Protein AF-A0AAW8M1J7-F1 (afdb_monomer_lite)

pLDDT: mean 80.11, std 18.49, range [34.53, 98.12]

Sequence (416 aa):
MTEQAREAANIEAAFGFTIDEIVDWHRVSSAFLGSVRVRSALGVLEREAPGSSAAIYNMLTEKTLSKPPVISPAGHVSLGFFSQNHVSADMAWFAYLEQVLSAPASHRDTADWWLLFSALEAAVEFQLTQMAPPKTEPRLSGDFITELKHAGLQWAKLLAPLLKRRNASFAYHQIDLERLGGEQETGADFGLVLDFDGSTALPITEGQTARIVPLVFQAKRYIRPSADISQTHEKRGPQREKLKSNRAASAYILYENGKVKVEDPLPVLVKSVDNVGSDTVTSVFTGTVDFATFLYRASIDETFAPRAASVEEALSMIYAKADRGQLSHLLVASGRPNAKLLYQSALDHFAAQYEPDLDDADDLSDEHIEDYGDNHIEDEDMSSDHESGMQHEPSSEQPGTEGEGPKGSAPKNGKF

Structure (mmCIF, N/CA/C/O backbone):
data_AF-A0AAW8M1J7-F1
#
_entry.id   AF-A0AAW8M1J7-F1
#
loop_
_atom_site.group_PDB
_atom_site.id
_atom_site.type_symbol
_atom_site.label_atom_id
_atom_site.label_alt_id
_atom_site.label_comp_id
_atom_site.label_asym_id
_atom_site.label_entity_id
_atom_site.label_seq_id
_atom_site.pdbx_PDB_ins_code
_atom_site.Cartn_x
_atom_site.Cartn_y
_atom_site.Cartn_z
_atom_site.occupancy
_atom_site.B_iso_or_equiv
_atom_site.auth_seq_id
_atom_site.auth_comp_id
_atom_site.auth_asym_id
_atom_site.auth_atom_id
_atom_site.pdbx_PDB_model_num
ATOM 1 N N . MET A 1 1 ? 25.378 0.353 -36.051 1.00 61.12 1 MET A N 1
ATOM 2 C CA . MET A 1 1 ? 24.731 0.735 -34.777 1.00 61.12 1 MET A CA 1
ATOM 3 C C . MET A 1 1 ? 25.679 1.660 -34.041 1.00 61.12 1 MET A C 1
ATOM 5 O O . MET A 1 1 ? 26.858 1.333 -33.982 1.00 61.12 1 MET A O 1
ATOM 9 N N . THR A 1 2 ? 25.213 2.811 -33.563 1.00 89.19 2 THR A N 1
ATOM 10 C CA . THR A 1 2 ? 26.031 3.703 -32.726 1.00 89.19 2 THR A CA 1
ATOM 11 C C . THR A 1 2 ? 26.216 3.090 -31.335 1.00 89.19 2 THR A C 1
ATOM 13 O O . THR A 1 2 ? 25.417 2.249 -30.917 1.00 89.19 2 THR A O 1
ATOM 16 N N . GLU A 1 3 ? 27.266 3.487 -30.615 1.00 87.56 3 GLU A N 1
ATOM 17 C CA . GLU A 1 3 ? 27.534 3.016 -29.247 1.00 87.56 3 GLU A CA 1
ATOM 18 C C . GLU A 1 3 ? 26.354 3.295 -28.301 1.00 87.56 3 GLU A C 1
ATOM 20 O O . GLU A 1 3 ? 25.916 2.396 -27.588 1.00 87.56 3 GLU A O 1
ATOM 25 N N . GLN A 1 4 ? 25.745 4.478 -28.424 1.00 83.19 4 GLN A N 1
ATOM 26 C CA . GLN A 1 4 ? 24.539 4.876 -27.690 1.00 83.19 4 GLN A CA 1
ATOM 27 C C . GLN A 1 4 ? 23.333 3.967 -27.972 1.00 83.19 4 GLN A C 1
ATOM 29 O O . GLN A 1 4 ? 22.611 3.593 -27.054 1.00 83.19 4 GLN A O 1
ATOM 34 N N . ALA A 1 5 ? 23.122 3.554 -29.228 1.00 81.38 5 ALA A N 1
ATOM 35 C CA . ALA A 1 5 ? 22.028 2.642 -29.568 1.00 81.38 5 ALA A CA 1
ATOM 36 C C . ALA A 1 5 ? 22.238 1.244 -28.963 1.00 81.38 5 ALA A C 1
ATOM 38 O O . ALA A 1 5 ? 21.274 0.562 -28.623 1.00 81.38 5 ALA A O 1
ATOM 39 N N . ARG A 1 6 ? 23.497 0.810 -28.816 1.00 86.50 6 ARG A N 1
ATOM 40 C CA . ARG A 1 6 ? 23.832 -0.452 -28.143 1.00 86.50 6 ARG A CA 1
ATOM 41 C C . ARG A 1 6 ? 23.585 -0.364 -26.641 1.00 86.50 6 ARG A C 1
ATOM 43 O O . ARG A 1 6 ? 23.057 -1.304 -26.063 1.00 86.50 6 ARG A O 1
ATOM 50 N N . GLU A 1 7 ? 23.953 0.751 -26.023 1.00 84.00 7 GLU A N 1
ATOM 51 C CA . GLU A 1 7 ? 23.733 0.987 -24.596 1.00 84.00 7 GLU A CA 1
ATOM 52 C C . GLU A 1 7 ? 22.239 1.057 -24.250 1.00 84.00 7 GLU A C 1
ATOM 54 O O . GLU A 1 7 ? 21.796 0.370 -23.333 1.00 84.00 7 GLU A O 1
ATOM 59 N N . ALA A 1 8 ? 21.444 1.776 -25.048 1.00 81.75 8 ALA A N 1
ATOM 60 C CA . ALA A 1 8 ? 19.992 1.824 -24.891 1.00 81.75 8 ALA A CA 1
ATOM 61 C C . ALA A 1 8 ? 19.344 0.434 -25.005 1.00 81.75 8 ALA A C 1
ATOM 63 O O . ALA A 1 8 ? 18.527 0.064 -24.162 1.00 81.75 8 ALA A O 1
ATOM 64 N N . ALA A 1 9 ? 19.763 -0.370 -25.988 1.00 84.31 9 ALA A N 1
ATOM 65 C CA . ALA A 1 9 ? 19.281 -1.742 -26.142 1.00 84.31 9 ALA A CA 1
ATOM 66 C C . ALA A 1 9 ? 19.665 -2.640 -24.950 1.00 84.31 9 ALA A C 1
ATOM 68 O O . ALA A 1 9 ? 18.875 -3.484 -24.535 1.00 84.31 9 ALA A O 1
ATOM 69 N N . ASN A 1 10 ? 20.856 -2.451 -24.371 1.00 85.31 10 ASN A N 1
ATOM 70 C CA . ASN A 1 10 ? 21.286 -3.199 -23.189 1.00 85.31 10 ASN A CA 1
ATOM 71 C C . ASN A 1 10 ? 20.456 -2.840 -21.944 1.00 85.31 10 ASN A C 1
ATOM 73 O O . ASN A 1 10 ? 20.113 -3.733 -21.171 1.00 85.31 10 ASN A O 1
ATOM 77 N N . ILE A 1 11 ? 20.120 -1.558 -21.753 1.00 83.00 11 ILE A N 1
ATOM 78 C CA . ILE A 1 11 ? 19.260 -1.099 -20.649 1.00 83.00 11 ILE A CA 1
ATOM 79 C C . ILE A 1 11 ? 17.860 -1.704 -20.783 1.00 83.00 11 ILE A C 1
ATOM 81 O O . ILE A 1 11 ? 17.344 -2.274 -19.820 1.00 83.00 11 ILE A O 1
ATOM 85 N N . GLU A 1 12 ? 17.275 -1.650 -21.979 1.00 85.81 12 GLU A N 1
ATOM 86 C CA . GLU A 1 12 ? 15.956 -2.233 -22.232 1.00 85.81 12 GLU A CA 1
ATOM 87 C C . GLU A 1 12 ? 15.952 -3.750 -22.033 1.00 85.81 12 GLU A C 1
ATOM 89 O O . GLU A 1 12 ? 15.032 -4.286 -21.419 1.00 85.81 12 GLU A O 1
ATOM 94 N N . ALA A 1 13 ? 17.008 -4.446 -22.458 1.00 83.94 13 ALA A N 1
ATOM 95 C CA . ALA A 1 13 ? 17.143 -5.879 -22.221 1.00 83.94 13 ALA A CA 1
ATOM 96 C C . ALA A 1 13 ? 17.255 -6.226 -20.724 1.00 83.94 13 ALA A C 1
ATOM 98 O O . ALA A 1 13 ? 16.663 -7.208 -20.279 1.00 83.94 13 ALA A O 1
ATOM 99 N N . ALA A 1 14 ? 17.989 -5.429 -19.941 1.00 81.81 14 ALA A N 1
ATOM 100 C CA . ALA A 1 14 ? 18.209 -5.686 -18.518 1.00 81.81 14 ALA A CA 1
ATOM 101 C C . ALA A 1 14 ? 16.980 -5.358 -17.654 1.00 81.81 14 ALA A C 1
ATOM 103 O O . ALA A 1 14 ? 16.600 -6.137 -16.779 1.00 81.81 14 ALA A O 1
ATOM 104 N N . PHE A 1 15 ? 16.348 -4.209 -17.895 1.00 82.44 15 PHE A N 1
ATOM 105 C CA . PHE A 1 15 ? 15.287 -3.685 -17.032 1.00 82.44 15 PHE A CA 1
ATOM 106 C C . PHE A 1 15 ? 13.890 -3.802 -17.645 1.00 82.44 15 PHE A C 1
ATOM 108 O O . PHE A 1 15 ? 12.896 -3.714 -16.935 1.00 82.44 15 PHE A O 1
ATOM 115 N N . GLY A 1 16 ? 13.776 -4.050 -18.951 1.00 86.31 16 GLY A N 1
ATOM 116 C CA . GLY A 1 16 ? 12.488 -4.073 -19.647 1.00 86.31 16 GLY A CA 1
ATOM 117 C C . GLY A 1 16 ? 11.898 -2.686 -19.922 1.00 86.31 16 GLY A C 1
ATOM 118 O O . GLY A 1 16 ? 10.724 -2.597 -20.303 1.00 86.31 16 GLY A O 1
ATOM 119 N N . PHE A 1 17 ? 12.693 -1.633 -19.717 1.00 89.19 17 PHE A N 1
ATOM 120 C CA . PHE A 1 17 ? 12.303 -0.229 -19.831 1.00 89.19 17 PHE A CA 1
ATOM 121 C C . PHE A 1 17 ? 13.148 0.490 -20.872 1.00 89.19 17 PHE A C 1
ATOM 123 O O . PHE A 1 17 ? 14.346 0.232 -20.990 1.00 89.19 17 PHE A O 1
ATOM 130 N N . THR A 1 18 ? 12.555 1.449 -21.567 1.00 90.25 18 THR A N 1
ATOM 131 C CA . THR A 1 18 ? 13.333 2.392 -22.369 1.00 90.25 18 THR A CA 1
ATOM 132 C C . THR A 1 18 ? 13.995 3.438 -21.464 1.00 90.25 18 THR A C 1
ATOM 134 O O . THR A 1 18 ? 13.576 3.662 -20.326 1.00 90.25 18 THR A O 1
ATOM 137 N N . ILE A 1 19 ? 15.040 4.107 -21.961 1.00 87.50 19 ILE A N 1
ATOM 138 C CA . ILE A 1 19 ? 15.677 5.214 -21.225 1.00 87.50 19 ILE A CA 1
ATOM 139 C C . ILE A 1 19 ? 14.662 6.334 -20.961 1.00 87.50 19 ILE A C 1
ATOM 141 O O . ILE A 1 19 ? 14.597 6.840 -19.843 1.00 87.50 19 ILE A O 1
ATOM 145 N N . ASP A 1 20 ? 13.847 6.678 -21.962 1.00 89.69 20 ASP A N 1
ATOM 146 C CA . ASP A 1 20 ? 12.831 7.729 -21.845 1.00 89.69 20 ASP A CA 1
ATOM 147 C C . ASP A 1 20 ? 11.818 7.409 -20.739 1.00 89.69 20 ASP A C 1
ATOM 149 O O . ASP A 1 20 ? 11.497 8.279 -19.935 1.00 89.69 20 ASP A O 1
ATOM 153 N N . GLU A 1 21 ? 11.382 6.148 -20.633 1.00 91.25 21 GLU A N 1
ATOM 154 C CA . GLU A 1 21 ? 10.503 5.691 -19.552 1.00 91.25 21 GLU A CA 1
ATOM 155 C C . GLU A 1 21 ? 11.144 5.881 -18.174 1.00 91.25 21 GLU A C 1
ATOM 157 O O . GLU A 1 21 ? 10.527 6.458 -17.281 1.00 91.25 21 GLU A O 1
ATOM 162 N N . ILE A 1 22 ? 12.398 5.450 -18.001 1.00 88.62 22 ILE A N 1
ATOM 163 C CA . ILE A 1 22 ? 13.123 5.599 -16.731 1.00 88.62 22 ILE A CA 1
ATOM 164 C C . ILE A 1 22 ? 13.234 7.080 -16.345 1.00 88.62 22 ILE A C 1
ATOM 166 O O . ILE A 1 22 ? 12.977 7.440 -15.193 1.00 88.62 22 ILE A O 1
ATOM 170 N N . VAL A 1 23 ? 13.601 7.936 -17.303 1.00 88.81 23 VAL A N 1
ATOM 171 C CA . VAL A 1 23 ? 13.748 9.381 -17.092 1.00 88.81 23 VAL A CA 1
ATOM 172 C C . VAL A 1 23 ? 12.409 10.018 -16.729 1.00 88.81 23 VAL A C 1
ATOM 174 O O . VAL A 1 23 ? 12.343 10.789 -15.769 1.00 88.81 23 VAL A O 1
ATOM 177 N N . ASP A 1 24 ? 11.335 9.690 -17.447 1.00 90.94 24 ASP A N 1
ATOM 178 C CA . ASP A 1 24 ? 10.010 10.245 -17.182 1.00 90.94 24 ASP A CA 1
ATOM 179 C C . ASP A 1 24 ? 9.465 9.812 -15.823 1.00 90.94 24 ASP A C 1
ATOM 181 O O . ASP A 1 24 ? 8.977 10.654 -15.066 1.00 90.94 24 ASP A O 1
ATOM 185 N N . TRP A 1 25 ? 9.587 8.533 -15.464 1.00 91.50 25 TRP A N 1
ATOM 186 C CA . TRP A 1 25 ? 9.115 8.045 -14.169 1.00 91.50 25 TRP A CA 1
ATOM 187 C C . TRP A 1 25 ? 9.895 8.655 -13.014 1.00 91.50 25 TRP A C 1
ATOM 189 O O . TRP A 1 25 ? 9.280 9.102 -12.050 1.00 91.50 25 TRP A O 1
ATOM 199 N N . HIS A 1 26 ? 11.223 8.745 -13.132 1.00 89.31 26 HIS A N 1
ATOM 200 C CA . HIS A 1 26 ? 12.050 9.404 -12.125 1.00 89.31 26 HIS A CA 1
ATOM 201 C C . HIS A 1 26 ? 11.705 10.892 -11.990 1.00 89.31 26 HIS A C 1
ATOM 203 O O . HIS A 1 26 ? 11.619 11.409 -10.878 1.00 89.31 26 HIS A O 1
ATOM 209 N N . ARG A 1 27 ? 11.451 11.587 -13.105 1.00 92.12 27 ARG A N 1
ATOM 210 C CA . ARG A 1 27 ? 11.031 12.993 -13.093 1.00 92.12 27 ARG A CA 1
ATOM 211 C C . ARG A 1 27 ? 9.685 13.168 -12.393 1.00 92.12 27 ARG A C 1
ATOM 213 O O . ARG A 1 27 ? 9.547 14.084 -11.587 1.00 92.12 27 ARG A O 1
ATOM 220 N N . VAL A 1 28 ? 8.701 12.319 -12.692 1.00 94.44 28 VAL A N 1
ATOM 221 C CA . VAL A 1 28 ? 7.357 12.414 -12.101 1.00 94.44 28 VAL A CA 1
ATOM 222 C C . VAL A 1 28 ? 7.373 12.034 -10.620 1.00 94.44 28 VAL A C 1
ATOM 224 O O . VAL A 1 28 ? 6.826 12.783 -9.812 1.00 94.44 28 VAL A O 1
ATOM 227 N N . SER A 1 29 ? 8.045 10.943 -10.238 1.00 94.19 29 SER A N 1
ATOM 228 C CA . SER A 1 29 ? 8.174 10.542 -8.830 1.00 94.19 29 SER A CA 1
ATOM 229 C C . SER A 1 29 ? 8.920 11.588 -8.007 1.00 94.19 29 SER A C 1
ATOM 231 O O . SER A 1 29 ? 8.457 11.968 -6.932 1.00 94.19 29 SER A O 1
ATOM 233 N N . SER A 1 30 ? 10.013 12.137 -8.541 1.00 91.94 30 SER A N 1
ATOM 234 C CA . SER A 1 30 ? 10.770 13.198 -7.874 1.00 91.94 30 SER A CA 1
ATOM 235 C C . SER A 1 30 ? 9.979 14.500 -7.785 1.00 91.94 30 SER A C 1
ATOM 237 O O . SER A 1 30 ? 10.059 15.187 -6.775 1.00 91.94 30 SER A O 1
ATOM 239 N N . ALA A 1 31 ? 9.176 14.849 -8.796 1.00 94.44 31 ALA A N 1
ATOM 240 C CA . ALA A 1 31 ? 8.298 16.016 -8.724 1.00 94.44 31 ALA A CA 1
ATOM 241 C C . ALA A 1 31 ? 7.188 15.835 -7.675 1.00 94.44 31 ALA A C 1
ATOM 243 O O . ALA A 1 31 ? 6.891 16.772 -6.931 1.00 94.44 31 ALA A O 1
ATOM 244 N N . PHE A 1 32 ? 6.606 14.635 -7.585 1.00 95.75 32 PHE A N 1
ATOM 245 C CA . PHE A 1 32 ? 5.627 14.287 -6.557 1.00 95.75 32 PHE A CA 1
ATOM 246 C C . PHE A 1 32 ? 6.237 14.405 -5.153 1.00 95.75 32 PHE A C 1
ATOM 248 O O . PHE A 1 32 ? 5.752 15.191 -4.342 1.00 95.75 32 PHE A O 1
ATOM 255 N N . LEU A 1 33 ? 7.349 13.714 -4.885 1.00 93.38 33 LEU A N 1
ATOM 256 C CA . LEU A 1 33 ? 8.030 13.760 -3.584 1.00 93.38 33 LEU A CA 1
ATOM 257 C C . LEU A 1 33 ? 8.614 15.148 -3.281 1.00 93.38 33 LEU A C 1
ATOM 259 O O . LEU A 1 33 ? 8.610 15.599 -2.140 1.00 9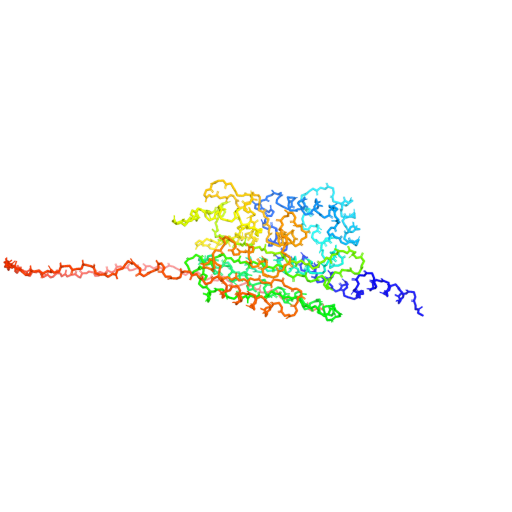3.38 33 LEU A O 1
ATOM 263 N N . GLY A 1 34 ? 9.082 15.868 -4.297 1.00 90.94 34 GLY A N 1
ATOM 264 C CA . GLY A 1 34 ? 9.616 17.225 -4.190 1.00 90.94 34 GLY A CA 1
ATOM 265 C C . GLY A 1 34 ? 8.563 18.294 -3.886 1.00 90.94 34 GLY A C 1
ATOM 266 O O . GLY A 1 34 ? 8.914 19.407 -3.491 1.00 90.94 34 GLY A O 1
ATOM 267 N N . SER A 1 35 ? 7.276 17.978 -4.048 1.00 94.12 35 SER A N 1
ATOM 268 C CA . SER A 1 35 ? 6.182 18.911 -3.796 1.00 94.12 35 SER A CA 1
ATOM 269 C C . SER A 1 35 ? 6.132 19.328 -2.327 1.00 94.12 35 SER A C 1
ATOM 271 O O . SER A 1 35 ? 6.032 18.489 -1.431 1.00 94.12 35 SER A O 1
ATOM 273 N N . VAL A 1 36 ? 6.106 20.642 -2.071 1.00 93.62 36 VAL A N 1
ATOM 274 C CA . VAL A 1 36 ? 5.955 21.210 -0.715 1.00 93.62 36 VAL A CA 1
ATOM 275 C C . VAL A 1 36 ? 4.726 20.637 -0.013 1.00 93.62 36 VAL A C 1
ATOM 277 O O . VAL A 1 36 ? 4.783 20.318 1.171 1.00 93.62 36 VAL A O 1
ATOM 280 N N . ARG A 1 37 ? 3.630 20.448 -0.757 1.00 93.44 37 ARG A N 1
ATOM 281 C CA . ARG A 1 37 ? 2.379 19.891 -0.238 1.00 93.44 37 ARG A CA 1
ATOM 282 C C . ARG A 1 37 ? 2.572 18.457 0.267 1.00 93.44 37 ARG A C 1
ATOM 284 O O . ARG A 1 37 ? 2.159 18.146 1.377 1.00 93.44 37 ARG A O 1
ATOM 291 N N . VAL A 1 38 ? 3.232 17.612 -0.528 1.00 91.62 38 VAL A N 1
ATOM 292 C CA . VAL A 1 38 ? 3.506 16.203 -0.191 1.00 91.62 38 VAL A CA 1
ATOM 293 C C . VAL A 1 38 ? 4.479 16.113 0.981 1.00 91.62 38 VAL A C 1
ATOM 295 O O . VAL A 1 38 ? 4.205 15.414 1.951 1.00 91.62 38 VAL A O 1
ATOM 298 N N . ARG A 1 39 ? 5.573 16.883 0.946 1.00 90.88 39 ARG A N 1
ATOM 299 C CA . ARG A 1 39 ? 6.553 16.938 2.043 1.00 90.88 39 ARG A CA 1
ATOM 300 C C . ARG A 1 39 ? 5.920 17.382 3.355 1.00 90.88 39 ARG A C 1
ATOM 302 O O . ARG A 1 39 ? 6.201 16.793 4.391 1.00 90.88 39 ARG A O 1
ATOM 309 N N . SER A 1 40 ? 5.048 18.389 3.309 1.00 90.31 40 SER A N 1
ATOM 310 C CA . SER A 1 40 ? 4.324 18.863 4.488 1.00 90.31 40 SER A CA 1
ATOM 311 C C . SER A 1 40 ? 3.398 17.784 5.048 1.00 90.31 40 SER A C 1
ATOM 313 O O . SER A 1 40 ? 3.414 17.553 6.252 1.00 90.31 40 SER A O 1
ATOM 315 N N . ALA A 1 41 ? 2.626 17.114 4.187 1.00 90.56 41 ALA A N 1
ATOM 316 C CA . ALA A 1 41 ? 1.685 16.066 4.577 1.00 90.56 41 ALA A CA 1
ATOM 317 C C . ALA A 1 41 ? 2.395 14.862 5.225 1.00 90.56 41 ALA A C 1
ATOM 319 O O . ALA A 1 41 ? 2.054 14.464 6.340 1.00 90.56 41 ALA A O 1
ATOM 320 N N . LEU A 1 42 ? 3.447 14.348 4.577 1.00 87.62 42 LEU A N 1
ATOM 321 C CA . LEU A 1 42 ? 4.257 13.245 5.104 1.00 87.62 42 LEU A CA 1
ATOM 322 C C . LEU A 1 42 ? 5.038 13.650 6.365 1.00 87.62 42 LEU A C 1
ATOM 324 O O . LEU A 1 42 ? 5.214 12.842 7.275 1.00 87.62 42 LEU A O 1
ATOM 328 N N . GLY A 1 43 ? 5.466 14.913 6.448 1.00 89.56 43 GLY A N 1
ATOM 329 C CA . GLY A 1 43 ? 6.195 15.460 7.590 1.00 89.56 43 GLY A CA 1
ATOM 330 C C . GLY A 1 43 ? 5.365 15.594 8.870 1.00 89.56 43 GLY A C 1
ATOM 331 O O . GLY A 1 43 ? 5.951 15.719 9.945 1.00 89.56 43 GLY A O 1
ATOM 332 N N . VAL A 1 44 ? 4.026 15.536 8.794 1.00 91.44 44 VAL A N 1
ATOM 333 C CA . VAL A 1 44 ? 3.173 15.546 9.995 1.00 91.44 44 VAL A CA 1
ATOM 334 C C . VAL A 1 44 ? 3.495 14.352 10.892 1.00 91.44 44 VAL A C 1
ATOM 336 O O . VAL A 1 44 ? 3.634 14.526 12.097 1.00 91.44 44 VAL A O 1
ATOM 339 N N . LEU A 1 45 ? 3.687 13.156 10.326 1.00 90.06 45 LEU A N 1
ATOM 340 C CA . LEU A 1 45 ? 3.967 11.959 11.123 1.00 90.06 45 LEU A CA 1
ATOM 341 C C . LEU A 1 45 ? 5.267 12.096 11.933 1.00 90.06 45 LEU A C 1
ATOM 343 O O . LEU A 1 45 ? 5.264 11.824 13.129 1.00 90.06 45 LEU A O 1
ATOM 347 N N . GLU A 1 46 ? 6.345 12.583 11.316 1.00 89.31 46 GLU A N 1
ATOM 348 C CA . GLU A 1 46 ? 7.621 12.785 12.015 1.00 89.31 46 GLU A CA 1
ATOM 349 C C . GLU A 1 46 ? 7.529 13.876 13.086 1.00 89.31 46 GLU A C 1
ATOM 351 O O . GLU A 1 46 ? 8.089 13.738 14.169 1.00 89.31 46 GLU A O 1
ATOM 356 N N . ARG A 1 47 ? 6.791 14.957 12.811 1.00 91.31 47 ARG A N 1
ATOM 357 C CA . ARG A 1 47 ? 6.610 16.050 13.771 1.00 91.31 47 ARG A CA 1
ATOM 358 C C . ARG A 1 47 ? 5.831 15.606 15.010 1.00 91.31 47 ARG A C 1
ATOM 360 O O . ARG A 1 47 ? 6.182 15.993 16.120 1.00 91.31 47 ARG A O 1
ATOM 367 N N . GLU A 1 48 ? 4.771 14.828 14.814 1.00 91.25 48 GLU A N 1
ATOM 368 C CA . GLU A 1 48 ? 3.873 14.392 15.889 1.00 91.25 48 GLU A CA 1
ATOM 369 C C . GLU A 1 48 ? 4.373 13.130 16.609 1.00 91.25 48 GLU A C 1
ATOM 371 O O . GLU A 1 48 ? 4.038 12.905 17.771 1.00 91.25 48 GLU A O 1
ATOM 376 N N . ALA A 1 49 ? 5.199 12.323 15.940 1.00 88.94 49 ALA A N 1
ATOM 377 C CA . ALA A 1 49 ? 5.869 11.158 16.503 1.00 88.94 49 ALA A CA 1
ATOM 378 C C . ALA A 1 49 ? 7.335 11.092 16.041 1.00 88.94 49 ALA A C 1
ATOM 380 O O . ALA A 1 49 ? 7.659 10.325 15.123 1.00 88.94 49 ALA A O 1
ATOM 381 N N . PRO A 1 50 ? 8.230 11.861 16.690 1.00 88.38 50 PRO A N 1
ATOM 382 C CA . PRO A 1 50 ? 9.653 11.856 16.370 1.00 88.38 50 PRO A CA 1
ATOM 383 C C . PRO A 1 50 ? 10.248 10.445 16.409 1.00 88.38 50 PRO A C 1
ATOM 385 O O . PRO A 1 50 ? 10.008 9.681 17.348 1.00 88.38 50 PRO A O 1
ATOM 388 N N . GLY A 1 51 ? 11.024 10.096 15.385 1.00 85.69 51 GLY A N 1
ATOM 389 C CA . GLY A 1 51 ? 11.625 8.771 15.218 1.00 85.69 51 GLY A CA 1
ATOM 390 C C . GLY A 1 51 ? 10.746 7.751 14.486 1.00 85.69 51 GLY A C 1
ATOM 391 O O . GLY A 1 51 ? 11.220 6.650 14.193 1.00 85.69 51 GLY A O 1
ATOM 392 N N . SER A 1 52 ? 9.505 8.095 14.129 1.00 86.69 52 SER A N 1
ATOM 393 C CA . SER A 1 52 ? 8.652 7.248 13.280 1.00 86.69 52 SER A CA 1
ATOM 394 C C . SER A 1 52 ? 9.281 7.004 11.905 1.00 86.69 52 SER A C 1
ATOM 396 O O . SER A 1 52 ? 9.295 5.866 11.434 1.00 86.69 52 SER A O 1
ATOM 398 N N . SER A 1 53 ? 9.917 8.018 11.308 1.00 85.06 53 SER A N 1
ATOM 399 C CA . SER A 1 53 ? 10.672 7.875 10.057 1.00 85.06 53 SER A CA 1
ATOM 400 C C . SER A 1 53 ? 11.841 6.904 10.200 1.00 85.06 53 SER A C 1
ATOM 402 O O . SER A 1 53 ? 12.063 6.061 9.333 1.00 85.06 53 SER A O 1
ATOM 404 N N . ALA A 1 54 ? 12.586 6.978 11.306 1.00 85.50 54 ALA A N 1
ATOM 405 C CA . ALA A 1 54 ? 13.688 6.056 11.563 1.00 85.50 54 ALA A CA 1
ATOM 406 C C . ALA A 1 54 ? 13.182 4.615 11.749 1.00 85.50 54 ALA A C 1
ATOM 408 O O . ALA A 1 54 ? 13.776 3.678 11.216 1.00 85.50 54 ALA A O 1
ATOM 409 N N . ALA A 1 55 ? 12.059 4.429 12.449 1.00 86.38 55 ALA A N 1
ATOM 410 C CA . ALA A 1 55 ? 11.429 3.122 12.617 1.00 86.38 55 ALA A CA 1
ATOM 411 C C . ALA A 1 55 ? 10.965 2.528 11.275 1.00 86.38 55 ALA A C 1
ATOM 413 O O . ALA A 1 55 ? 11.248 1.360 10.998 1.00 86.38 55 ALA A O 1
ATOM 414 N N . ILE A 1 56 ? 10.320 3.335 10.421 1.00 88.75 56 ILE A N 1
ATOM 415 C CA . ILE A 1 56 ? 9.903 2.931 9.070 1.00 88.75 56 ILE A CA 1
ATOM 416 C C . ILE A 1 56 ? 11.114 2.536 8.223 1.00 88.75 56 ILE A C 1
ATOM 418 O O . ILE A 1 56 ? 11.141 1.446 7.647 1.00 88.75 56 ILE A O 1
ATOM 422 N N . TYR A 1 57 ? 12.140 3.386 8.193 1.00 87.69 57 TYR A N 1
ATOM 423 C CA . TYR A 1 57 ? 13.370 3.125 7.454 1.00 87.69 57 TYR A CA 1
ATOM 424 C C . TYR A 1 57 ? 14.047 1.825 7.900 1.00 87.69 57 TYR A C 1
ATOM 426 O O . TYR A 1 57 ? 14.368 0.985 7.059 1.00 87.69 57 TYR A O 1
ATOM 434 N N . ASN A 1 58 ? 14.237 1.630 9.207 1.00 85.94 58 ASN A N 1
ATOM 435 C CA . ASN A 1 58 ? 14.902 0.442 9.743 1.00 85.94 58 ASN A CA 1
ATOM 436 C C . ASN A 1 58 ? 14.133 -0.834 9.386 1.00 85.94 58 ASN A C 1
ATOM 438 O O . ASN A 1 58 ? 14.727 -1.793 8.894 1.00 85.94 58 ASN A O 1
ATOM 442 N N . MET A 1 59 ? 12.808 -0.811 9.553 1.00 85.75 59 MET A N 1
ATOM 443 C CA . MET A 1 59 ? 11.927 -1.926 9.205 1.00 85.75 59 MET A CA 1
ATOM 444 C C . MET A 1 59 ? 12.032 -2.306 7.722 1.00 85.75 59 MET A C 1
ATOM 446 O O . MET A 1 59 ? 12.114 -3.490 7.394 1.00 85.75 59 MET A O 1
ATOM 450 N N . LEU A 1 60 ? 12.023 -1.326 6.813 1.00 85.31 60 LEU A N 1
ATOM 451 C CA . LEU A 1 60 ? 12.106 -1.604 5.378 1.00 85.31 60 LEU A CA 1
ATOM 452 C C . LEU A 1 60 ? 13.517 -2.013 4.949 1.00 85.31 60 LEU A C 1
ATOM 454 O O . LEU A 1 60 ? 13.668 -2.897 4.105 1.00 85.31 60 LEU A O 1
ATOM 458 N N . THR A 1 61 ? 14.554 -1.418 5.536 1.00 82.69 61 THR A N 1
ATOM 459 C CA . THR A 1 61 ? 15.952 -1.688 5.169 1.00 82.69 61 THR A CA 1
ATOM 460 C C . THR A 1 61 ? 16.387 -3.088 5.589 1.00 82.69 61 THR A C 1
ATOM 462 O O . THR A 1 61 ? 17.023 -3.787 4.800 1.00 82.69 61 THR A O 1
ATOM 465 N N . GLU A 1 62 ? 15.991 -3.541 6.784 1.00 79.75 62 GLU A N 1
ATOM 466 C CA . GLU A 1 62 ? 16.253 -4.908 7.255 1.00 79.75 62 GLU A CA 1
ATOM 467 C C . GLU A 1 62 ? 15.743 -5.951 6.249 1.00 79.75 62 GLU A C 1
ATOM 469 O O . GLU A 1 62 ? 16.442 -6.907 5.908 1.00 79.75 62 GLU A O 1
ATOM 474 N N . LYS A 1 63 ? 14.543 -5.730 5.703 1.00 75.31 63 LYS A N 1
ATOM 475 C CA . LYS A 1 63 ? 13.918 -6.635 4.731 1.00 75.31 63 LYS A CA 1
ATOM 476 C C . LYS A 1 63 ? 14.481 -6.484 3.329 1.00 75.31 63 LYS A C 1
ATOM 478 O O . LYS A 1 63 ? 14.702 -7.476 2.640 1.00 75.31 63 LYS A O 1
ATOM 483 N N . THR A 1 64 ? 14.805 -5.264 2.938 1.00 71.31 64 THR A N 1
ATOM 484 C CA . THR A 1 64 ? 15.445 -4.954 1.660 1.00 71.31 64 THR A CA 1
ATOM 485 C C . THR A 1 64 ? 16.797 -5.659 1.495 1.00 71.31 64 THR A C 1
ATOM 487 O O . THR A 1 64 ? 17.136 -6.098 0.396 1.00 71.31 64 THR A O 1
ATOM 490 N N . LEU A 1 65 ? 17.548 -5.811 2.590 1.00 71.50 65 LEU A N 1
ATOM 491 C CA . LEU A 1 65 ? 18.844 -6.496 2.629 1.00 71.50 65 LEU A CA 1
ATOM 492 C C . LEU A 1 65 ? 18.745 -8.004 2.917 1.00 71.50 65 LEU A C 1
ATOM 494 O O . LEU A 1 65 ? 19.772 -8.690 2.943 1.00 71.50 65 LEU A O 1
ATOM 498 N N . SER A 1 66 ? 17.537 -8.528 3.142 1.00 73.06 66 SER A N 1
ATOM 499 C CA . SER A 1 66 ? 17.326 -9.951 3.412 1.00 73.06 66 SER A CA 1
ATOM 500 C C . SER A 1 66 ? 17.610 -10.820 2.177 1.00 73.06 66 SER A C 1
ATOM 502 O O . SER A 1 66 ? 17.787 -10.323 1.064 1.00 73.06 66 SER A O 1
ATOM 504 N N . LYS A 1 67 ? 17.729 -12.140 2.371 1.00 69.94 67 LYS A N 1
ATOM 505 C CA . LYS A 1 67 ? 17.952 -13.104 1.283 1.00 69.94 67 LYS A CA 1
ATOM 506 C C . LYS A 1 67 ? 16.689 -13.955 1.075 1.00 69.94 67 LYS A C 1
ATOM 508 O O . LYS A 1 67 ? 16.288 -14.608 2.037 1.00 69.94 67 LYS A O 1
ATOM 513 N N . PRO A 1 68 ? 16.133 -14.033 -0.151 1.00 72.00 68 PRO A N 1
ATOM 514 C CA . PRO A 1 68 ? 16.539 -13.297 -1.354 1.00 72.00 68 PRO A CA 1
ATOM 515 C C . PRO A 1 68 ? 16.218 -11.792 -1.248 1.00 72.00 68 PRO A C 1
ATOM 517 O O . PRO A 1 68 ? 15.257 -11.430 -0.574 1.00 72.00 68 PRO A O 1
ATOM 520 N N . PRO A 1 69 ? 16.991 -10.914 -1.915 1.00 71.75 69 PRO A N 1
ATOM 521 C CA . PRO A 1 69 ? 16.751 -9.479 -1.844 1.00 71.75 69 PRO A CA 1
ATOM 522 C C . PRO A 1 69 ? 15.423 -9.102 -2.485 1.00 71.75 69 PRO A C 1
ATOM 524 O O . PRO A 1 69 ? 15.035 -9.666 -3.512 1.00 71.75 69 PRO A O 1
ATOM 527 N N . VAL A 1 70 ? 14.758 -8.120 -1.884 1.00 77.88 70 VAL A N 1
ATOM 528 C CA . VAL A 1 70 ? 13.470 -7.587 -2.345 1.00 77.88 70 VAL A CA 1
ATOM 529 C C . VAL A 1 70 ? 13.636 -6.517 -3.426 1.00 77.88 70 VAL A C 1
ATOM 531 O O . VAL A 1 70 ? 12.791 -6.391 -4.309 1.00 77.88 70 VAL A O 1
ATOM 534 N N . ILE A 1 71 ? 14.721 -5.746 -3.367 1.00 86.75 71 ILE A N 1
ATOM 535 C CA . ILE A 1 71 ? 15.024 -4.696 -4.342 1.00 86.75 71 ILE A CA 1
ATOM 536 C C . ILE A 1 71 ? 15.852 -5.245 -5.501 1.00 86.75 71 ILE A C 1
ATOM 538 O O . ILE A 1 71 ? 16.482 -6.301 -5.413 1.00 86.75 71 ILE A O 1
ATOM 542 N N . SER A 1 72 ? 15.815 -4.545 -6.628 1.00 88.38 72 SER A N 1
ATOM 543 C CA . SER A 1 72 ? 16.578 -4.928 -7.812 1.00 88.38 72 SER A CA 1
ATOM 544 C C . SER A 1 72 ? 18.080 -4.659 -7.620 1.00 88.38 72 SER A C 1
ATOM 546 O O . SER A 1 72 ? 18.476 -3.936 -6.698 1.00 88.38 72 SER A O 1
ATOM 548 N N . PRO A 1 73 ? 18.944 -5.139 -8.534 1.00 88.06 73 PRO A N 1
ATOM 549 C CA . PRO A 1 73 ? 20.345 -4.724 -8.566 1.00 88.06 73 PRO A CA 1
ATOM 550 C C . PRO A 1 73 ? 20.534 -3.199 -8.617 1.00 88.06 73 PRO A C 1
ATOM 552 O O . PRO A 1 73 ? 21.414 -2.675 -7.938 1.00 88.06 73 PRO A O 1
ATOM 555 N N . ALA A 1 74 ? 19.694 -2.471 -9.362 1.00 88.31 74 ALA A N 1
ATOM 556 C CA . ALA A 1 74 ? 19.761 -1.009 -9.407 1.00 88.31 74 ALA A CA 1
ATOM 557 C C . ALA A 1 74 ? 19.372 -0.389 -8.059 1.00 88.31 74 ALA A C 1
ATOM 559 O O . ALA A 1 74 ? 20.051 0.516 -7.582 1.00 88.31 74 ALA A O 1
ATOM 560 N N . GLY A 1 75 ? 18.344 -0.932 -7.399 1.00 89.44 75 GLY A N 1
ATOM 561 C CA . GLY A 1 75 ? 17.982 -0.522 -6.046 1.00 89.44 75 GLY A CA 1
ATOM 562 C C . GLY A 1 75 ? 19.123 -0.750 -5.058 1.00 89.44 75 GLY A C 1
ATOM 563 O O . GLY A 1 75 ? 19.382 0.109 -4.220 1.00 89.44 75 GLY A O 1
ATOM 564 N N . HIS A 1 76 ? 19.833 -1.880 -5.155 1.00 87.94 76 HIS A N 1
ATOM 565 C CA . HIS A 1 76 ? 20.968 -2.178 -4.277 1.00 87.94 76 HIS A CA 1
ATOM 566 C C . HIS A 1 76 ? 22.100 -1.172 -4.439 1.00 87.94 76 HIS A C 1
ATOM 568 O O . HIS A 1 76 ? 22.695 -0.752 -3.447 1.00 87.94 76 HIS A O 1
ATOM 574 N N . VAL A 1 77 ? 22.385 -0.774 -5.680 1.00 88.62 77 VAL A N 1
ATOM 575 C CA . VAL A 1 77 ? 23.370 0.269 -5.969 1.00 88.62 77 VAL A CA 1
ATOM 576 C C . VAL A 1 77 ? 22.927 1.597 -5.350 1.00 88.62 77 VAL A C 1
ATOM 578 O O . VAL A 1 77 ? 23.712 2.209 -4.624 1.00 88.62 77 VAL A O 1
ATOM 581 N N . SER A 1 78 ? 21.669 2.006 -5.551 1.00 89.06 78 SER A N 1
ATOM 582 C CA . SER A 1 78 ? 21.122 3.228 -4.945 1.00 89.06 78 SER A CA 1
ATOM 583 C C . SER A 1 78 ? 21.177 3.197 -3.418 1.00 89.06 78 SER A C 1
ATOM 585 O O . SER A 1 78 ? 21.597 4.175 -2.806 1.00 89.06 78 SER A O 1
ATOM 587 N N . LEU A 1 79 ? 20.829 2.068 -2.792 1.00 87.44 79 LEU A N 1
ATOM 588 C CA . LEU A 1 79 ? 20.931 1.887 -1.344 1.00 87.44 79 LEU A CA 1
ATOM 589 C C . LEU A 1 79 ? 22.387 1.979 -0.864 1.00 87.44 79 LEU A C 1
ATOM 591 O O . LEU A 1 79 ? 22.652 2.635 0.137 1.00 87.44 79 LEU A O 1
ATOM 595 N N . GLY A 1 80 ? 23.341 1.389 -1.588 1.00 85.75 80 GLY A N 1
ATOM 596 C CA . GLY A 1 80 ? 24.765 1.487 -1.261 1.00 85.75 80 GLY A CA 1
ATOM 597 C C . GLY A 1 80 ? 25.270 2.933 -1.246 1.00 85.75 80 GLY A C 1
ATOM 598 O O . GLY A 1 80 ? 25.925 3.344 -0.287 1.00 85.75 80 GLY A O 1
ATOM 599 N N . PHE A 1 81 ? 24.918 3.725 -2.264 1.00 85.69 81 PHE A N 1
ATOM 600 C CA . PHE A 1 81 ? 25.234 5.158 -2.296 1.00 85.69 81 PHE A CA 1
ATOM 601 C C . PHE A 1 81 ? 24.504 5.938 -1.200 1.00 85.69 81 PHE A C 1
ATOM 603 O O . PHE A 1 81 ? 25.100 6.797 -0.551 1.00 85.69 81 PHE A O 1
ATOM 610 N N . PHE A 1 82 ? 23.230 5.627 -0.961 1.00 85.94 82 PHE A N 1
ATOM 611 C CA . PHE A 1 82 ? 22.443 6.249 0.096 1.00 85.94 82 PHE A CA 1
ATOM 612 C C . PHE A 1 82 ? 23.097 6.047 1.471 1.00 85.94 82 PHE A C 1
ATOM 614 O O . PHE A 1 82 ? 23.361 7.028 2.167 1.00 85.94 82 PHE A O 1
ATOM 621 N N . SER A 1 83 ? 23.447 4.804 1.821 1.00 82.75 83 SER A N 1
ATOM 622 C CA . SER A 1 83 ? 24.077 4.451 3.099 1.00 82.75 83 SER A CA 1
ATOM 623 C C . SER A 1 83 ? 25.466 5.069 3.289 1.00 82.75 83 SER A C 1
ATOM 625 O O . SER A 1 83 ? 25.836 5.378 4.417 1.00 82.75 83 SER A O 1
ATOM 627 N N . GLN A 1 84 ? 26.233 5.282 2.214 1.00 81.69 84 GLN A N 1
ATOM 628 C CA . GLN A 1 84 ? 27.517 5.997 2.291 1.00 81.69 84 GLN A CA 1
ATOM 629 C C . GLN A 1 84 ? 27.339 7.482 2.635 1.00 81.69 84 GLN A C 1
ATOM 631 O O . GLN A 1 84 ? 28.178 8.057 3.324 1.00 81.69 84 GLN A O 1
ATOM 636 N N . ASN A 1 85 ? 26.248 8.091 2.167 1.00 77.19 85 ASN A N 1
ATOM 637 C CA . ASN A 1 85 ? 26.000 9.525 2.298 1.00 77.19 85 ASN A CA 1
ATOM 638 C C . ASN A 1 85 ? 25.155 9.898 3.532 1.00 77.19 85 ASN A C 1
ATOM 640 O O . ASN A 1 85 ? 25.176 11.054 3.946 1.00 77.19 85 ASN A O 1
ATOM 644 N N . HIS A 1 86 ? 24.424 8.948 4.129 1.00 69.88 86 HIS A N 1
ATOM 645 C CA . HIS A 1 86 ? 23.449 9.206 5.199 1.00 69.88 86 HIS A CA 1
ATOM 646 C C . HIS A 1 86 ? 23.714 8.325 6.428 1.00 69.88 86 HIS A C 1
ATOM 648 O O . HIS A 1 86 ? 22.995 7.371 6.709 1.00 69.88 86 HIS A O 1
ATOM 654 N N . VAL A 1 87 ? 24.762 8.668 7.183 1.00 58.75 87 VAL A N 1
ATOM 655 C CA . VAL A 1 87 ? 25.165 7.947 8.408 1.00 58.75 87 VAL A CA 1
ATOM 656 C C . VAL A 1 87 ? 24.250 8.273 9.611 1.00 58.75 87 VAL A C 1
ATOM 658 O O . VAL A 1 87 ? 24.262 7.552 10.605 1.00 58.75 87 VAL A O 1
ATOM 661 N N . SER A 1 88 ? 23.431 9.332 9.538 1.00 56.69 88 SER A N 1
ATOM 662 C CA . SER A 1 88 ? 22.543 9.788 10.624 1.00 56.69 88 SER A CA 1
ATOM 663 C C . SER A 1 88 ? 21.062 9.455 10.379 1.00 56.69 88 SER A C 1
ATOM 665 O O . SER A 1 88 ? 20.549 9.681 9.285 1.00 56.69 88 SER A O 1
ATOM 667 N N . ALA A 1 89 ? 20.366 8.982 11.418 1.00 55.72 89 ALA A N 1
ATOM 668 C CA . ALA A 1 89 ? 19.006 8.430 11.357 1.00 55.72 89 ALA A CA 1
ATOM 669 C C . ALA A 1 89 ? 17.865 9.456 11.157 1.00 55.72 89 ALA A C 1
ATOM 671 O O . ALA A 1 89 ? 16.772 9.070 10.742 1.00 55.72 89 ALA A O 1
ATOM 672 N N . ASP A 1 90 ? 18.105 10.746 11.406 1.00 52.97 90 ASP A N 1
ATOM 673 C CA . ASP A 1 90 ? 17.033 11.723 11.681 1.00 52.97 90 ASP A CA 1
ATOM 674 C C . ASP A 1 90 ? 16.205 12.185 10.460 1.00 52.97 90 ASP A C 1
ATOM 676 O O . ASP A 1 90 ? 15.253 12.939 10.615 1.00 52.97 90 ASP A O 1
ATOM 680 N N . MET A 1 91 ? 16.506 11.723 9.242 1.00 58.84 91 MET A N 1
ATOM 681 C CA . MET A 1 91 ? 15.735 12.026 8.015 1.00 58.84 91 MET A CA 1
ATOM 682 C C . MET A 1 91 ? 15.611 10.808 7.082 1.00 58.84 91 MET A C 1
ATOM 684 O O . MET A 1 91 ? 15.361 10.941 5.880 1.00 58.84 91 MET A O 1
ATOM 688 N N . ALA A 1 92 ? 15.830 9.604 7.616 1.00 73.50 92 ALA A N 1
ATOM 689 C CA . ALA A 1 92 ? 16.143 8.445 6.790 1.00 73.50 92 ALA A CA 1
ATOM 690 C C . ALA A 1 92 ? 14.986 8.005 5.880 1.00 73.50 92 ALA A C 1
ATOM 692 O O . ALA A 1 92 ? 15.249 7.674 4.731 1.00 73.50 92 ALA A O 1
ATOM 693 N N . TRP A 1 93 ? 13.720 8.045 6.325 1.00 84.50 93 TRP A N 1
ATOM 694 C CA . TRP A 1 93 ? 12.602 7.537 5.512 1.00 84.50 93 TRP A CA 1
ATOM 695 C C . TRP A 1 93 ? 12.357 8.348 4.240 1.00 84.50 93 TRP A C 1
ATOM 697 O O . TRP A 1 93 ? 12.394 7.790 3.148 1.00 84.50 93 TRP A O 1
ATOM 707 N N . PHE A 1 94 ? 12.137 9.660 4.357 1.00 83.75 94 PHE A N 1
ATOM 708 C CA . PHE A 1 94 ? 11.837 10.490 3.189 1.00 83.75 94 PHE A CA 1
ATOM 709 C C . PHE A 1 94 ? 13.006 10.503 2.194 1.00 83.75 94 PHE A C 1
ATOM 711 O O . PHE A 1 94 ? 12.807 10.355 0.989 1.00 83.75 94 PHE A O 1
ATOM 718 N N . ALA A 1 95 ? 14.238 10.602 2.700 1.00 85.69 95 ALA A N 1
ATOM 719 C CA . ALA A 1 95 ? 15.428 10.552 1.862 1.00 85.69 95 ALA A CA 1
ATOM 720 C C . ALA A 1 95 ? 15.604 9.173 1.196 1.00 85.69 95 ALA A C 1
ATOM 722 O O . ALA A 1 95 ? 15.975 9.101 0.027 1.00 85.69 95 ALA A O 1
ATOM 723 N N . TYR A 1 96 ? 15.287 8.082 1.899 1.00 87.81 96 TYR A N 1
ATOM 724 C CA . TYR A 1 96 ? 15.297 6.725 1.348 1.00 87.81 96 TYR A CA 1
ATOM 725 C C . TYR A 1 96 ? 14.233 6.539 0.258 1.00 87.81 96 TYR A C 1
ATOM 727 O O . TYR A 1 96 ? 14.522 5.990 -0.807 1.00 87.81 96 TYR A O 1
ATOM 735 N N . LEU A 1 97 ? 13.026 7.062 0.476 1.00 89.69 97 LEU A N 1
ATOM 736 C CA . LEU A 1 97 ? 11.953 7.072 -0.512 1.00 89.69 97 LEU A CA 1
ATOM 737 C C . LEU A 1 97 ? 12.370 7.831 -1.784 1.00 89.69 97 LEU A C 1
ATOM 739 O O . LEU A 1 97 ? 12.203 7.318 -2.888 1.00 89.69 97 LEU A O 1
ATOM 743 N N . GLU A 1 98 ? 12.965 9.018 -1.639 1.00 89.25 98 GLU A N 1
ATOM 744 C CA . GLU A 1 98 ? 13.392 9.873 -2.755 1.00 89.25 98 GLU A CA 1
ATOM 745 C C . GLU A 1 98 ? 14.614 9.322 -3.508 1.00 89.25 98 GLU A C 1
ATOM 747 O O . GLU A 1 98 ? 14.656 9.366 -4.738 1.00 89.25 98 GLU A O 1
ATOM 752 N N . GLN A 1 99 ? 15.605 8.774 -2.802 1.00 88.56 99 GLN A N 1
ATOM 753 C CA . GLN A 1 99 ? 16.893 8.394 -3.400 1.00 88.56 99 GLN A CA 1
ATOM 754 C C . GLN A 1 99 ? 16.988 6.911 -3.773 1.00 88.56 99 GLN A C 1
ATOM 756 O O . GLN A 1 99 ? 17.777 6.554 -4.649 1.00 88.56 99 GLN A O 1
ATOM 761 N N . VAL A 1 100 ? 16.203 6.038 -3.132 1.00 89.00 100 VAL A N 1
ATOM 762 C CA . VAL A 1 100 ? 16.260 4.587 -3.368 1.00 89.00 100 VAL A CA 1
ATOM 763 C C . VAL A 1 100 ? 14.971 4.067 -3.987 1.00 89.00 100 VAL A C 1
ATOM 765 O O . VAL A 1 100 ? 15.022 3.384 -5.009 1.00 89.00 100 VAL A O 1
ATOM 768 N N . LEU A 1 101 ? 13.811 4.388 -3.414 1.00 90.88 101 LEU A N 1
ATOM 769 C CA . LEU A 1 101 ? 12.535 3.811 -3.857 1.00 90.88 101 LEU A CA 1
ATOM 770 C C . LEU A 1 101 ? 11.833 4.627 -4.958 1.00 90.88 101 LEU A C 1
ATOM 772 O O . LEU A 1 101 ? 10.801 4.207 -5.469 1.00 90.88 101 LEU A O 1
ATOM 776 N N . SER A 1 102 ? 12.376 5.767 -5.384 1.00 91.31 102 SER A N 1
ATOM 777 C CA . SER A 1 102 ? 11.675 6.660 -6.318 1.00 91.31 102 SER A CA 1
ATOM 778 C C . SER A 1 102 ? 11.580 6.148 -7.754 1.00 91.31 102 SER A C 1
ATOM 780 O O . SER A 1 102 ? 10.716 6.599 -8.508 1.00 91.31 102 SER A O 1
ATOM 782 N N . ALA A 1 103 ? 12.425 5.197 -8.148 1.00 89.88 103 ALA A N 1
ATOM 783 C CA . ALA A 1 103 ? 12.448 4.651 -9.500 1.00 89.88 103 ALA A CA 1
ATOM 784 C C . ALA A 1 103 ? 11.797 3.256 -9.571 1.00 89.88 103 ALA A C 1
ATOM 786 O O . ALA A 1 103 ? 12.135 2.388 -8.767 1.00 89.88 103 ALA A O 1
ATOM 787 N N . PRO A 1 104 ? 10.973 2.959 -10.594 1.00 89.69 104 PRO A N 1
ATOM 788 C CA . PRO A 1 104 ? 10.476 1.600 -10.832 1.00 89.69 104 PRO A CA 1
ATOM 789 C C . PRO A 1 104 ? 11.597 0.562 -10.911 1.00 89.69 104 PRO A C 1
ATOM 791 O O . PRO A 1 104 ? 11.499 -0.523 -10.348 1.00 89.69 104 PRO A O 1
ATOM 794 N N . ALA A 1 105 ? 12.714 0.935 -11.542 1.00 89.44 105 ALA A N 1
ATOM 795 C CA . ALA A 1 105 ? 13.870 0.068 -11.704 1.00 89.44 105 ALA A CA 1
ATOM 796 C C . ALA A 1 105 ? 14.560 -0.314 -10.393 1.00 89.44 105 ALA A C 1
ATOM 798 O O . ALA A 1 105 ? 15.339 -1.257 -10.427 1.00 89.44 105 ALA A O 1
ATOM 799 N N . SER A 1 106 ? 14.309 0.356 -9.260 1.00 90.56 106 SER A N 1
ATOM 800 C CA . SER A 1 106 ? 14.857 -0.069 -7.963 1.00 90.56 106 SER A CA 1
ATOM 801 C C . SER A 1 106 ? 14.103 -1.247 -7.343 1.00 90.56 106 SER A C 1
ATOM 803 O O . SER A 1 106 ? 14.616 -1.897 -6.433 1.00 90.56 106 SER A O 1
ATOM 805 N N . HIS A 1 107 ? 12.933 -1.580 -7.880 1.00 91.12 107 HIS A N 1
ATOM 806 C CA . HIS A 1 107 ? 12.083 -2.669 -7.425 1.00 91.12 107 HIS A CA 1
ATOM 807 C C . HIS A 1 107 ? 12.271 -3.890 -8.313 1.00 91.12 107 HIS A C 1
ATOM 809 O O . HIS A 1 107 ? 12.541 -3.761 -9.504 1.00 91.12 107 HIS A O 1
ATOM 815 N N . ARG A 1 108 ? 12.137 -5.096 -7.756 1.00 90.38 108 ARG A N 1
ATOM 816 C CA . ARG A 1 108 ? 12.224 -6.315 -8.572 1.00 90.38 108 ARG A CA 1
ATOM 817 C C . ARG A 1 108 ? 10.995 -6.539 -9.449 1.00 90.38 108 ARG A C 1
ATOM 819 O O . ARG A 1 108 ? 11.129 -7.180 -10.491 1.00 90.38 108 ARG A O 1
ATOM 826 N N . ASP A 1 109 ? 9.857 -5.981 -9.050 1.00 92.50 109 ASP A N 1
ATOM 827 C CA . ASP A 1 109 ? 8.615 -5.953 -9.806 1.00 92.50 109 ASP A CA 1
ATOM 828 C C . ASP A 1 109 ? 8.044 -4.537 -9.775 1.00 92.50 109 ASP A C 1
ATOM 830 O O . ASP A 1 109 ? 7.909 -3.912 -8.721 1.00 92.50 109 ASP A O 1
ATOM 834 N N . THR A 1 110 ? 7.694 -4.035 -10.957 1.00 93.62 110 THR A N 1
ATOM 835 C CA . THR A 1 110 ? 7.120 -2.694 -11.120 1.00 93.62 110 THR A CA 1
ATOM 836 C C . THR A 1 110 ? 5.796 -2.544 -10.362 1.00 93.62 110 THR A C 1
ATOM 838 O O . THR A 1 110 ? 5.422 -1.433 -9.988 1.00 93.62 110 THR A O 1
ATOM 841 N N . ALA A 1 111 ? 5.101 -3.652 -10.091 1.00 95.12 111 ALA A N 1
ATOM 842 C CA . ALA A 1 111 ? 3.897 -3.670 -9.271 1.00 95.12 111 ALA A CA 1
ATOM 843 C C . ALA A 1 111 ? 4.134 -3.155 -7.843 1.00 95.12 111 ALA A C 1
ATOM 845 O O . ALA A 1 111 ? 3.277 -2.452 -7.313 1.00 95.12 111 ALA A O 1
ATOM 846 N N . ASP A 1 112 ? 5.290 -3.450 -7.237 1.00 94.50 112 ASP A N 1
ATOM 847 C CA . ASP A 1 112 ? 5.600 -3.005 -5.872 1.00 94.50 112 ASP A CA 1
ATOM 848 C C . ASP A 1 112 ? 5.812 -1.483 -5.826 1.00 94.50 112 ASP A C 1
ATOM 850 O O . ASP A 1 112 ? 5.311 -0.807 -4.927 1.00 94.50 112 ASP A O 1
ATOM 854 N N . TRP A 1 113 ? 6.471 -0.928 -6.850 1.00 95.06 113 TRP A N 1
ATOM 855 C CA . TRP A 1 113 ? 6.612 0.521 -7.018 1.00 95.06 113 TRP A CA 1
ATOM 856 C C . TRP A 1 113 ? 5.255 1.199 -7.240 1.00 95.06 113 TRP A C 1
ATOM 858 O O . TRP A 1 113 ? 4.941 2.194 -6.587 1.00 95.06 113 TRP A O 1
ATOM 868 N N . TRP A 1 114 ? 4.427 0.647 -8.136 1.00 97.00 114 TRP A N 1
ATOM 869 C CA . TRP A 1 114 ? 3.086 1.170 -8.400 1.00 97.00 114 TRP A CA 1
ATOM 870 C C . TRP A 1 114 ? 2.225 1.162 -7.133 1.00 97.00 114 TRP A C 1
ATOM 872 O O . TRP A 1 114 ? 1.562 2.159 -6.844 1.00 97.00 114 TRP A O 1
ATOM 882 N N . LEU A 1 115 ? 2.264 0.070 -6.365 1.00 97.38 115 LEU A N 1
ATOM 883 C CA . LEU A 1 115 ? 1.540 -0.076 -5.105 1.00 97.38 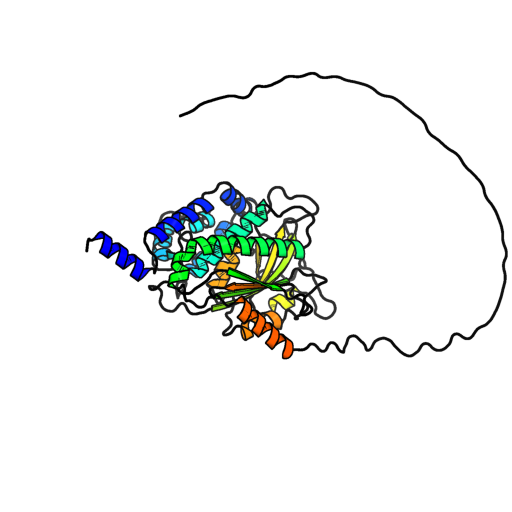115 LEU A CA 1
ATOM 884 C C . LEU A 1 115 ? 1.960 1.004 -4.102 1.00 97.38 115 LEU A C 1
ATOM 886 O O . LEU A 1 115 ? 1.098 1.709 -3.577 1.00 97.38 115 LEU A O 1
ATOM 890 N N . LEU A 1 116 ? 3.271 1.169 -3.890 1.00 96.19 116 LEU A N 1
ATOM 891 C CA . LEU A 1 116 ? 3.836 2.157 -2.971 1.00 96.19 116 LEU A CA 1
ATOM 892 C C . LEU A 1 116 ? 3.407 3.584 -3.339 1.00 96.19 116 LEU A C 1
ATOM 894 O O . LEU A 1 116 ? 2.855 4.295 -2.502 1.00 96.19 116 LEU A O 1
ATOM 898 N N . PHE A 1 117 ? 3.620 4.003 -4.588 1.00 97.12 117 PHE A N 1
ATOM 899 C CA . PHE A 1 117 ? 3.333 5.379 -5.009 1.00 97.12 117 PHE A CA 1
ATOM 900 C C . PHE A 1 117 ? 1.838 5.688 -5.071 1.00 97.12 117 PHE A C 1
ATOM 902 O O . PHE A 1 117 ? 1.419 6.766 -4.650 1.00 97.12 117 PHE A O 1
ATOM 909 N N . SER A 1 118 ? 1.020 4.726 -5.500 1.00 98.12 118 SER A N 1
ATOM 910 C CA . SER A 1 118 ? -0.436 4.889 -5.488 1.00 98.12 118 SER A CA 1
ATOM 911 C C . SER A 1 118 ? -0.975 5.027 -4.066 1.00 98.12 118 SER A C 1
ATOM 913 O O . SER A 1 118 ? -1.846 5.856 -3.817 1.00 98.12 118 SER A O 1
ATOM 915 N N . ALA A 1 119 ? -0.452 4.239 -3.123 1.00 98.06 119 ALA A N 1
ATOM 916 C CA . ALA A 1 119 ? -0.851 4.310 -1.724 1.00 98.06 119 ALA A CA 1
ATOM 917 C C . ALA A 1 119 ? -0.367 5.601 -1.043 1.00 98.06 119 ALA A C 1
ATOM 919 O O . ALA A 1 119 ? -1.121 6.193 -0.271 1.00 98.06 119 ALA A O 1
ATOM 920 N N . LEU A 1 120 ? 0.850 6.067 -1.353 1.00 96.75 120 LEU A N 1
ATOM 921 C CA . LEU A 1 120 ? 1.381 7.341 -0.856 1.00 96.75 120 LEU A CA 1
ATOM 922 C C . LEU A 1 120 ? 0.536 8.522 -1.330 1.00 96.75 120 LEU A C 1
ATOM 924 O O . LEU A 1 120 ? 0.133 9.351 -0.518 1.00 96.75 120 LEU A O 1
ATOM 928 N N . GLU A 1 121 ? 0.256 8.603 -2.631 1.00 97.31 121 GLU A N 1
ATOM 929 C CA . GLU A 1 121 ? -0.557 9.688 -3.176 1.00 97.31 121 GLU A CA 1
ATOM 930 C C . GLU A 1 121 ? -1.982 9.650 -2.626 1.00 97.31 121 GLU A C 1
ATOM 932 O O . GLU A 1 121 ? -2.478 10.682 -2.182 1.00 97.31 121 GLU A O 1
ATOM 937 N N . ALA A 1 122 ? -2.605 8.471 -2.544 1.00 97.38 122 ALA A N 1
ATOM 938 C CA . ALA A 1 122 ? -3.930 8.335 -1.949 1.00 97.38 122 ALA A CA 1
ATOM 939 C C . ALA A 1 122 ? -3.967 8.773 -0.479 1.00 97.38 122 ALA A C 1
ATOM 941 O O . ALA A 1 122 ? -4.895 9.467 -0.071 1.00 97.38 122 ALA A O 1
ATOM 942 N N . ALA A 1 123 ? -2.960 8.404 0.322 1.00 95.88 123 ALA A N 1
ATOM 943 C CA . ALA A 1 123 ? -2.873 8.815 1.722 1.00 95.88 123 ALA A CA 1
ATOM 944 C C . ALA A 1 123 ? -2.716 10.335 1.857 1.00 95.88 123 ALA A C 1
ATOM 946 O O . ALA A 1 123 ? -3.387 10.942 2.691 1.00 95.88 123 ALA A O 1
ATOM 947 N N . VAL A 1 124 ? -1.884 10.950 1.011 1.00 95.44 124 VAL A N 1
ATOM 948 C CA . VAL A 1 124 ? -1.684 12.404 0.986 1.00 95.44 124 VAL A CA 1
ATOM 949 C C . VAL A 1 124 ? -2.954 13.130 0.545 1.00 95.44 124 VAL A C 1
ATOM 951 O O . VAL A 1 124 ? -3.378 14.070 1.213 1.00 95.44 124 VAL A O 1
ATOM 954 N N . GLU A 1 125 ? -3.595 12.712 -0.546 1.00 95.69 125 GLU A N 1
ATOM 955 C CA . GLU A 1 125 ? -4.826 13.360 -1.013 1.00 95.69 125 GLU A CA 1
ATOM 956 C C . GLU A 1 125 ? -5.958 13.200 0.000 1.00 95.69 125 GLU A C 1
ATOM 958 O O . GLU A 1 125 ? -6.638 14.178 0.317 1.00 95.69 125 GLU A O 1
ATOM 963 N N . PHE A 1 126 ? -6.110 12.018 0.599 1.00 95.06 126 PHE A N 1
ATOM 964 C CA . PHE A 1 126 ? -7.096 11.787 1.650 1.00 95.06 126 PHE A CA 1
ATOM 965 C C . PHE A 1 126 ? -6.864 12.693 2.868 1.00 95.06 126 PHE A C 1
ATOM 967 O O . PHE A 1 126 ? -7.797 13.356 3.331 1.00 95.06 126 PHE A O 1
ATOM 974 N N . GLN A 1 127 ? -5.617 12.777 3.345 1.00 93.69 127 GLN A N 1
ATOM 975 C CA . GLN A 1 127 ? -5.206 13.639 4.457 1.00 93.69 127 GLN A CA 1
ATOM 976 C C . GLN A 1 127 ? -5.534 15.114 4.183 1.00 93.69 127 GLN A C 1
ATOM 978 O O . GLN A 1 127 ? -6.012 15.825 5.066 1.00 93.69 127 GLN A O 1
ATOM 983 N N . LEU A 1 128 ? -5.305 15.580 2.953 1.00 90.62 128 LEU A N 1
ATOM 984 C CA . LEU A 1 128 ? -5.448 16.989 2.588 1.00 90.62 128 LEU A CA 1
ATOM 985 C C . LEU A 1 128 ? -6.878 17.394 2.224 1.00 90.62 128 LEU A C 1
ATOM 987 O O . LEU A 1 128 ? -7.246 18.555 2.410 1.00 90.62 128 LEU A O 1
ATOM 991 N N . THR A 1 129 ? -7.679 16.475 1.683 1.00 86.38 129 THR A N 1
ATOM 992 C CA . THR A 1 129 ? -8.971 16.815 1.066 1.00 86.38 129 THR A CA 1
ATOM 993 C C . THR A 1 129 ? -10.182 16.225 1.790 1.00 86.38 129 THR A C 1
ATOM 995 O O . THR A 1 129 ? -11.237 16.860 1.804 1.00 86.38 129 THR A O 1
ATOM 998 N N . GLN A 1 130 ? -10.063 15.064 2.447 1.00 69.44 130 GLN A N 1
ATOM 999 C CA . GLN A 1 130 ? -11.226 14.276 2.887 1.00 69.44 130 GLN A CA 1
ATOM 1000 C C . GLN A 1 130 ? -11.548 14.333 4.390 1.00 69.44 130 GLN A C 1
ATOM 1002 O O . GLN A 1 130 ? -12.319 13.514 4.893 1.00 69.44 130 GLN A O 1
ATOM 1007 N N . MET A 1 131 ? -11.087 15.348 5.120 1.00 67.25 131 MET A N 1
ATOM 1008 C CA . MET A 1 131 ? -11.221 15.409 6.585 1.00 67.25 131 MET A CA 1
ATOM 1009 C C . MET A 1 131 ? -12.290 16.371 7.143 1.00 67.25 131 MET A C 1
ATOM 1011 O O . MET A 1 131 ? -12.102 16.987 8.193 1.00 67.25 131 MET A O 1
ATOM 1015 N N . ALA A 1 132 ? -13.439 16.523 6.481 1.00 72.88 132 ALA A N 1
ATOM 1016 C CA . ALA A 1 132 ? -14.579 17.199 7.111 1.00 72.88 132 ALA A CA 1
ATOM 1017 C C . ALA A 1 132 ? -15.160 16.307 8.234 1.00 72.88 132 ALA A C 1
ATOM 1019 O O . ALA A 1 132 ? -15.503 15.162 7.944 1.00 72.88 132 ALA A O 1
ATOM 1020 N N . PRO A 1 133 ? -15.271 16.766 9.493 1.00 79.81 133 PRO A N 1
ATOM 1021 C CA . PRO A 1 133 ? -15.861 15.987 10.581 1.00 79.81 133 PRO A CA 1
ATOM 1022 C C . PRO A 1 133 ? -17.337 16.326 10.847 1.00 79.81 133 PRO A C 1
ATOM 1024 O O . PRO A 1 133 ? -17.798 17.400 10.459 1.00 79.81 133 PRO A O 1
ATOM 1027 N N . PRO A 1 134 ? -18.050 15.466 11.599 1.00 84.81 134 PRO A N 1
ATOM 1028 C CA . PRO A 1 134 ? -17.667 14.097 11.948 1.00 84.81 134 PRO A CA 1
ATOM 1029 C C . PRO A 1 134 ? -18.014 13.128 10.807 1.00 84.81 134 PRO A C 1
ATOM 1031 O O . PRO A 1 134 ? -19.145 13.111 10.326 1.00 84.81 134 PRO A O 1
ATOM 1034 N N . LYS A 1 135 ? -17.067 12.274 10.406 1.00 87.56 135 LYS A N 1
ATOM 1035 C CA . LYS A 1 135 ? -17.332 11.139 9.506 1.00 87.56 135 LYS A CA 1
ATOM 1036 C C . LYS A 1 135 ? -17.313 9.832 10.291 1.00 87.56 135 LYS A C 1
ATOM 1038 O O . LYS A 1 135 ? -16.592 9.697 11.280 1.00 87.56 135 LYS A O 1
ATOM 1043 N N . THR A 1 136 ? -18.134 8.881 9.866 1.00 87.56 136 THR A N 1
ATOM 1044 C CA . THR A 1 136 ? -18.136 7.509 10.387 1.00 87.56 136 THR A CA 1
ATOM 1045 C C . THR A 1 136 ? -17.019 6.691 9.734 1.00 87.56 136 THR A C 1
ATOM 1047 O O . THR A 1 136 ? -16.524 7.044 8.662 1.00 87.56 136 THR A O 1
ATOM 1050 N N . GLU A 1 137 ? -16.609 5.597 10.374 1.00 87.88 137 GLU A N 1
ATOM 1051 C CA . GLU A 1 137 ? -15.536 4.714 9.887 1.00 87.88 137 GLU A CA 1
ATOM 1052 C C . GLU A 1 137 ? -15.827 4.110 8.492 1.00 87.88 137 GLU A C 1
ATOM 1054 O O . GLU A 1 137 ? -14.917 4.127 7.655 1.00 87.88 137 GLU A O 1
ATOM 1059 N N . PRO A 1 138 ? -17.072 3.693 8.162 1.00 86.12 138 PRO A N 1
ATOM 1060 C CA . PRO A 1 138 ? -17.414 3.260 6.804 1.00 86.12 138 PRO A CA 1
ATOM 1061 C C . PRO A 1 138 ? -17.238 4.379 5.770 1.00 86.12 138 PRO A C 1
ATOM 1063 O O . PRO A 1 138 ? -16.660 4.169 4.705 1.00 86.12 138 PRO A O 1
ATOM 1066 N N . ARG A 1 139 ? -17.667 5.610 6.097 1.00 87.56 139 ARG A N 1
ATOM 1067 C CA . ARG A 1 139 ? -17.539 6.762 5.192 1.00 87.56 139 ARG A CA 1
ATOM 1068 C C . ARG A 1 139 ? -16.075 7.112 4.929 1.00 87.56 139 ARG A C 1
ATOM 1070 O O . ARG A 1 139 ? -15.720 7.372 3.783 1.00 87.56 139 ARG A O 1
ATOM 1077 N N . LEU A 1 140 ? -15.243 7.105 5.973 1.00 90.94 140 LEU A N 1
ATOM 1078 C CA . LEU A 1 140 ? -13.800 7.351 5.868 1.00 90.94 140 LEU A CA 1
ATOM 1079 C C . LEU A 1 140 ? -13.123 6.296 4.988 1.00 90.94 140 LEU A C 1
ATOM 1081 O O . LEU A 1 140 ? -12.362 6.655 4.094 1.00 90.94 140 LEU A O 1
ATOM 1085 N N . SER A 1 141 ? -13.462 5.020 5.180 1.00 90.88 141 SER A N 1
ATOM 1086 C CA . SER A 1 141 ? -12.914 3.924 4.375 1.00 90.88 141 SER A CA 1
ATOM 1087 C C . SER A 1 141 ? -13.341 4.010 2.911 1.00 90.88 141 SER A C 1
ATOM 1089 O O . SER A 1 141 ? -12.499 3.886 2.025 1.00 90.88 141 SER A O 1
ATOM 1091 N N . GLY A 1 142 ? -14.615 4.299 2.630 1.00 89.75 142 GLY A N 1
ATOM 1092 C CA . GLY A 1 142 ? -15.101 4.482 1.259 1.00 89.75 142 GLY A CA 1
ATOM 1093 C C . GLY A 1 142 ? -14.439 5.662 0.533 1.00 89.75 142 GLY A C 1
ATOM 1094 O O . GLY A 1 142 ? -14.059 5.542 -0.636 1.00 89.75 142 GLY A O 1
ATOM 1095 N N . ASP A 1 143 ? -14.249 6.787 1.230 1.00 91.81 143 ASP A N 1
ATOM 1096 C CA . ASP A 1 143 ? -13.528 7.944 0.689 1.00 91.81 143 ASP A CA 1
ATOM 1097 C C . ASP A 1 143 ? -12.052 7.593 0.427 1.00 91.81 143 ASP A C 1
ATOM 1099 O O . ASP A 1 143 ? -11.544 7.857 -0.661 1.00 91.81 143 ASP A O 1
ATOM 1103 N N . PHE A 1 144 ? -11.377 6.907 1.355 1.00 94.38 144 PHE A N 1
ATOM 1104 C CA . PHE A 1 144 ? -9.980 6.499 1.175 1.00 94.38 144 PHE A CA 1
ATOM 1105 C C . PHE A 1 144 ? -9.787 5.495 0.025 1.00 94.38 144 PHE A C 1
ATOM 1107 O O . PHE A 1 144 ? -8.879 5.646 -0.792 1.00 94.38 144 PHE A O 1
ATOM 1114 N N . ILE A 1 145 ? -10.678 4.506 -0.108 1.00 94.06 145 ILE A N 1
ATOM 1115 C CA . ILE A 1 145 ? -10.681 3.555 -1.233 1.00 94.06 145 ILE A CA 1
ATOM 1116 C C . ILE A 1 145 ? -10.872 4.285 -2.571 1.00 94.06 145 ILE A C 1
ATOM 1118 O O . ILE A 1 145 ? -10.296 3.891 -3.590 1.00 94.06 145 ILE A O 1
ATOM 1122 N N . THR A 1 146 ? -11.664 5.359 -2.586 1.00 94.19 146 THR A N 1
ATOM 1123 C CA . THR A 1 146 ? -11.845 6.190 -3.782 1.00 94.19 146 THR A CA 1
ATOM 1124 C C . THR A 1 146 ? -10.540 6.878 -4.179 1.00 94.19 146 THR A C 1
ATOM 1126 O O . THR A 1 146 ? -10.162 6.801 -5.352 1.00 94.19 146 THR A O 1
ATOM 1129 N N . GLU A 1 147 ? -9.815 7.456 -3.217 1.00 96.44 147 GLU A N 1
ATOM 1130 C CA . GLU A 1 147 ? -8.492 8.046 -3.464 1.00 96.44 147 GLU A CA 1
ATOM 1131 C C . GLU A 1 147 ? -7.481 6.991 -3.944 1.00 96.44 147 GLU A C 1
ATOM 1133 O O . GLU A 1 147 ? -6.773 7.222 -4.925 1.00 96.44 147 GLU A O 1
ATOM 1138 N N . LEU A 1 148 ? -7.479 5.784 -3.358 1.00 96.81 148 LEU A N 1
ATOM 1139 C CA . LEU A 1 148 ? -6.632 4.668 -3.810 1.00 96.81 148 LEU A CA 1
ATOM 1140 C C . LEU A 1 148 ? -6.882 4.300 -5.273 1.00 96.81 148 LEU A C 1
ATOM 1142 O O . LEU A 1 148 ? -5.940 4.151 -6.053 1.00 96.81 148 LEU A O 1
ATOM 1146 N N . LYS A 1 149 ? -8.149 4.189 -5.679 1.00 96.94 149 LYS A N 1
ATOM 1147 C CA . LYS A 1 149 ? -8.515 3.902 -7.075 1.00 96.94 149 LYS A CA 1
ATOM 1148 C C . LYS A 1 149 ? -8.066 5.018 -8.012 1.00 96.94 149 LYS A C 1
ATOM 1150 O O . LYS A 1 149 ? -7.589 4.727 -9.112 1.00 96.94 149 LYS A O 1
ATOM 1155 N N . HIS A 1 150 ? -8.221 6.273 -7.594 1.00 97.31 150 HIS A N 1
ATOM 1156 C CA . HIS A 1 150 ? -7.821 7.426 -8.390 1.00 97.31 150 HIS A CA 1
ATOM 1157 C C . HIS A 1 150 ? -6.304 7.475 -8.589 1.00 97.31 150 HIS A C 1
ATOM 1159 O O . HIS A 1 150 ? -5.847 7.453 -9.735 1.00 97.31 150 HIS A O 1
ATOM 1165 N N . ALA A 1 151 ? -5.537 7.454 -7.497 1.00 97.56 151 ALA A N 1
ATOM 1166 C CA . ALA A 1 151 ? -4.077 7.438 -7.520 1.00 97.56 151 ALA A CA 1
ATOM 1167 C C . ALA A 1 151 ? -3.550 6.221 -8.296 1.00 97.56 151 ALA A C 1
ATOM 1169 O O . ALA A 1 151 ? -2.731 6.360 -9.204 1.00 97.56 151 ALA A O 1
ATOM 1170 N N . GLY A 1 152 ? -4.111 5.033 -8.047 1.00 97.75 152 GLY A N 1
ATOM 1171 C CA . GLY A 1 152 ? -3.771 3.812 -8.778 1.00 97.75 152 GLY A CA 1
ATOM 1172 C C . GLY A 1 152 ? -3.896 3.957 -10.290 1.00 97.75 152 GLY A C 1
ATOM 1173 O O . GLY A 1 152 ? -2.983 3.578 -11.027 1.00 97.75 152 GLY A O 1
ATOM 1174 N N . LEU A 1 153 ? -4.992 4.554 -10.765 1.00 97.38 153 LEU A N 1
ATOM 1175 C CA . LEU A 1 153 ? -5.194 4.822 -12.187 1.00 97.38 153 LEU A CA 1
ATOM 1176 C C . LEU A 1 153 ? -4.204 5.865 -12.729 1.00 97.38 153 LEU A C 1
ATOM 1178 O O . LEU A 1 153 ? -3.763 5.744 -13.873 1.00 97.38 153 LEU A O 1
ATOM 1182 N N . GLN A 1 154 ? -3.872 6.896 -11.950 1.00 96.88 154 GLN A N 1
ATOM 1183 C CA . GLN A 1 154 ? -2.904 7.915 -12.357 1.00 96.88 154 GLN A CA 1
ATOM 1184 C C . GLN A 1 154 ? -1.505 7.318 -12.554 1.00 96.88 154 GLN A C 1
ATOM 1186 O O . GLN A 1 154 ? -0.932 7.468 -13.635 1.00 96.88 154 GLN A O 1
ATOM 1191 N N . TRP A 1 155 ? -0.995 6.557 -11.582 1.00 97.06 155 TRP A N 1
ATOM 1192 C CA . TRP A 1 155 ? 0.311 5.900 -11.702 1.00 97.06 155 TRP A CA 1
ATOM 1193 C C . TRP A 1 155 ? 0.322 4.807 -12.773 1.00 97.06 155 TRP A C 1
ATOM 1195 O O . TRP A 1 155 ? 1.293 4.680 -13.518 1.00 97.06 155 TRP A O 1
ATOM 1205 N N . ALA A 1 156 ? -0.777 4.065 -12.942 1.00 96.31 156 ALA A N 1
ATOM 1206 C CA . ALA A 1 156 ? -0.892 3.078 -14.015 1.00 96.31 156 ALA A CA 1
ATOM 1207 C C . ALA A 1 156 ? -0.809 3.717 -15.414 1.00 96.31 156 ALA A C 1
ATOM 1209 O O . ALA A 1 156 ? -0.221 3.129 -16.322 1.00 96.31 156 ALA A O 1
ATOM 1210 N N . LYS A 1 157 ? -1.342 4.935 -15.604 1.00 95.81 157 LYS A N 1
ATOM 1211 C CA . LYS A 1 157 ? -1.222 5.672 -16.877 1.00 95.81 157 LYS A CA 1
ATOM 1212 C C . LYS A 1 157 ? 0.227 6.013 -17.215 1.00 95.81 157 LYS A C 1
ATOM 1214 O O . LYS A 1 157 ? 0.595 5.931 -18.384 1.00 95.81 157 LYS A O 1
ATOM 1219 N N . LEU A 1 158 ? 1.047 6.350 -16.219 1.00 93.38 158 LEU A N 1
ATOM 1220 C CA . LEU A 1 158 ? 2.480 6.606 -16.417 1.00 93.38 158 LEU A CA 1
ATOM 1221 C C . LEU A 1 158 ? 3.218 5.345 -16.882 1.00 93.38 158 LEU A C 1
ATOM 1223 O O . LEU A 1 158 ? 4.142 5.423 -17.688 1.00 93.38 158 LEU A O 1
ATOM 1227 N N . LEU A 1 159 ? 2.773 4.180 -16.413 1.00 94.12 159 LEU A N 1
ATOM 1228 C CA . LEU A 1 159 ? 3.317 2.873 -16.776 1.00 94.12 159 LEU A CA 1
ATOM 1229 C C . LEU A 1 159 ? 2.664 2.269 -18.031 1.00 94.12 159 LEU A C 1
ATOM 1231 O O . LEU A 1 159 ? 3.036 1.171 -18.443 1.00 94.12 159 LEU A O 1
ATOM 1235 N N . ALA A 1 160 ? 1.701 2.949 -18.662 1.00 93.94 160 ALA A N 1
ATOM 1236 C CA . ALA A 1 160 ? 0.898 2.377 -19.743 1.00 93.94 160 ALA A CA 1
ATOM 1237 C C . ALA A 1 160 ? 1.720 1.790 -20.911 1.00 93.94 160 ALA A C 1
ATOM 1239 O O . ALA A 1 160 ? 1.356 0.707 -21.384 1.00 93.94 160 ALA A O 1
ATOM 1240 N N . PRO A 1 161 ? 2.821 2.418 -21.379 1.00 92.19 161 PRO A N 1
ATOM 1241 C CA . PRO A 1 161 ? 3.639 1.834 -22.442 1.00 92.19 161 PRO A CA 1
ATOM 1242 C C . PRO A 1 161 ? 4.259 0.486 -22.043 1.00 92.19 161 PRO A C 1
ATOM 1244 O O . PRO A 1 161 ? 4.165 -0.478 -22.806 1.00 92.19 161 PRO A O 1
ATOM 1247 N N . LEU A 1 162 ? 4.815 0.391 -20.831 1.00 92.31 162 LEU A N 1
ATOM 1248 C CA . LEU A 1 162 ? 5.346 -0.847 -20.258 1.00 92.31 162 LEU A CA 1
ATOM 1249 C C . LEU A 1 162 ? 4.253 -1.909 -20.106 1.00 92.31 162 LEU A C 1
ATOM 1251 O O . LEU A 1 162 ? 4.415 -3.035 -20.578 1.00 92.31 162 LEU A O 1
ATOM 1255 N N . LEU A 1 163 ? 3.136 -1.549 -19.470 1.00 93.69 163 LEU A N 1
ATOM 1256 C CA . LEU A 1 163 ? 2.024 -2.462 -19.201 1.00 93.69 163 LEU A CA 1
ATOM 1257 C C . LEU A 1 163 ? 1.482 -3.074 -20.494 1.00 93.69 163 LEU A C 1
ATOM 1259 O O . LEU A 1 163 ? 1.281 -4.284 -20.577 1.00 93.69 163 LEU A O 1
ATOM 1263 N N . LYS A 1 164 ? 1.365 -2.261 -21.550 1.00 93.56 164 LYS A N 1
ATOM 1264 C CA . LYS A 1 164 ? 0.974 -2.730 -22.880 1.00 93.56 164 LYS A CA 1
ATOM 1265 C C . LYS A 1 164 ? 1.961 -3.751 -23.454 1.00 93.56 164 LYS A C 1
ATOM 1267 O O . LYS A 1 164 ? 1.516 -4.753 -24.006 1.00 93.56 164 LYS A O 1
ATOM 1272 N N . ARG A 1 165 ? 3.279 -3.533 -23.327 1.00 91.81 165 ARG A N 1
ATOM 1273 C CA . ARG A 1 165 ? 4.299 -4.501 -23.795 1.00 91.81 165 ARG A CA 1
ATOM 1274 C C . ARG A 1 165 ? 4.243 -5.823 -23.030 1.00 91.81 165 ARG A C 1
ATOM 1276 O O . ARG A 1 165 ? 4.559 -6.862 -23.599 1.00 91.81 165 ARG A O 1
ATOM 1283 N N . ARG A 1 166 ? 3.848 -5.782 -21.757 1.00 90.75 166 ARG A N 1
ATOM 1284 C CA . ARG A 1 166 ? 3.778 -6.948 -20.863 1.00 90.75 166 ARG A CA 1
ATOM 1285 C C . ARG A 1 166 ? 2.409 -7.627 -20.829 1.00 90.75 166 ARG A C 1
ATOM 1287 O O . ARG A 1 166 ? 2.270 -8.633 -20.148 1.00 90.75 166 ARG A O 1
ATOM 1294 N N . ASN A 1 167 ? 1.420 -7.107 -21.564 1.00 91.94 167 ASN A N 1
ATOM 1295 C CA . ASN A 1 167 ? 0.021 -7.538 -21.474 1.00 91.94 167 ASN A CA 1
ATOM 1296 C C . ASN A 1 167 ? -0.512 -7.525 -20.023 1.00 91.94 167 ASN A C 1
ATOM 1298 O O . ASN A 1 167 ? -1.280 -8.393 -19.615 1.00 91.94 167 ASN A O 1
ATOM 1302 N N . ALA A 1 168 ? -0.075 -6.531 -19.254 1.00 93.62 168 ALA A N 1
ATOM 1303 C CA . ALA A 1 168 ? -0.429 -6.330 -17.857 1.00 93.62 168 ALA A CA 1
ATOM 1304 C C . ALA A 1 168 ? -1.359 -5.119 -17.710 1.00 93.62 168 ALA A C 1
ATOM 1306 O O . ALA A 1 168 ? -1.483 -4.284 -18.611 1.00 93.62 168 ALA A O 1
ATOM 1307 N N . SER A 1 169 ? -1.994 -4.987 -16.550 1.00 94.62 169 SER A N 1
ATOM 1308 C CA . SER A 1 169 ? -2.746 -3.788 -16.185 1.00 94.62 169 SER A CA 1
ATOM 1309 C C . SER A 1 169 ? -2.687 -3.561 -14.689 1.00 94.62 169 SER A C 1
ATOM 1311 O O . SER A 1 169 ? -2.979 -4.483 -13.940 1.00 94.62 169 SER A O 1
ATOM 1313 N N . PHE A 1 170 ? -2.422 -2.335 -14.255 1.00 96.81 170 PHE A N 1
ATOM 1314 C CA . PHE A 1 170 ? -2.535 -1.991 -12.846 1.00 96.81 170 PHE A CA 1
ATOM 1315 C C . PHE A 1 170 ? -3.828 -1.250 -12.553 1.00 96.81 170 PHE A C 1
ATOM 1317 O O . PHE A 1 170 ? -4.132 -0.234 -13.181 1.00 96.81 170 PHE A O 1
ATOM 1324 N N . ALA A 1 171 ? -4.590 -1.769 -11.597 1.00 96.56 171 ALA A N 1
ATOM 1325 C CA . ALA A 1 171 ? -5.802 -1.135 -11.114 1.00 96.56 171 ALA A CA 1
ATOM 1326 C C . ALA A 1 171 ? -6.176 -1.636 -9.717 1.00 96.56 171 ALA A C 1
ATOM 1328 O O . ALA A 1 171 ? -5.834 -2.748 -9.312 1.00 96.56 171 ALA A O 1
ATOM 1329 N N . TYR A 1 172 ? -6.945 -0.807 -9.014 1.00 96.25 172 TYR A N 1
ATOM 1330 C CA . TYR A 1 172 ? -7.712 -1.221 -7.848 1.00 96.25 172 TYR A CA 1
ATOM 1331 C C . TYR A 1 172 ? -9.144 -1.540 -8.281 1.00 96.25 172 TYR A C 1
ATOM 1333 O O . TYR A 1 172 ? -9.876 -0.670 -8.766 1.00 96.25 172 TYR A O 1
ATOM 1341 N N . HIS A 1 173 ? -9.558 -2.787 -8.097 1.00 94.19 173 HIS A N 1
ATOM 1342 C CA . HIS A 1 173 ? -10.912 -3.246 -8.364 1.00 94.19 173 HIS A CA 1
ATOM 1343 C C . HIS A 1 173 ? -11.668 -3.372 -7.051 1.00 94.19 173 HIS A C 1
ATOM 1345 O O . HIS A 1 173 ? -11.310 -4.174 -6.199 1.00 94.19 173 HIS A O 1
ATOM 1351 N N . GLN A 1 174 ? -12.720 -2.581 -6.894 1.00 91.50 174 GLN A N 1
ATOM 1352 C CA . GLN A 1 174 ? -13.622 -2.700 -5.758 1.00 91.50 174 GLN A CA 1
ATOM 1353 C C . GLN A 1 174 ? -14.760 -3.650 -6.125 1.00 91.50 17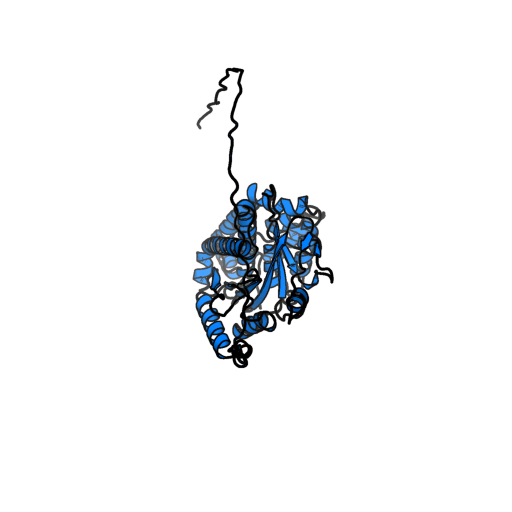4 GLN A C 1
ATOM 1355 O O . GLN A 1 174 ? -15.419 -3.463 -7.156 1.00 91.50 174 GLN A O 1
ATOM 1360 N N . ILE A 1 175 ? -14.967 -4.649 -5.279 1.00 86.56 175 ILE A N 1
ATOM 1361 C CA . ILE A 1 175 ? -16.108 -5.552 -5.299 1.00 86.56 175 ILE A CA 1
ATOM 1362 C C . ILE A 1 175 ? -16.927 -5.251 -4.048 1.00 86.56 175 ILE A C 1
ATOM 1364 O O . ILE A 1 175 ? -16.406 -5.228 -2.932 1.00 86.56 175 ILE A O 1
ATOM 1368 N N . ASP A 1 176 ? -18.195 -4.943 -4.275 1.00 76.38 176 ASP A N 1
ATOM 1369 C CA . ASP A 1 176 ? -19.154 -4.630 -3.228 1.00 76.38 176 ASP A CA 1
ATOM 1370 C C . ASP A 1 176 ? -19.673 -5.932 -2.609 1.00 76.38 176 ASP A C 1
ATOM 1372 O O . ASP A 1 176 ? -20.179 -6.800 -3.327 1.00 76.38 176 ASP A O 1
ATOM 1376 N N . LEU A 1 177 ? -19.495 -6.076 -1.296 1.00 72.38 177 LEU A N 1
ATOM 1377 C CA . LEU A 1 177 ? -19.864 -7.272 -0.547 1.00 72.38 177 LEU A CA 1
ATOM 1378 C C . LEU A 1 177 ? -21.170 -7.100 0.236 1.00 72.38 177 LEU A C 1
ATOM 1380 O O . LEU A 1 177 ? -21.640 -8.069 0.830 1.00 72.38 177 LEU A O 1
ATOM 1384 N N . GLU A 1 178 ? -21.804 -5.922 0.203 1.00 65.00 178 GLU A N 1
ATOM 1385 C CA . GLU A 1 178 ? -23.068 -5.670 0.911 1.00 65.00 178 GLU A CA 1
ATOM 1386 C C . GLU A 1 178 ? -24.164 -6.662 0.484 1.00 65.00 178 GLU A C 1
ATOM 1388 O O . GLU A 1 178 ? -24.956 -7.133 1.297 1.00 65.00 178 GLU A O 1
ATOM 1393 N N . ARG A 1 179 ? -24.149 -7.087 -0.787 1.00 55.31 179 ARG A N 1
ATOM 1394 C CA . ARG A 1 179 ? -25.080 -8.090 -1.339 1.00 55.31 179 ARG A CA 1
ATOM 1395 C C . ARG A 1 179 ? -24.915 -9.499 -0.763 1.00 55.31 179 ARG A C 1
ATOM 1397 O O . ARG A 1 179 ? -25.800 -10.322 -0.959 1.00 55.31 179 ARG A O 1
ATOM 1404 N N . LEU A 1 180 ? -23.798 -9.782 -0.093 1.00 51.50 180 LEU A N 1
ATOM 1405 C CA . LEU A 1 180 ? -23.510 -11.066 0.555 1.00 51.50 180 LEU A CA 1
ATOM 1406 C C . LEU A 1 180 ? -23.749 -11.014 2.074 1.00 51.50 180 LEU A C 1
ATOM 1408 O O . LEU A 1 180 ? -23.266 -11.880 2.801 1.00 51.50 180 LEU A O 1
ATOM 1412 N N . GLY A 1 181 ? -24.474 -9.996 2.549 1.00 49.34 181 GLY A N 1
ATOM 1413 C CA . GLY A 1 181 ? -24.830 -9.823 3.956 1.00 49.34 181 GLY A CA 1
ATOM 1414 C C . GLY A 1 181 ? -23.794 -9.076 4.798 1.00 49.34 181 GLY A C 1
ATOM 1415 O O . GLY A 1 181 ? -23.966 -9.045 6.012 1.00 49.34 181 GLY A O 1
ATOM 1416 N N . GLY A 1 182 ? -22.735 -8.507 4.189 1.00 52.75 182 GLY A N 1
ATOM 1417 C CA . GLY A 1 182 ? -21.622 -7.779 4.840 1.00 52.75 182 GLY A CA 1
ATOM 1418 C C . GLY A 1 182 ? -22.049 -6.767 5.917 1.00 52.75 182 GLY A C 1
ATOM 1419 O O . GLY A 1 182 ? -23.137 -6.207 5.803 1.00 52.75 182 GLY A O 1
ATOM 1420 N N . GLU A 1 183 ? -21.204 -6.510 6.935 1.00 51.50 183 GLU A N 1
ATOM 1421 C CA . GLU A 1 183 ? -21.608 -5.816 8.181 1.00 51.50 183 GLU A CA 1
ATOM 1422 C C . GLU A 1 183 ? -22.225 -4.459 7.866 1.00 51.50 183 GLU A C 1
ATOM 1424 O O . GLU A 1 183 ? -21.519 -3.510 7.539 1.00 51.50 183 GLU A O 1
ATOM 1429 N N . GLN A 1 184 ? -23.544 -4.352 7.991 1.00 43.50 184 GLN A N 1
ATOM 1430 C CA . GLN A 1 184 ? -24.245 -3.082 7.805 1.00 43.50 184 GLN A CA 1
ATOM 1431 C C . GLN A 1 184 ? -24.169 -2.214 9.070 1.00 43.50 184 GLN A C 1
ATOM 1433 O O . GLN A 1 184 ? -24.250 -0.991 8.986 1.00 43.50 184 GLN A O 1
ATOM 1438 N N . GLU A 1 185 ? -23.981 -2.831 10.244 1.00 42.38 185 GLU A N 1
ATOM 1439 C CA . GLU A 1 185 ? -23.997 -2.123 11.530 1.00 42.38 185 GLU A CA 1
ATOM 1440 C C . GLU A 1 185 ? -22.657 -1.472 11.897 1.00 42.38 185 GLU A C 1
ATOM 1442 O O . GLU A 1 185 ? -22.665 -0.378 12.463 1.00 42.38 185 GLU A O 1
ATOM 1447 N N . THR A 1 186 ? -21.506 -2.081 11.560 1.00 47.50 186 THR A N 1
ATOM 1448 C CA . THR A 1 186 ? -20.187 -1.471 11.848 1.00 47.50 186 THR A CA 1
ATOM 1449 C C . THR A 1 186 ? -19.352 -1.128 10.612 1.00 47.50 186 THR A C 1
ATOM 1451 O O . THR A 1 186 ? -18.531 -0.218 10.705 1.00 47.50 186 THR A O 1
ATOM 1454 N N . GLY A 1 187 ? -19.619 -1.744 9.447 1.00 47.44 187 GLY A N 1
ATOM 1455 C CA . GLY A 1 187 ? -19.302 -1.309 8.067 1.00 47.44 187 GLY A CA 1
ATOM 1456 C C . GLY A 1 187 ? -17.865 -0.929 7.687 1.00 47.44 187 GLY A C 1
ATOM 1457 O O . GLY A 1 187 ? -17.606 -0.589 6.531 1.00 47.44 187 GLY A O 1
ATOM 1458 N N . ALA A 1 188 ? -16.929 -0.928 8.625 1.00 55.22 188 ALA A N 1
ATOM 1459 C CA . ALA A 1 188 ? -15.616 -0.327 8.444 1.00 55.22 188 ALA A CA 1
ATOM 1460 C C . ALA A 1 188 ? -14.525 -1.354 8.101 1.00 55.22 188 ALA A C 1
ATOM 1462 O O . ALA A 1 188 ? -13.423 -0.978 7.693 1.00 55.22 188 ALA A O 1
ATOM 1463 N N . ASP A 1 189 ? -14.839 -2.640 8.239 1.00 77.75 189 ASP A N 1
ATOM 1464 C CA . ASP A 1 189 ? -13.922 -3.726 7.935 1.00 77.75 189 ASP A CA 1
ATOM 1465 C C . ASP A 1 189 ? -13.944 -4.010 6.423 1.00 77.75 189 ASP A C 1
ATOM 1467 O O . ASP A 1 189 ? -15.002 -4.198 5.814 1.00 77.75 189 ASP A O 1
ATOM 1471 N N . PHE A 1 190 ? -12.768 -4.044 5.795 1.00 87.06 190 PHE A N 1
ATOM 1472 C CA . PHE A 1 190 ? -12.637 -4.393 4.381 1.00 87.06 190 PHE A CA 1
ATOM 1473 C C . PHE A 1 190 ? -11.461 -5.337 4.140 1.00 87.06 190 PHE A C 1
ATOM 1475 O O . PHE A 1 190 ? -10.427 -5.288 4.813 1.00 87.06 190 PHE A O 1
ATOM 1482 N N . GLY A 1 191 ? -11.628 -6.208 3.147 1.00 90.62 191 GLY A N 1
ATOM 1483 C CA . GLY A 1 191 ? -10.555 -7.050 2.636 1.00 90.62 191 GLY A CA 1
ATOM 1484 C C . GLY A 1 191 ? -9.777 -6.323 1.544 1.00 90.62 191 GLY A C 1
ATOM 1485 O O . GLY A 1 191 ? -10.365 -5.631 0.711 1.00 90.62 191 GLY A O 1
ATOM 1486 N N . LEU A 1 192 ? -8.463 -6.508 1.508 1.00 95.31 192 LEU A N 1
ATOM 1487 C CA . LEU A 1 192 ? -7.617 -6.110 0.386 1.00 95.31 192 LEU A CA 1
ATOM 1488 C C . LEU A 1 192 ? -6.830 -7.323 -0.094 1.00 95.31 192 LEU A C 1
ATOM 1490 O O . LEU A 1 192 ? -6.211 -8.015 0.705 1.00 95.31 192 LEU A O 1
ATOM 1494 N N . VAL A 1 193 ? -6.804 -7.555 -1.399 1.00 97.12 193 VAL A N 1
ATOM 1495 C CA . VAL A 1 193 ? -5.944 -8.569 -2.006 1.00 97.12 193 VAL A CA 1
ATOM 1496 C C . VAL A 1 193 ? -4.946 -7.900 -2.933 1.00 97.12 193 VAL A C 1
ATOM 1498 O O . VAL A 1 193 ? -5.330 -7.127 -3.811 1.00 97.12 193 VAL A O 1
ATOM 1501 N N . LEU A 1 194 ? -3.665 -8.206 -2.742 1.00 97.88 194 LEU A N 1
ATOM 1502 C CA . LEU A 1 194 ? -2.603 -7.850 -3.679 1.00 97.88 194 LEU A CA 1
ATOM 1503 C C . LEU A 1 194 ? -2.383 -9.040 -4.622 1.00 97.88 194 LEU A C 1
ATOM 1505 O O . LEU A 1 194 ? -1.816 -10.044 -4.200 1.00 97.88 194 LEU A O 1
ATOM 1509 N N . ASP A 1 195 ? -2.850 -8.953 -5.868 1.00 96.88 195 ASP A N 1
ATOM 1510 C CA . ASP A 1 195 ? -2.757 -10.027 -6.872 1.00 96.88 195 ASP A CA 1
ATOM 1511 C C . ASP A 1 195 ? -1.881 -9.605 -8.050 1.00 96.88 195 ASP A C 1
ATOM 1513 O O . ASP A 1 195 ? -2.333 -8.985 -9.022 1.00 96.88 195 ASP A O 1
ATOM 1517 N N . PHE A 1 196 ? -0.610 -9.973 -7.968 1.00 95.62 196 PHE A N 1
ATOM 1518 C CA . PHE A 1 196 ? 0.378 -9.678 -8.992 1.00 95.62 196 PHE A CA 1
ATOM 1519 C C . PHE A 1 196 ? 0.878 -10.984 -9.588 1.00 95.62 196 PHE A C 1
ATOM 1521 O O . PHE A 1 196 ? 1.449 -11.817 -8.892 1.00 95.62 196 PHE A O 1
ATOM 1528 N N . ASP A 1 197 ? 0.682 -11.165 -10.889 1.00 91.44 197 ASP A N 1
ATOM 1529 C CA . ASP A 1 197 ? 1.020 -12.393 -11.614 1.00 91.44 197 ASP A CA 1
ATOM 1530 C C . ASP A 1 197 ? 2.508 -12.505 -11.996 1.00 91.44 197 ASP A C 1
ATOM 1532 O O . ASP A 1 197 ? 2.922 -13.504 -12.582 1.00 91.44 197 ASP A O 1
ATOM 1536 N N . GLY A 1 198 ? 3.316 -11.499 -11.650 1.00 91.12 198 GLY A N 1
ATOM 1537 C CA . GLY A 1 198 ? 4.743 -11.431 -11.969 1.00 91.12 198 GLY A CA 1
ATOM 1538 C C . GLY A 1 198 ? 5.046 -11.004 -13.410 1.00 91.12 198 GLY A C 1
ATOM 1539 O O . GLY A 1 198 ? 6.214 -10.924 -13.780 1.00 91.12 198 GLY A O 1
ATOM 1540 N N . SER A 1 199 ? 4.037 -10.673 -14.226 1.00 91.19 199 SER A N 1
ATOM 1541 C CA . SER A 1 199 ? 4.229 -10.215 -15.617 1.00 91.19 199 SER A CA 1
ATOM 1542 C C . SER A 1 199 ? 5.063 -8.928 -15.733 1.00 91.19 199 SER A C 1
ATOM 1544 O O . SER A 1 199 ? 5.661 -8.653 -16.779 1.00 91.19 199 SER A O 1
ATOM 1546 N N . THR A 1 200 ? 5.133 -8.157 -14.647 1.00 92.38 200 THR A N 1
ATOM 1547 C CA . THR A 1 200 ? 5.860 -6.889 -14.519 1.00 92.38 200 THR A CA 1
ATOM 1548 C C . THR A 1 200 ? 7.161 -6.992 -13.716 1.00 92.38 200 THR A C 1
ATOM 1550 O O . THR A 1 200 ? 7.781 -5.961 -13.421 1.00 92.38 200 THR A O 1
ATOM 1553 N N . ALA A 1 201 ? 7.604 -8.217 -13.404 1.00 91.56 201 ALA A N 1
ATOM 1554 C CA . ALA A 1 201 ? 8.931 -8.479 -12.861 1.00 91.56 201 ALA A CA 1
ATOM 1555 C C . ALA A 1 201 ? 10.028 -8.047 -13.852 1.00 91.56 201 ALA A C 1
ATOM 1557 O O . ALA A 1 201 ? 9.886 -8.183 -15.075 1.00 91.56 201 ALA A O 1
ATOM 1558 N N . LEU A 1 202 ? 11.132 -7.514 -13.327 1.00 88.94 202 LEU A N 1
ATOM 1559 C CA . LEU A 1 202 ? 12.267 -7.111 -14.151 1.00 88.94 202 LEU A CA 1
ATOM 1560 C C . LEU A 1 202 ? 12.938 -8.341 -14.791 1.00 88.94 202 LEU A C 1
ATOM 1562 O O . LEU A 1 202 ? 13.106 -9.364 -14.133 1.00 88.94 202 LEU A O 1
ATOM 1566 N N . PRO A 1 203 ? 13.418 -8.256 -16.045 1.00 85.00 203 PRO A N 1
ATOM 1567 C CA . PRO A 1 203 ? 14.123 -9.370 -16.688 1.00 85.00 203 PRO A CA 1
ATOM 1568 C C . PRO A 1 203 ? 15.365 -9.849 -15.924 1.00 85.00 203 PRO A C 1
ATOM 1570 O O . PRO A 1 203 ? 15.660 -11.039 -15.907 1.00 85.00 203 PRO A O 1
ATOM 1573 N N . ILE A 1 204 ? 16.091 -8.925 -15.289 1.00 79.75 204 ILE A N 1
ATOM 1574 C CA . ILE A 1 204 ? 17.317 -9.223 -14.536 1.00 79.75 204 ILE A CA 1
ATOM 1575 C C . ILE A 1 204 ? 17.060 -9.892 -13.173 1.00 79.75 204 ILE A C 1
ATOM 1577 O O . ILE A 1 204 ? 18.009 -10.299 -12.503 1.00 79.75 204 ILE A O 1
ATOM 1581 N N . THR A 1 205 ? 15.807 -9.999 -12.720 1.00 73.44 205 THR A N 1
ATOM 1582 C CA . THR A 1 205 ? 15.476 -10.511 -11.385 1.00 73.44 205 THR A CA 1
ATOM 1583 C C . THR A 1 205 ? 14.890 -11.921 -11.471 1.00 73.44 205 THR A C 1
ATOM 1585 O O . THR A 1 205 ? 13.693 -12.124 -11.640 1.00 73.44 205 THR A O 1
ATOM 1588 N N . GLU A 1 206 ? 15.732 -12.941 -11.292 1.00 68.38 206 GLU A N 1
ATOM 1589 C CA . GLU A 1 206 ? 15.277 -14.339 -11.292 1.00 68.38 206 GLU A CA 1
ATOM 1590 C C . GLU A 1 206 ? 14.316 -14.645 -10.132 1.00 68.38 206 GLU A C 1
ATOM 1592 O O . GLU A 1 206 ? 14.612 -14.357 -8.971 1.00 68.38 206 GLU A O 1
ATOM 1597 N N . GLY A 1 207 ? 13.189 -15.300 -10.420 1.00 59.06 207 GLY A N 1
ATOM 1598 C CA . GLY A 1 207 ? 12.383 -15.971 -9.395 1.00 59.06 207 GLY A CA 1
ATOM 1599 C C . GLY A 1 207 ? 11.358 -15.114 -8.649 1.00 59.06 207 GLY A C 1
ATOM 1600 O O . GLY A 1 207 ? 10.867 -15.564 -7.617 1.00 59.06 207 GLY A O 1
ATOM 1601 N N . GLN A 1 208 ? 10.992 -13.918 -9.132 1.00 65.25 208 GLN A N 1
ATOM 1602 C CA . GLN A 1 208 ? 9.796 -13.259 -8.596 1.00 65.25 208 GLN A CA 1
ATOM 1603 C C . GLN A 1 208 ? 8.552 -13.855 -9.259 1.00 65.25 208 GLN A C 1
ATOM 1605 O O . GLN A 1 208 ? 8.302 -13.671 -10.448 1.00 65.25 208 GLN A O 1
ATOM 1610 N N . THR A 1 209 ? 7.825 -14.649 -8.482 1.00 74.19 209 THR A N 1
ATOM 1611 C CA . THR A 1 209 ? 6.652 -15.394 -8.933 1.00 74.19 209 THR A CA 1
ATOM 1612 C C . THR A 1 209 ? 5.376 -14.592 -8.735 1.00 74.19 209 THR A C 1
ATOM 1614 O O . THR A 1 209 ? 5.344 -13.599 -8.000 1.00 74.19 209 THR A O 1
ATOM 1617 N N . ALA A 1 210 ? 4.299 -15.078 -9.352 1.00 90.00 210 ALA A N 1
ATOM 1618 C CA . ALA A 1 210 ? 2.954 -14.669 -8.994 1.00 90.00 210 ALA A CA 1
ATOM 1619 C C . ALA A 1 210 ? 2.763 -14.711 -7.465 1.00 90.00 210 ALA A C 1
ATOM 1621 O O . ALA A 1 210 ? 3.259 -15.620 -6.790 1.00 90.00 210 ALA A O 1
ATOM 1622 N N . ARG A 1 211 ? 2.062 -13.715 -6.929 1.00 93.75 211 ARG A N 1
ATOM 1623 C CA . ARG A 1 211 ? 1.743 -13.578 -5.508 1.00 93.75 211 ARG A CA 1
ATOM 1624 C C . ARG A 1 211 ? 0.313 -13.089 -5.347 1.00 93.75 211 ARG A C 1
ATOM 1626 O O . ARG A 1 211 ? -0.113 -12.174 -6.048 1.00 93.75 211 ARG A O 1
ATOM 1633 N N . ILE A 1 212 ? -0.391 -13.705 -4.407 1.00 96.88 212 ILE A N 1
ATOM 1634 C CA . ILE A 1 212 ? -1.723 -13.302 -3.972 1.00 96.88 212 ILE A CA 1
ATOM 1635 C C . ILE A 1 212 ? -1.630 -13.088 -2.463 1.00 96.88 212 ILE A C 1
ATOM 1637 O O . ILE A 1 212 ? -1.416 -14.045 -1.723 1.00 96.88 212 ILE A O 1
ATOM 1641 N N . VAL A 1 213 ? -1.711 -11.841 -2.006 1.00 97.25 213 VAL A N 1
ATOM 1642 C CA . VAL A 1 213 ? -1.545 -11.478 -0.590 1.00 97.25 213 VAL A CA 1
ATOM 1643 C C . VAL A 1 213 ? -2.885 -10.988 -0.040 1.00 97.25 213 VAL A C 1
ATOM 1645 O O . VAL A 1 213 ? -3.268 -9.854 -0.337 1.00 97.25 213 VAL A O 1
ATOM 1648 N N . PRO A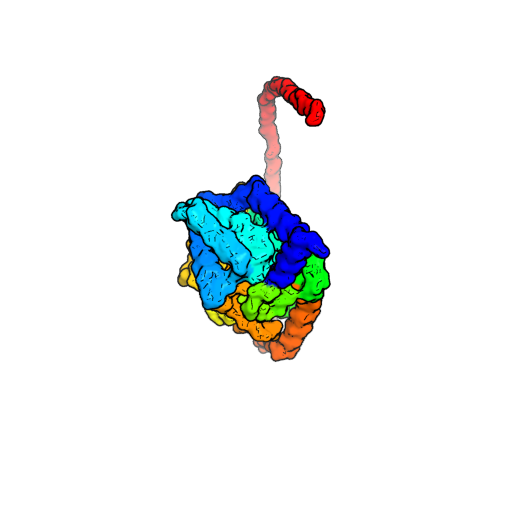 1 214 ? -3.624 -11.818 0.716 1.00 95.62 214 PRO A N 1
ATOM 1649 C CA . PRO A 1 214 ? -4.843 -11.397 1.392 1.00 95.62 214 PRO A CA 1
ATOM 1650 C C . PRO A 1 214 ? -4.534 -10.606 2.667 1.00 95.62 214 PRO A C 1
ATOM 1652 O O . PRO A 1 214 ? -3.746 -11.033 3.514 1.00 95.62 214 PRO A O 1
ATOM 1655 N N . LEU A 1 215 ? -5.210 -9.474 2.821 1.00 95.25 215 LEU A N 1
ATOM 1656 C CA . LEU A 1 215 ? -5.120 -8.562 3.954 1.00 95.25 215 LEU A CA 1
ATOM 1657 C C . LEU A 1 215 ? -6.525 -8.245 4.466 1.00 95.25 215 LEU A C 1
ATOM 1659 O O . LEU A 1 215 ? -7.464 -8.107 3.680 1.00 95.25 215 LEU A O 1
ATOM 1663 N N . VAL A 1 216 ? -6.657 -8.085 5.779 1.00 92.00 216 VAL A N 1
ATOM 1664 C CA . VAL A 1 216 ? -7.907 -7.667 6.423 1.00 92.00 216 VAL A CA 1
ATOM 1665 C C . VAL A 1 216 ? -7.651 -6.410 7.235 1.00 92.00 216 VAL A C 1
ATOM 1667 O O . VAL A 1 216 ? -6.755 -6.370 8.080 1.00 92.00 216 VAL A O 1
ATOM 1670 N N . PHE A 1 217 ? -8.451 -5.381 6.981 1.00 92.25 217 PHE A N 1
ATOM 1671 C CA . PHE A 1 217 ? -8.389 -4.132 7.716 1.00 92.25 217 PHE A CA 1
ATOM 1672 C C . PHE A 1 217 ? -9.654 -3.934 8.520 1.00 92.25 217 PHE A C 1
ATOM 1674 O O . PHE A 1 217 ? -10.749 -4.070 7.987 1.00 92.25 217 PHE A O 1
ATOM 1681 N N . GLN A 1 218 ? -9.475 -3.543 9.775 1.00 89.62 218 GLN A N 1
ATOM 1682 C CA . GLN A 1 218 ? -10.534 -2.981 10.590 1.00 89.62 218 GLN A CA 1
ATOM 1683 C C . GLN A 1 218 ? -10.308 -1.484 10.738 1.00 89.62 218 GLN A C 1
ATOM 1685 O O . GLN A 1 218 ? -9.301 -1.045 11.303 1.00 89.62 218 GLN A O 1
ATOM 1690 N N . ALA A 1 219 ? -11.242 -0.684 10.241 1.00 91.25 219 ALA A N 1
ATOM 1691 C CA . ALA A 1 219 ? -11.131 0.754 10.375 1.00 91.25 219 ALA A CA 1
ATOM 1692 C C . ALA A 1 219 ? -11.464 1.229 11.787 1.00 91.25 219 ALA A C 1
ATOM 1694 O O . ALA A 1 219 ? -12.409 0.760 12.420 1.00 91.25 219 ALA A O 1
ATOM 1695 N N . LYS A 1 220 ? -10.666 2.185 12.269 1.00 92.00 220 LYS A N 1
ATOM 1696 C CA . LYS A 1 220 ? -10.915 2.902 13.514 1.00 92.00 220 LYS A CA 1
ATOM 1697 C C . LYS A 1 220 ? -10.725 4.389 13.360 1.00 92.00 220 LYS A C 1
ATOM 1699 O O . LYS A 1 220 ? -9.696 4.871 12.886 1.00 92.00 220 LYS A O 1
ATOM 1704 N N . ARG A 1 221 ? -11.725 5.132 13.815 1.00 91.44 221 ARG A N 1
ATOM 1705 C CA . ARG A 1 221 ? -11.626 6.576 13.967 1.00 91.44 221 ARG A CA 1
ATOM 1706 C C . ARG A 1 221 ? -10.987 6.903 15.310 1.00 91.44 221 ARG A C 1
ATOM 1708 O O . ARG A 1 221 ? -11.347 6.322 16.329 1.00 91.44 221 ARG A O 1
ATOM 1715 N N . TYR A 1 222 ? -10.090 7.880 15.333 1.00 93.31 222 TYR A N 1
ATOM 1716 C CA . TYR A 1 222 ? -9.461 8.320 16.573 1.00 93.31 222 TYR A CA 1
ATOM 1717 C C . TYR A 1 222 ? -9.230 9.828 16.618 1.00 93.31 222 TYR A C 1
ATOM 1719 O O . TYR A 1 222 ? -9.280 10.524 15.605 1.00 93.31 222 TYR A O 1
ATOM 1727 N N . ILE A 1 223 ? -8.937 10.308 17.825 1.00 92.38 223 ILE A N 1
ATOM 1728 C CA . ILE A 1 223 ? -8.268 11.580 18.083 1.00 92.38 223 ILE A CA 1
ATOM 1729 C C . ILE A 1 223 ? -7.030 11.258 18.913 1.00 92.38 223 ILE A C 1
ATOM 1731 O O . ILE A 1 223 ? -7.093 10.425 19.818 1.00 92.38 223 ILE A O 1
ATOM 1735 N N . ARG A 1 224 ? -5.891 11.872 18.572 1.00 92.06 224 ARG A N 1
ATOM 1736 C CA . ARG A 1 224 ? -4.618 11.634 19.265 1.00 92.06 224 ARG A CA 1
ATOM 1737 C C . ARG A 1 224 ? -4.773 11.726 20.795 1.00 92.06 224 ARG A C 1
ATOM 1739 O O . ARG A 1 224 ? -5.535 12.564 21.279 1.00 92.06 224 ARG A O 1
ATOM 1746 N N . PRO A 1 225 ? -4.014 10.919 21.562 1.00 93.44 225 PRO A N 1
ATOM 1747 C CA . PRO A 1 225 ? -2.936 10.024 21.113 1.00 93.44 225 PRO A CA 1
ATOM 1748 C C . PRO A 1 225 ? -3.358 8.556 20.912 1.00 93.44 225 PRO A C 1
ATOM 1750 O O . PRO A 1 225 ? -2.506 7.714 20.618 1.00 93.44 225 PRO A O 1
ATOM 1753 N N . SER A 1 226 ? -4.639 8.225 21.085 1.00 94.19 226 SER A N 1
ATOM 1754 C CA . SER A 1 226 ? -5.072 6.831 21.212 1.00 94.19 226 SER A CA 1
ATOM 1755 C C . SER A 1 226 ? -6.307 6.517 20.377 1.00 94.19 226 SER A C 1
ATOM 1757 O O . SER A 1 226 ? -7.199 7.348 20.237 1.00 94.19 226 SER A O 1
ATOM 1759 N N . ALA A 1 227 ? -6.374 5.288 19.870 1.00 93.25 227 ALA A N 1
ATOM 1760 C CA . ALA A 1 227 ? -7.546 4.735 19.206 1.00 93.25 227 ALA A CA 1
ATOM 1761 C C . ALA A 1 227 ? -8.267 3.752 20.135 1.00 93.25 227 ALA A C 1
ATOM 1763 O O . ALA A 1 227 ? -7.626 2.947 20.818 1.00 93.25 227 ALA A O 1
ATOM 1764 N N . ASP A 1 228 ? -9.596 3.821 20.143 1.00 91.69 228 ASP A N 1
ATOM 1765 C CA . ASP A 1 228 ? -10.454 2.836 20.796 1.00 91.69 228 ASP A CA 1
ATOM 1766 C C . ASP A 1 228 ? -10.536 1.578 19.920 1.00 91.69 228 ASP A C 1
ATOM 1768 O O . ASP A 1 228 ? -10.822 1.656 18.728 1.00 91.69 228 ASP A O 1
ATOM 1772 N N . ILE A 1 229 ? -10.247 0.423 20.510 1.00 88.56 229 ILE A N 1
ATOM 1773 C CA . ILE A 1 229 ? -10.274 -0.899 19.872 1.00 88.56 229 ILE A CA 1
ATOM 1774 C C . ILE A 1 229 ? -11.132 -1.883 20.683 1.00 88.56 229 ILE A C 1
ATOM 1776 O O . ILE A 1 229 ? -10.971 -3.098 20.582 1.00 88.56 229 ILE A O 1
ATOM 1780 N N . SER A 1 230 ? -12.034 -1.363 21.516 1.00 84.94 230 SER A N 1
ATOM 1781 C CA . SER A 1 230 ? -12.878 -2.124 22.442 1.00 84.94 230 SER A CA 1
ATOM 1782 C C . SER A 1 230 ? -13.996 -2.926 21.773 1.00 84.94 230 SER A C 1
ATOM 1784 O O . SER A 1 230 ? -14.715 -3.643 22.469 1.00 84.94 230 SER A O 1
ATOM 1786 N N . GLN A 1 231 ? -14.150 -2.830 20.445 1.00 82.12 231 GLN A N 1
ATOM 1787 C CA . GLN A 1 231 ? -15.248 -3.469 19.724 1.00 82.12 231 GLN A CA 1
ATOM 1788 C C . GLN A 1 231 ? -15.305 -4.969 20.027 1.00 82.12 231 GLN A C 1
ATOM 1790 O O . GLN A 1 231 ? -14.368 -5.734 19.774 1.00 82.12 231 GLN A O 1
ATOM 1795 N N . THR A 1 232 ? -16.450 -5.375 20.560 1.00 80.50 232 THR A N 1
ATOM 1796 C CA . THR A 1 232 ? -16.748 -6.742 20.962 1.00 80.50 232 THR A CA 1
ATOM 1797 C C . THR A 1 232 ? -18.116 -7.129 20.430 1.00 80.50 232 THR A C 1
ATOM 1799 O O . THR A 1 232 ? -19.007 -6.290 20.320 1.00 80.50 232 THR A O 1
ATOM 1802 N N . HIS A 1 233 ? -18.271 -8.400 20.087 1.00 75.00 233 HIS A N 1
ATOM 1803 C CA . HIS A 1 233 ? -19.537 -8.965 19.650 1.00 75.00 233 HIS A CA 1
ATOM 1804 C C . HIS A 1 233 ? -20.035 -9.958 20.695 1.00 75.00 233 HIS A C 1
ATOM 1806 O O . HIS A 1 233 ? -19.279 -10.844 21.093 1.00 75.00 233 HIS A O 1
ATOM 1812 N N . GLU A 1 234 ? -21.316 -9.891 21.061 1.00 72.00 234 GLU A N 1
ATOM 1813 C CA . GLU A 1 234 ? -21.905 -10.679 22.158 1.00 72.00 234 GLU A CA 1
ATOM 1814 C C . GLU A 1 234 ? -21.568 -12.174 22.080 1.00 72.00 234 GLU A C 1
ATOM 1816 O O . GLU A 1 234 ? -21.028 -12.748 23.020 1.00 72.00 234 GLU A O 1
ATOM 1821 N N . LYS A 1 235 ? -21.804 -12.799 20.919 1.00 70.62 235 LYS A N 1
ATOM 1822 C CA . LYS A 1 235 ? -21.553 -14.239 20.716 1.00 70.62 235 LYS A CA 1
ATOM 1823 C C . LYS A 1 235 ? -20.095 -14.614 20.429 1.00 70.62 235 LYS A C 1
ATOM 1825 O O . LYS A 1 235 ? -19.724 -15.773 20.563 1.00 70.62 235 LYS A O 1
ATOM 1830 N N . ARG A 1 236 ? -19.281 -13.677 19.937 1.00 66.06 236 ARG A N 1
ATOM 1831 C CA . ARG A 1 236 ? -18.008 -14.002 19.261 1.00 66.06 236 ARG A CA 1
ATOM 1832 C C . ARG A 1 236 ? -16.785 -13.374 19.927 1.00 66.06 236 ARG A C 1
ATOM 1834 O O . ARG A 1 236 ? -15.669 -13.599 19.467 1.00 66.06 236 ARG A O 1
ATOM 1841 N N . GLY A 1 237 ? -17.005 -12.597 20.981 1.00 76.62 237 GLY A N 1
ATOM 1842 C CA . GLY A 1 237 ? -15.959 -11.962 21.761 1.00 76.62 237 GLY A CA 1
ATOM 1843 C C . GLY A 1 237 ? -15.317 -10.748 21.079 1.00 76.62 237 GLY A C 1
ATOM 1844 O O . GLY A 1 237 ? -15.872 -10.188 20.122 1.00 76.62 237 GLY A O 1
ATOM 1845 N N . PRO A 1 238 ? -14.146 -10.325 21.588 1.00 82.25 238 PRO A N 1
ATOM 1846 C CA . PRO A 1 238 ? -13.430 -9.146 21.114 1.00 82.25 238 PRO A CA 1
ATOM 1847 C C . PRO A 1 238 ? -12.967 -9.286 19.660 1.00 82.25 238 PRO A C 1
ATOM 1849 O O . PRO A 1 238 ? -12.304 -10.260 19.295 1.00 82.25 238 PRO A O 1
ATOM 1852 N N . GLN A 1 239 ? -13.217 -8.267 18.834 1.00 80.25 239 GLN A N 1
ATOM 1853 C CA . GLN A 1 239 ? -12.844 -8.288 17.413 1.00 80.25 239 GLN A CA 1
ATOM 1854 C C . GLN A 1 239 ? -11.326 -8.446 17.217 1.00 80.25 239 GLN A C 1
ATOM 1856 O O . GLN A 1 239 ? -10.879 -9.161 16.320 1.00 80.25 239 GLN A O 1
ATOM 1861 N N . ARG A 1 240 ? -10.516 -7.890 18.128 1.00 85.69 240 ARG A N 1
ATOM 1862 C CA . ARG A 1 240 ? -9.058 -8.084 18.147 1.00 85.69 240 ARG A CA 1
ATOM 1863 C C . ARG A 1 240 ? -8.654 -9.560 18.119 1.00 85.69 240 ARG A C 1
ATOM 1865 O O . ARG A 1 240 ? -7.704 -9.908 17.428 1.00 85.69 240 ARG A O 1
ATOM 1872 N N . GLU A 1 241 ? -9.314 -10.417 18.893 1.00 84.56 241 GLU A N 1
ATOM 1873 C CA . GLU A 1 241 ? -8.942 -11.836 19.000 1.00 84.56 241 GLU A CA 1
ATOM 1874 C C . GLU A 1 241 ? -9.245 -12.594 17.706 1.00 84.56 241 GLU A C 1
ATOM 1876 O O . GLU A 1 241 ? -8.467 -13.453 17.279 1.00 84.56 241 GLU A O 1
ATOM 1881 N N . LYS A 1 242 ? -10.318 -12.209 17.012 1.00 81.12 242 LYS A N 1
ATOM 1882 C CA . LYS A 1 242 ? -10.611 -12.718 15.671 1.00 81.12 242 LYS A CA 1
ATOM 1883 C C . LYS A 1 242 ? -9.573 -12.281 14.651 1.00 81.12 242 LYS A C 1
ATOM 1885 O O . LYS A 1 242 ? -9.082 -13.117 13.903 1.00 81.12 242 LYS A O 1
ATOM 1890 N N . LEU A 1 243 ? -9.202 -10.999 14.650 1.00 84.62 243 LEU A N 1
ATOM 1891 C CA . LEU A 1 243 ? -8.164 -10.484 13.756 1.00 84.62 243 LEU A CA 1
ATOM 1892 C C . LEU A 1 243 ? -6.815 -11.178 14.005 1.00 84.62 243 LEU A C 1
ATOM 1894 O O . LEU A 1 243 ? -6.158 -11.577 13.052 1.00 84.62 243 LEU A O 1
ATOM 1898 N N . LYS A 1 244 ? -6.428 -11.402 15.270 1.00 86.69 244 LYS A N 1
ATOM 1899 C CA . LYS A 1 244 ? -5.187 -12.124 15.625 1.00 86.69 244 LYS A CA 1
ATOM 1900 C C . LYS A 1 244 ? -5.176 -13.585 15.184 1.00 86.69 244 LYS A C 1
ATOM 1902 O O . LYS A 1 244 ? -4.113 -14.139 14.937 1.00 86.69 244 LYS A O 1
ATOM 1907 N N . SER A 1 245 ? -6.340 -14.227 15.143 1.00 84.06 245 SER A N 1
ATOM 1908 C CA . SER A 1 245 ? -6.471 -15.634 14.747 1.00 84.06 245 SER A CA 1
ATOM 1909 C C . SER A 1 245 ? -6.763 -15.819 13.256 1.00 84.06 245 SER A C 1
ATOM 1911 O O . SER A 1 245 ? -6.974 -16.950 12.808 1.00 84.06 245 SER A O 1
ATOM 1913 N N . ASN A 1 246 ? -6.786 -14.731 12.481 1.00 83.44 246 ASN A N 1
ATOM 1914 C CA . ASN A 1 246 ? -7.011 -14.782 11.047 1.00 83.44 246 ASN A CA 1
ATOM 1915 C C . ASN A 1 246 ? -5.771 -15.342 10.321 1.00 83.44 246 ASN A C 1
ATOM 1917 O O . ASN A 1 246 ? -4.634 -15.076 10.700 1.00 83.44 246 ASN A O 1
ATOM 1921 N N . ARG A 1 247 ? -5.993 -16.139 9.268 1.00 88.69 247 ARG A N 1
ATOM 1922 C CA . ARG A 1 247 ? -4.916 -16.645 8.400 1.00 88.69 247 ARG A CA 1
ATOM 1923 C C . ARG A 1 247 ? -4.337 -15.540 7.516 1.00 88.69 247 ARG A C 1
ATOM 1925 O O . ARG A 1 247 ? -3.175 -15.628 7.127 1.00 88.69 247 ARG A O 1
ATOM 1932 N N . ALA A 1 248 ? -5.152 -14.548 7.160 1.00 90.75 248 ALA A N 1
ATOM 1933 C CA . ALA A 1 248 ? -4.711 -13.348 6.463 1.00 90.75 248 ALA A CA 1
ATOM 1934 C C . ALA A 1 248 ? -4.052 -12.366 7.441 1.00 90.75 248 ALA A C 1
ATOM 1936 O O . ALA A 1 248 ? -4.476 -12.246 8.596 1.00 90.75 248 ALA A O 1
ATOM 1937 N N . ALA A 1 249 ? -3.054 -11.615 6.967 1.00 92.81 249 ALA A N 1
ATOM 1938 C CA . ALA A 1 249 ? -2.475 -10.549 7.775 1.00 92.81 249 ALA A CA 1
ATOM 1939 C C . ALA A 1 249 ? -3.545 -9.492 8.069 1.00 92.81 249 ALA A C 1
ATOM 1941 O O . ALA A 1 249 ? -4.207 -8.975 7.167 1.00 92.81 249 ALA A O 1
ATOM 1942 N N . SER A 1 250 ? -3.725 -9.209 9.356 1.00 92.69 250 SER A N 1
ATOM 1943 C CA . SER A 1 250 ? -4.811 -8.374 9.855 1.00 92.69 250 SER A CA 1
ATOM 1944 C C . SER A 1 250 ? -4.267 -7.140 10.559 1.00 92.69 250 SER A C 1
ATOM 1946 O O . SER A 1 250 ? -3.293 -7.207 11.315 1.00 92.69 250 SER A O 1
ATOM 1948 N N . ALA A 1 251 ? -4.897 -5.996 10.326 1.00 94.56 251 ALA A N 1
ATOM 1949 C CA . ALA A 1 251 ? -4.460 -4.731 10.895 1.00 94.56 251 ALA A CA 1
ATOM 1950 C C . ALA A 1 251 ? -5.632 -3.794 11.178 1.00 94.56 251 ALA A C 1
ATOM 1952 O O . ALA A 1 251 ? -6.695 -3.884 10.569 1.00 94.56 251 ALA A O 1
ATOM 1953 N N . TYR A 1 252 ? -5.402 -2.846 12.078 1.00 94.44 252 TYR A N 1
ATOM 1954 C CA . TYR A 1 252 ? -6.259 -1.680 12.208 1.00 94.44 252 TYR A CA 1
ATOM 1955 C C . TYR A 1 252 ? -5.796 -0.601 11.234 1.00 94.44 252 TYR A C 1
ATOM 1957 O O . TYR A 1 252 ? -4.608 -0.273 11.209 1.00 94.44 252 TYR A O 1
ATOM 1965 N N . ILE A 1 253 ? -6.725 -0.031 10.471 1.00 95.31 253 ILE A N 1
ATOM 1966 C CA . ILE A 1 253 ? -6.502 1.181 9.681 1.00 95.31 253 ILE A CA 1
ATOM 1967 C C . ILE A 1 253 ? -7.101 2.367 10.436 1.00 95.31 253 ILE A C 1
ATOM 1969 O O . ILE A 1 253 ? -8.270 2.363 10.809 1.00 95.31 253 ILE A O 1
ATOM 1973 N N . LEU A 1 254 ? -6.274 3.355 10.750 1.00 95.25 254 LEU A N 1
ATOM 1974 C CA . LEU A 1 254 ? -6.591 4.411 11.698 1.00 95.25 254 LEU A CA 1
ATOM 1975 C C . LEU A 1 254 ? -6.777 5.737 10.958 1.00 95.25 254 LEU A C 1
ATOM 1977 O O . LEU A 1 254 ? -5.877 6.200 10.255 1.00 95.25 254 LEU A O 1
ATOM 1981 N N . TYR A 1 255 ? -7.927 6.371 11.174 1.00 94.75 255 TYR A N 1
ATOM 1982 C CA . TYR A 1 255 ? -8.275 7.670 10.604 1.00 94.75 255 TYR A CA 1
ATOM 1983 C C . TYR A 1 255 ? -8.402 8.721 11.707 1.00 94.75 255 TYR A C 1
ATOM 1985 O O . TYR A 1 255 ? -9.252 8.599 12.596 1.00 94.75 255 TYR A O 1
ATOM 1993 N N . GLU A 1 256 ? -7.593 9.778 11.642 1.00 94.12 256 GLU A N 1
ATOM 1994 C CA . GLU A 1 256 ? -7.695 10.881 12.594 1.00 94.12 256 GLU A CA 1
ATOM 1995 C C . GLU A 1 256 ? -8.907 11.759 12.256 1.00 94.12 256 GLU A C 1
ATOM 1997 O O . GLU A 1 256 ? -8.854 12.627 11.391 1.00 94.12 256 GLU A O 1
ATOM 2002 N N . ASN A 1 257 ? -10.040 11.539 12.920 1.00 92.12 257 ASN A N 1
ATOM 2003 C CA . ASN A 1 257 ? -11.259 12.299 12.664 1.00 92.12 257 ASN A CA 1
ATOM 2004 C C . ASN A 1 257 ? -12.049 12.485 13.963 1.00 92.12 257 ASN A C 1
ATOM 2006 O O . ASN A 1 257 ? -12.409 11.529 14.643 1.00 92.12 257 ASN A O 1
ATOM 2010 N N . GLY A 1 258 ? -12.302 13.739 14.331 1.00 86.56 258 GLY A N 1
ATOM 2011 C CA . GLY A 1 258 ? -13.001 14.088 15.566 1.00 86.56 258 GLY A CA 1
ATOM 2012 C C . GLY A 1 258 ? -14.418 14.585 15.342 1.00 86.56 258 GLY A C 1
ATOM 2013 O O . GLY A 1 258 ? -14.997 14.459 14.268 1.00 86.56 258 GLY A O 1
ATOM 2014 N N . LYS A 1 259 ? -14.965 15.227 16.378 1.00 88.19 259 LYS A N 1
ATOM 2015 C CA . LYS A 1 259 ? -16.176 16.057 16.255 1.00 88.19 259 LYS A CA 1
ATOM 2016 C C . LYS A 1 259 ? -15.893 17.393 15.560 1.00 88.19 259 LYS A C 1
ATOM 2018 O O . LYS A 1 259 ? -16.798 17.988 14.991 1.00 88.19 259 LYS A O 1
ATOM 2023 N N . VAL A 1 260 ? -14.645 17.855 15.627 1.00 87.44 260 VAL A N 1
ATOM 2024 C CA . VAL A 1 260 ? -14.165 19.121 15.061 1.00 87.44 260 VAL A CA 1
ATOM 2025 C C . VAL A 1 260 ? -13.033 18.861 14.078 1.00 87.44 260 VAL A C 1
ATOM 2027 O O . VAL A 1 260 ? -12.407 17.797 14.112 1.00 87.44 260 VAL A O 1
ATOM 2030 N N . LYS A 1 261 ? -12.798 19.824 13.179 1.00 87.31 261 LYS A N 1
ATOM 2031 C CA . LYS A 1 261 ? -11.732 19.743 12.178 1.00 87.31 261 LYS A CA 1
ATOM 2032 C C . LYS A 1 261 ? -10.380 19.679 12.878 1.00 87.31 261 LYS A C 1
ATOM 2034 O O . LYS A 1 261 ? -10.094 20.505 13.737 1.00 87.31 261 LYS A O 1
ATOM 2039 N N . VAL A 1 262 ? -9.570 18.701 12.487 1.00 88.38 262 VAL A N 1
ATOM 2040 C CA . VAL A 1 262 ? -8.156 18.620 12.855 1.00 88.38 262 VAL A CA 1
ATOM 2041 C C . VAL A 1 262 ? -7.388 19.445 11.827 1.00 88.38 262 VAL A C 1
ATOM 2043 O O . VAL A 1 262 ? -7.583 19.249 10.629 1.00 88.38 262 VAL A O 1
ATOM 2046 N N . GLU A 1 263 ? -6.593 20.412 12.284 1.00 86.94 263 GLU A N 1
ATOM 2047 C CA . GLU A 1 263 ? -5.880 21.336 11.390 1.00 86.94 263 GLU A CA 1
ATOM 2048 C C . GLU A 1 263 ? -4.819 20.608 10.559 1.00 86.94 263 GLU A C 1
ATOM 2050 O O . GLU A 1 263 ? -4.827 20.730 9.337 1.00 86.94 263 GLU A O 1
ATOM 2055 N N . ASP A 1 264 ? -4.014 19.772 11.220 1.00 88.88 264 ASP A N 1
ATOM 2056 C CA . ASP A 1 264 ? -2.981 18.934 10.613 1.00 88.88 264 ASP A CA 1
ATOM 2057 C C . ASP A 1 264 ? -3.240 17.455 10.947 1.00 88.88 264 ASP A C 1
ATOM 2059 O O . ASP A 1 264 ? -2.707 16.945 11.944 1.00 88.88 264 ASP A O 1
ATOM 2063 N N . PRO A 1 265 ? -4.092 16.758 10.173 1.00 91.69 265 PRO A N 1
ATOM 2064 C CA . PRO A 1 265 ? -4.209 15.312 10.287 1.00 91.69 265 PRO A CA 1
ATOM 2065 C C . PRO A 1 265 ? -2.896 14.585 10.106 1.00 91.69 265 PRO A C 1
ATOM 2067 O O . PRO A 1 265 ? -2.105 14.941 9.234 1.00 91.69 265 PRO A O 1
ATOM 2070 N N . LEU A 1 266 ? -2.755 13.467 10.805 1.00 93.25 266 LEU A N 1
ATOM 2071 C CA . LEU A 1 266 ? -1.841 12.404 10.413 1.00 93.25 266 LEU A CA 1
ATOM 2072 C C . LEU A 1 266 ? -2.267 11.760 9.077 1.00 93.25 266 LEU A C 1
ATOM 2074 O O . LEU A 1 266 ? -3.460 11.731 8.755 1.00 93.25 266 LEU A O 1
ATOM 2078 N N . PRO A 1 267 ? -1.314 11.212 8.297 1.00 92.88 267 PRO A N 1
ATOM 2079 C CA . PRO A 1 267 ? -1.653 10.351 7.167 1.00 92.88 267 PRO A CA 1
ATOM 2080 C C . PRO A 1 267 ? -2.434 9.122 7.649 1.00 92.88 267 PRO A C 1
ATOM 2082 O O . PRO A 1 267 ? -2.446 8.810 8.839 1.00 92.88 267 PRO A O 1
ATOM 2085 N N . VAL A 1 268 ? -3.060 8.387 6.728 1.00 95.25 268 VAL A N 1
ATOM 2086 C CA . VAL A 1 268 ? -3.724 7.123 7.080 1.00 95.25 268 VAL A CA 1
ATOM 2087 C C . VAL A 1 268 ? -2.696 6.160 7.669 1.00 95.25 268 VAL A C 1
ATOM 2089 O O . VAL A 1 268 ? -1.719 5.783 7.014 1.00 95.25 268 VAL A O 1
ATOM 2092 N N . LEU A 1 269 ? -2.920 5.790 8.925 1.00 96.12 269 LEU A N 1
ATOM 2093 C CA . LEU A 1 269 ? -2.010 4.973 9.707 1.00 96.12 269 LEU A CA 1
ATOM 2094 C C . LEU A 1 269 ? -2.494 3.527 9.758 1.00 96.12 269 LEU A C 1
ATOM 2096 O O . LEU A 1 269 ? -3.692 3.256 9.738 1.00 96.12 269 LEU A O 1
ATOM 2100 N N . VAL A 1 270 ? -1.562 2.586 9.861 1.00 96.81 270 VAL A N 1
ATOM 2101 C CA . VAL A 1 270 ? -1.856 1.159 9.964 1.00 96.81 270 VAL A CA 1
ATOM 2102 C C . VAL A 1 270 ? -1.090 0.544 11.114 1.00 96.81 270 VAL A C 1
ATOM 2104 O O . VAL A 1 270 ? 0.134 0.662 11.214 1.00 96.81 270 VAL A O 1
ATOM 2107 N N . LYS A 1 271 ? -1.822 -0.166 11.968 1.00 95.88 271 LYS A N 1
ATOM 2108 C CA . LYS A 1 271 ? -1.267 -0.902 13.094 1.00 95.88 271 LYS A CA 1
ATOM 2109 C C . LYS A 1 271 ? -1.564 -2.385 12.940 1.00 95.88 271 LYS A C 1
ATOM 2111 O O . LYS A 1 271 ? -2.721 -2.793 13.032 1.00 95.88 271 LYS A O 1
ATOM 2116 N N . SER A 1 272 ? -0.516 -3.186 12.729 1.00 94.50 272 SER A N 1
ATOM 2117 C CA . SER A 1 272 ? -0.647 -4.649 12.729 1.00 94.50 272 SER A CA 1
ATOM 2118 C C . SER A 1 272 ? -1.298 -5.111 14.029 1.00 94.50 272 SER A C 1
ATOM 2120 O O . SER A 1 272 ? -0.969 -4.602 15.106 1.00 94.50 272 SER A O 1
ATOM 2122 N N . VAL A 1 273 ? -2.199 -6.088 13.937 1.00 91.69 273 VAL A N 1
ATOM 2123 C CA . VAL A 1 273 ? -2.874 -6.652 15.107 1.00 91.69 273 VAL A CA 1
ATOM 2124 C C . VAL A 1 273 ? -1.882 -7.268 16.107 1.00 91.69 273 VAL A C 1
ATOM 2126 O O . VAL A 1 273 ? -2.132 -7.250 17.314 1.00 91.69 273 VAL A O 1
ATOM 2129 N N . ASP A 1 274 ? -0.718 -7.723 15.637 1.00 91.50 274 ASP A N 1
ATOM 2130 C CA . ASP A 1 274 ? 0.358 -8.259 16.481 1.00 91.50 274 ASP A CA 1
ATOM 2131 C C . ASP A 1 274 ? 0.972 -7.194 17.398 1.00 91.50 274 ASP A C 1
ATOM 2133 O O . ASP A 1 274 ? 1.420 -7.496 18.502 1.00 91.50 274 ASP A O 1
ATOM 2137 N N . ASN A 1 275 ? 0.916 -5.925 16.983 1.00 92.12 275 ASN A N 1
ATOM 2138 C CA . ASN A 1 275 ? 1.407 -4.783 17.756 1.00 92.12 275 ASN A CA 1
ATOM 2139 C C . ASN A 1 275 ? 0.346 -4.215 18.712 1.00 92.12 275 ASN A C 1
ATOM 2141 O O . ASN A 1 275 ? 0.555 -3.169 19.335 1.00 92.12 275 ASN A O 1
ATOM 2145 N N . VAL A 1 276 ? -0.815 -4.865 18.817 1.00 89.94 276 VAL A N 1
ATOM 2146 C CA . VAL A 1 276 ? -1.907 -4.459 19.700 1.00 89.94 276 VAL A CA 1
ATOM 2147 C C . VAL A 1 276 ? -1.908 -5.331 20.954 1.00 89.94 276 VAL A C 1
ATOM 2149 O O . VAL A 1 276 ? -2.049 -6.555 20.884 1.00 89.94 276 VAL A O 1
ATOM 2152 N N . GLY A 1 277 ? -1.766 -4.686 22.116 1.00 86.44 277 GLY A N 1
ATOM 2153 C CA . GLY A 1 277 ? -1.811 -5.330 23.431 1.00 86.44 277 GLY A CA 1
ATOM 2154 C C . GLY A 1 277 ? -3.191 -5.886 23.804 1.00 86.44 277 GLY A C 1
ATOM 2155 O O . GLY A 1 277 ? -4.097 -5.972 22.974 1.00 86.44 277 GLY A O 1
ATOM 2156 N N . SER A 1 278 ? -3.349 -6.282 25.069 1.00 85.56 278 SER A N 1
ATOM 2157 C CA . SER A 1 278 ? -4.613 -6.788 25.626 1.00 85.56 278 SER A CA 1
ATOM 2158 C C . SER A 1 278 ? -5.625 -5.693 25.976 1.00 85.56 278 SER A C 1
ATOM 2160 O O . SER A 1 278 ? -6.797 -6.006 26.194 1.00 85.56 278 SER A O 1
ATOM 2162 N N . ASP A 1 279 ? -5.212 -4.430 25.955 1.00 86.81 279 ASP A N 1
ATOM 2163 C CA . ASP A 1 279 ? -6.048 -3.290 26.326 1.00 86.81 279 ASP A CA 1
ATOM 2164 C C . ASP A 1 279 ? -7.135 -2.981 25.286 1.00 86.81 279 ASP A C 1
ATOM 2166 O O . ASP A 1 279 ? -7.045 -3.365 24.118 1.00 86.81 279 ASP A O 1
ATOM 2170 N N . THR A 1 280 ? -8.174 -2.274 25.728 1.00 87.69 280 THR A N 1
ATOM 2171 C CA . THR A 1 280 ? -9.292 -1.786 24.902 1.00 87.69 280 THR A CA 1
ATOM 2172 C C . THR A 1 280 ? -8.962 -0.507 24.135 1.00 87.69 280 THR A C 1
ATOM 2174 O O . THR A 1 280 ? -9.743 -0.056 23.305 1.00 87.69 280 THR A O 1
ATOM 2177 N N . VAL A 1 281 ? -7.795 0.076 24.397 1.00 92.19 281 VAL A N 1
ATOM 2178 C CA . VAL A 1 281 ? -7.298 1.302 23.778 1.00 92.19 281 VAL A CA 1
ATOM 2179 C C . VAL A 1 281 ? -5.854 1.066 23.361 1.00 92.19 281 VAL A C 1
ATOM 2181 O O . VAL A 1 281 ? -5.110 0.358 24.039 1.00 92.19 281 VAL A O 1
ATOM 2184 N N . THR A 1 282 ? -5.431 1.660 22.249 1.00 93.44 282 THR A N 1
ATOM 2185 C CA . THR A 1 282 ? -4.054 1.533 21.776 1.00 93.44 282 THR A CA 1
ATOM 2186 C C . THR A 1 282 ? -3.462 2.871 21.354 1.00 93.44 282 THR A C 1
ATOM 2188 O O . THR A 1 282 ? -4.145 3.710 20.773 1.00 93.44 282 THR A O 1
ATOM 2191 N N . SER A 1 283 ? -2.171 3.066 21.636 1.00 94.25 283 SER A N 1
ATOM 2192 C CA . SER A 1 283 ? -1.407 4.209 21.118 1.00 94.25 283 SER A CA 1
ATOM 2193 C C . SER A 1 283 ? -1.373 4.159 19.593 1.00 94.25 283 SER A C 1
ATOM 2195 O O . SER A 1 283 ? -1.025 3.120 19.020 1.00 94.25 283 SER A O 1
ATOM 2197 N N . VAL A 1 284 ? -1.692 5.277 18.940 1.00 93.50 284 VAL A N 1
ATOM 2198 C CA . VAL A 1 284 ? -1.663 5.363 17.471 1.00 93.50 284 VAL A CA 1
ATOM 2199 C C . VAL A 1 284 ? -0.254 5.509 16.911 1.00 93.50 284 VAL A C 1
ATOM 2201 O O . VAL A 1 284 ? -0.059 5.268 15.730 1.00 93.50 284 VAL A O 1
ATOM 2204 N N . PHE A 1 285 ? 0.736 5.840 17.740 1.00 92.31 285 PHE A N 1
ATOM 2205 C CA . PHE A 1 285 ? 2.120 6.025 17.296 1.00 92.31 285 PHE A CA 1
ATOM 2206 C C . PHE A 1 285 ? 2.975 4.769 17.474 1.00 92.31 285 PHE A C 1
ATOM 2208 O O . PHE A 1 285 ? 3.813 4.441 16.638 1.00 92.31 285 PHE A O 1
ATOM 2215 N N . THR A 1 286 ? 2.776 4.036 18.568 1.00 91.12 286 THR A N 1
ATOM 2216 C CA . THR A 1 286 ? 3.621 2.883 18.896 1.00 91.12 286 THR A CA 1
ATOM 2217 C C . THR A 1 286 ? 3.266 1.678 18.028 1.00 91.12 286 THR A C 1
ATOM 2219 O O . THR A 1 286 ? 2.148 1.172 18.115 1.00 91.12 286 THR A O 1
ATOM 2222 N N . GLY A 1 287 ? 4.228 1.167 17.252 1.00 89.75 287 GLY A N 1
ATOM 2223 C CA . GLY A 1 287 ? 4.035 -0.027 16.415 1.00 89.75 287 GLY A CA 1
ATOM 2224 C C . GLY A 1 287 ? 3.127 0.201 15.201 1.00 89.75 287 GLY A C 1
ATOM 2225 O O . GLY A 1 287 ? 2.597 -0.766 14.648 1.00 89.75 287 GLY A O 1
ATOM 2226 N N . THR A 1 288 ? 2.945 1.462 14.816 1.00 93.94 288 THR A N 1
ATOM 2227 C CA . THR A 1 288 ? 2.132 1.907 13.685 1.00 93.94 288 THR A CA 1
ATOM 2228 C C . THR A 1 288 ? 3.036 2.444 12.581 1.00 93.94 288 THR A C 1
ATOM 2230 O O . THR A 1 288 ? 4.094 3.007 12.857 1.00 93.94 288 THR A O 1
ATOM 2233 N N . VAL A 1 289 ? 2.617 2.279 11.331 1.00 94.44 289 VAL A N 1
ATOM 2234 C CA . VAL A 1 289 ? 3.301 2.795 10.136 1.00 94.44 289 VAL A CA 1
ATOM 2235 C C . VAL A 1 289 ? 2.280 3.492 9.238 1.00 94.44 289 VAL A C 1
ATOM 2237 O O . VAL A 1 289 ? 1.079 3.339 9.451 1.00 94.44 289 VAL A O 1
ATOM 2240 N N . ASP A 1 290 ? 2.713 4.254 8.237 1.00 94.44 290 ASP A N 1
ATOM 2241 C CA . ASP A 1 290 ? 1.781 4.753 7.223 1.00 94.44 290 ASP A CA 1
ATOM 2242 C C . ASP A 1 290 ? 1.267 3.610 6.324 1.00 94.44 290 ASP A C 1
ATOM 2244 O O . ASP A 1 290 ? 1.907 2.563 6.170 1.00 94.44 290 ASP A O 1
ATOM 2248 N N . PHE A 1 291 ? 0.090 3.809 5.726 1.00 96.44 291 PHE A N 1
ATOM 2249 C CA . PHE A 1 291 ? -0.568 2.800 4.895 1.00 96.44 291 PHE A CA 1
ATOM 2250 C C . PHE A 1 291 ? 0.289 2.320 3.716 1.00 96.44 291 PHE A C 1
ATOM 2252 O O . PHE A 1 291 ? 0.311 1.124 3.419 1.00 96.44 291 PHE A O 1
ATOM 2259 N N . ALA A 1 292 ? 1.031 3.217 3.063 1.00 96.06 292 ALA A N 1
ATOM 2260 C CA . ALA A 1 292 ? 1.834 2.857 1.901 1.00 96.06 292 ALA A CA 1
ATOM 2261 C C . ALA A 1 292 ? 3.021 1.967 2.285 1.00 96.06 292 ALA A C 1
ATOM 2263 O O . ALA A 1 292 ? 3.257 0.940 1.646 1.00 96.06 292 ALA A O 1
ATOM 2264 N N . THR A 1 293 ? 3.702 2.299 3.383 1.00 94.31 293 THR A N 1
ATOM 2265 C CA . THR A 1 293 ? 4.739 1.457 3.986 1.00 94.31 293 THR A CA 1
ATOM 2266 C C . THR A 1 293 ? 4.200 0.075 4.361 1.00 94.31 293 THR A C 1
ATOM 2268 O O . THR A 1 293 ? 4.859 -0.933 4.093 1.00 94.31 293 THR A O 1
ATOM 2271 N N . PHE A 1 294 ? 3.005 0.001 4.963 1.00 96.06 294 PHE A N 1
ATOM 2272 C CA . PHE A 1 294 ? 2.384 -1.277 5.319 1.00 96.06 294 PHE A CA 1
ATOM 2273 C C . PHE A 1 294 ? 2.134 -2.150 4.083 1.00 96.06 294 PHE A C 1
ATOM 2275 O O . PHE A 1 294 ? 2.528 -3.317 4.074 1.00 96.06 294 PHE A O 1
ATOM 2282 N N . LEU A 1 295 ? 1.521 -1.589 3.033 1.00 96.69 295 LEU A N 1
ATOM 2283 C CA . LEU A 1 295 ? 1.238 -2.325 1.798 1.00 96.69 295 LEU A CA 1
ATOM 2284 C C . LEU A 1 295 ? 2.507 -2.770 1.080 1.00 96.69 295 LEU A C 1
ATOM 2286 O O . LEU A 1 295 ? 2.579 -3.911 0.628 1.00 96.69 295 LEU A O 1
ATOM 2290 N N . TYR A 1 296 ? 3.509 -1.895 1.007 1.00 94.81 296 TYR A N 1
ATOM 2291 C CA . TYR A 1 296 ? 4.794 -2.230 0.409 1.00 94.81 296 TYR A CA 1
ATOM 2292 C C . TYR A 1 296 ? 5.458 -3.392 1.151 1.00 94.81 296 TYR A C 1
ATOM 2294 O O . TYR A 1 296 ? 5.863 -4.369 0.532 1.00 94.81 296 TYR A O 1
ATOM 2302 N N . ARG A 1 297 ? 5.492 -3.354 2.490 1.00 93.25 297 ARG A N 1
ATOM 2303 C CA . ARG A 1 297 ? 6.019 -4.466 3.291 1.00 93.25 297 ARG A CA 1
ATOM 2304 C C . ARG A 1 297 ? 5.218 -5.754 3.080 1.00 93.25 297 ARG A C 1
ATOM 2306 O O . ARG A 1 297 ? 5.815 -6.817 2.931 1.00 93.25 297 ARG A O 1
ATOM 2313 N N . ALA A 1 298 ? 3.890 -5.666 3.042 1.00 94.50 298 ALA A N 1
ATOM 2314 C CA . ALA A 1 298 ? 3.018 -6.809 2.786 1.00 94.50 298 ALA A CA 1
ATOM 2315 C C . ALA A 1 298 ? 3.247 -7.440 1.407 1.00 94.50 298 ALA A C 1
ATOM 2317 O O . ALA A 1 298 ? 3.191 -8.661 1.281 1.00 94.50 298 ALA A O 1
ATOM 2318 N N . SER A 1 299 ? 3.541 -6.647 0.373 1.00 93.31 299 SER A N 1
ATOM 2319 C CA . SER A 1 299 ? 3.759 -7.192 -0.970 1.00 93.31 299 SER A CA 1
ATOM 2320 C C . SER A 1 299 ? 5.081 -7.956 -1.098 1.00 93.31 299 SER A C 1
ATOM 2322 O O . SER A 1 299 ? 5.170 -8.907 -1.882 1.00 93.31 299 SER A O 1
ATOM 2324 N N . ILE A 1 300 ? 6.093 -7.579 -0.310 1.00 89.81 300 ILE A N 1
ATOM 2325 C CA . ILE A 1 300 ? 7.466 -8.075 -0.456 1.00 89.81 300 ILE A CA 1
ATOM 2326 C C . ILE A 1 300 ? 7.887 -9.130 0.572 1.00 89.81 300 ILE A C 1
ATOM 2328 O O . ILE A 1 300 ? 8.808 -9.896 0.297 1.00 89.81 300 ILE A O 1
ATOM 2332 N N . ASP A 1 301 ? 7.241 -9.187 1.738 1.00 89.38 301 ASP A N 1
ATOM 2333 C CA . ASP A 1 301 ? 7.653 -10.031 2.865 1.00 89.38 301 ASP A CA 1
ATOM 2334 C C . ASP A 1 301 ? 6.563 -11.048 3.232 1.00 89.38 301 ASP A C 1
ATOM 2336 O O . ASP A 1 301 ? 5.609 -10.738 3.944 1.00 89.38 301 ASP A O 1
ATOM 2340 N N . GLU A 1 302 ? 6.736 -12.297 2.791 1.00 89.94 302 GLU A N 1
ATOM 2341 C CA . GLU A 1 302 ? 5.783 -13.384 3.066 1.00 89.94 302 GLU A CA 1
ATOM 2342 C C . GLU A 1 302 ? 5.702 -13.777 4.550 1.00 89.94 302 GLU A C 1
ATOM 2344 O O . GLU A 1 302 ? 4.704 -14.347 4.984 1.00 89.94 302 GLU A O 1
ATOM 2349 N N . THR A 1 303 ? 6.734 -13.453 5.340 1.00 89.69 303 THR A N 1
ATOM 2350 C CA . THR A 1 303 ? 6.719 -13.668 6.798 1.00 89.69 303 THR A CA 1
ATOM 2351 C C . THR A 1 303 ? 5.911 -12.607 7.527 1.00 89.69 303 THR A C 1
ATOM 2353 O O . THR A 1 303 ? 5.479 -12.830 8.654 1.00 89.69 303 THR A O 1
ATOM 2356 N N . PHE A 1 304 ? 5.710 -11.453 6.889 1.00 91.31 304 PHE A N 1
ATOM 2357 C CA . PHE A 1 304 ? 4.869 -10.382 7.402 1.00 91.31 304 PHE A CA 1
ATOM 2358 C C . PHE A 1 304 ? 3.422 -10.528 6.928 1.00 91.31 304 PHE A C 1
ATOM 2360 O O . PHE A 1 304 ? 2.502 -10.324 7.715 1.00 91.31 304 PHE A O 1
ATOM 2367 N N . ALA A 1 305 ? 3.220 -10.901 5.663 1.00 94.06 305 ALA A N 1
ATOM 2368 C CA . ALA A 1 305 ? 1.903 -11.159 5.098 1.00 94.06 305 ALA A CA 1
ATOM 2369 C C . ALA A 1 305 ? 1.899 -12.482 4.311 1.00 94.06 305 ALA A C 1
ATOM 2371 O O . ALA A 1 305 ? 2.512 -12.557 3.241 1.00 94.06 305 ALA A O 1
ATOM 2372 N N . PRO A 1 306 ? 1.214 -13.529 4.812 1.00 93.69 306 PRO A N 1
ATOM 2373 C CA . PRO A 1 306 ? 1.170 -14.825 4.145 1.00 93.69 306 PRO A CA 1
ATOM 2374 C C . PRO A 1 306 ? 0.584 -14.737 2.731 1.00 93.69 306 PRO A C 1
ATOM 2376 O O . PRO A 1 306 ? -0.335 -13.962 2.470 1.00 93.69 306 PRO A O 1
ATOM 2379 N N . ARG A 1 307 ? 1.096 -15.571 1.821 1.00 95.12 307 ARG A N 1
ATOM 2380 C CA . ARG A 1 307 ? 0.638 -15.655 0.427 1.00 95.12 307 ARG A CA 1
ATOM 2381 C C . ARG A 1 307 ? -0.345 -16.808 0.252 1.00 95.12 307 ARG A C 1
ATOM 2383 O O . ARG A 1 307 ? -0.101 -17.903 0.751 1.00 95.12 307 ARG A O 1
ATOM 2390 N N . ALA A 1 308 ? -1.410 -16.572 -0.500 1.00 95.75 308 ALA A N 1
ATOM 2391 C CA . ALA A 1 308 ? -2.322 -17.606 -0.965 1.00 95.75 308 ALA A CA 1
ATOM 2392 C C . ALA A 1 308 ? -1.806 -18.239 -2.268 1.00 95.75 308 ALA A C 1
ATOM 2394 O O . ALA A 1 308 ? -1.219 -17.558 -3.114 1.00 95.75 308 ALA A O 1
ATOM 2395 N N . ALA A 1 309 ? -2.061 -19.534 -2.457 1.00 94.56 309 ALA A N 1
ATOM 2396 C CA . ALA A 1 309 ? -1.726 -20.258 -3.683 1.00 94.56 309 ALA A CA 1
ATOM 2397 C C . ALA A 1 309 ? -2.756 -20.042 -4.807 1.00 94.56 309 ALA A C 1
ATOM 2399 O O . ALA A 1 309 ? -2.472 -20.319 -5.972 1.00 94.56 309 ALA A O 1
ATOM 2400 N N . SER A 1 310 ? -3.957 -19.569 -4.467 1.00 94.31 310 SER A N 1
ATOM 2401 C CA . SER A 1 310 ? -5.068 -19.346 -5.397 1.00 94.31 310 SER A CA 1
ATOM 2402 C C . SER A 1 310 ? -5.963 -18.196 -4.935 1.00 94.31 310 SER A C 1
ATOM 2404 O O . SER A 1 310 ? -5.854 -17.723 -3.801 1.00 94.31 310 SER A O 1
ATOM 2406 N N . VAL A 1 311 ? -6.861 -17.753 -5.815 1.00 94.38 311 VAL A N 1
ATOM 2407 C CA . VAL A 1 311 ? -7.861 -16.728 -5.488 1.00 94.38 311 VAL A CA 1
ATOM 2408 C C . VAL A 1 311 ? -8.855 -17.267 -4.463 1.00 94.38 311 VAL A C 1
ATOM 2410 O O . VAL A 1 311 ? -9.179 -16.583 -3.497 1.00 94.38 311 VAL A O 1
ATOM 2413 N N . GLU A 1 312 ? -9.268 -18.521 -4.613 1.00 91.62 312 GLU A N 1
ATOM 2414 C CA . GLU A 1 312 ? -10.155 -19.224 -3.692 1.00 91.62 312 GLU A CA 1
ATOM 2415 C C . GLU A 1 312 ? -9.523 -19.349 -2.303 1.00 91.62 312 GLU A C 1
ATOM 2417 O O . GLU A 1 312 ? -10.186 -19.099 -1.297 1.00 91.62 312 GLU A O 1
ATOM 2422 N N . GLU A 1 313 ? -8.227 -19.670 -2.228 1.00 92.88 313 GLU A N 1
ATOM 2423 C CA . GLU A 1 313 ? -7.514 -19.682 -0.952 1.00 92.88 313 GLU A CA 1
ATOM 2424 C C . GLU A 1 313 ? -7.409 -18.279 -0.347 1.00 92.88 313 GLU A C 1
ATOM 2426 O O . GLU A 1 313 ? -7.603 -18.138 0.856 1.00 92.88 313 GLU A O 1
ATOM 2431 N N . ALA A 1 314 ? -7.155 -17.237 -1.143 1.00 93.31 314 ALA A N 1
ATOM 2432 C CA . ALA A 1 314 ? -7.091 -15.867 -0.635 1.00 93.31 314 ALA A CA 1
ATOM 2433 C C . ALA A 1 314 ? -8.426 -15.426 -0.021 1.00 93.31 314 ALA A C 1
ATOM 2435 O O . ALA A 1 314 ? -8.452 -14.876 1.082 1.00 93.31 314 ALA A O 1
ATOM 2436 N N . LEU A 1 315 ? -9.536 -15.724 -0.703 1.00 89.06 315 LEU A N 1
ATOM 2437 C CA . LEU A 1 315 ? -10.879 -15.492 -0.179 1.00 89.06 315 LEU A CA 1
ATOM 2438 C C . LEU A 1 315 ? -11.122 -16.331 1.080 1.00 89.06 315 LEU A C 1
ATOM 2440 O O . LEU A 1 315 ? -11.545 -15.788 2.096 1.00 89.06 315 LEU A O 1
ATOM 2444 N N . SER A 1 316 ? -10.783 -17.622 1.068 1.00 86.44 316 SER A N 1
ATOM 2445 C CA . SER A 1 316 ? -10.900 -18.490 2.246 1.00 86.44 316 SER A CA 1
ATOM 2446 C C . SER A 1 316 ? -10.091 -17.968 3.437 1.00 86.44 316 SER A C 1
ATOM 2448 O O . SER A 1 316 ? -10.577 -18.005 4.562 1.00 86.44 316 SER A O 1
ATOM 2450 N N . MET A 1 317 ? -8.883 -17.443 3.214 1.00 88.75 317 MET A N 1
ATOM 2451 C CA . MET A 1 317 ? -8.064 -16.834 4.261 1.00 88.75 317 MET A CA 1
ATOM 2452 C C . MET A 1 317 ? -8.750 -15.608 4.856 1.00 88.75 317 MET A C 1
ATOM 2454 O O . MET A 1 317 ? -8.825 -15.519 6.074 1.00 88.75 317 MET A O 1
ATOM 2458 N N . ILE A 1 318 ? -9.294 -14.714 4.026 1.00 86.00 318 ILE A N 1
ATOM 2459 C CA . ILE A 1 318 ? -10.044 -13.532 4.478 1.00 86.00 318 ILE A CA 1
ATOM 2460 C C . ILE A 1 318 ? -11.279 -13.952 5.293 1.00 86.00 318 ILE A C 1
ATOM 2462 O O . ILE A 1 318 ? -11.459 -13.499 6.427 1.00 86.00 318 ILE A O 1
ATOM 2466 N N . TYR A 1 319 ? -12.086 -14.868 4.750 1.00 78.50 319 TYR A N 1
ATOM 2467 C CA . TYR A 1 319 ? -13.361 -15.288 5.337 1.00 78.50 319 TYR A CA 1
ATOM 2468 C C . TYR A 1 319 ? -13.242 -16.359 6.431 1.00 78.50 319 TYR A C 1
ATOM 2470 O O . TYR A 1 319 ? -14.238 -16.726 7.046 1.00 78.50 319 TYR A O 1
ATOM 2478 N N . ALA A 1 320 ? -12.039 -16.860 6.733 1.00 74.00 320 ALA A N 1
ATOM 2479 C CA . ALA A 1 320 ? -11.847 -17.858 7.789 1.00 74.00 320 ALA A CA 1
ATOM 2480 C C . ALA A 1 320 ? -12.308 -17.357 9.169 1.00 74.00 320 ALA A C 1
ATOM 2482 O O . ALA A 1 320 ? -12.623 -18.169 10.046 1.00 74.00 320 ALA A O 1
ATOM 2483 N N . LYS A 1 321 ? -12.273 -16.031 9.382 1.00 67.25 321 LYS A N 1
ATOM 2484 C CA . LYS A 1 321 ? -12.615 -15.365 10.652 1.00 67.25 321 LYS A CA 1
ATOM 2485 C C . LYS A 1 321 ? -13.393 -14.058 10.500 1.00 67.25 321 LYS A C 1
ATOM 2487 O O . LYS A 1 321 ? -13.998 -13.633 11.483 1.00 67.25 321 LYS A O 1
ATOM 2492 N N . ALA A 1 322 ? -13.389 -13.442 9.317 1.00 60.16 322 ALA A N 1
ATOM 2493 C CA . ALA A 1 322 ? -14.380 -12.439 8.959 1.00 60.16 322 ALA A CA 1
ATOM 2494 C C . ALA A 1 322 ? -15.572 -13.192 8.368 1.00 60.16 322 ALA A C 1
ATOM 2496 O O . ALA A 1 322 ? -15.484 -13.696 7.253 1.00 60.16 322 ALA A O 1
ATOM 2497 N N . ASP A 1 323 ? -16.652 -13.340 9.131 1.00 57.88 323 ASP A N 1
ATOM 2498 C CA . ASP A 1 323 ? -17.875 -13.924 8.575 1.00 57.88 323 ASP A CA 1
ATOM 2499 C C . ASP A 1 323 ? -18.313 -13.092 7.349 1.00 57.88 323 ASP A C 1
ATOM 2501 O O . ASP A 1 323 ? -17.981 -11.908 7.242 1.00 57.88 323 ASP A O 1
ATOM 2505 N N . ARG A 1 324 ? -19.006 -13.692 6.380 1.00 55.56 324 ARG A N 1
ATOM 2506 C CA . ARG A 1 324 ? -19.405 -12.996 5.143 1.00 55.56 324 ARG A CA 1
ATOM 2507 C C . ARG A 1 324 ? -20.162 -11.721 5.420 1.00 55.56 324 ARG A C 1
ATOM 2509 O O . ARG A 1 324 ? -19.963 -10.729 4.724 1.00 55.56 324 ARG A O 1
ATOM 2516 N N . GLY A 1 325 ? -20.933 -11.756 6.501 1.00 56.75 325 GLY A N 1
ATOM 2517 C CA . GLY A 1 325 ? -21.642 -10.614 7.019 1.00 56.75 325 GLY A CA 1
ATOM 2518 C C . GLY A 1 325 ? -20.796 -9.569 7.735 1.00 56.75 325 GLY A C 1
ATOM 2519 O O . GLY A 1 325 ? -21.348 -8.805 8.511 1.00 56.75 325 GLY A O 1
ATOM 2520 N N . GLN A 1 326 ? -19.472 -9.534 7.537 1.00 61.06 326 GLN A N 1
ATOM 2521 C CA . GLN A 1 326 ? -18.571 -8.629 8.265 1.00 61.06 326 GLN A CA 1
ATOM 2522 C C . GLN A 1 326 ? -17.744 -7.686 7.402 1.00 61.06 326 GLN A C 1
ATOM 2524 O O . GLN A 1 326 ? -17.220 -6.702 7.909 1.00 61.06 326 GLN A O 1
ATOM 2529 N N . LEU A 1 327 ? -17.601 -7.971 6.111 1.00 68.88 327 LEU A N 1
ATOM 2530 C CA . LEU A 1 327 ? -16.816 -7.128 5.215 1.00 68.88 327 LEU A CA 1
ATOM 2531 C C . LEU A 1 327 ? -17.757 -6.318 4.339 1.00 68.88 327 LEU A C 1
ATOM 2533 O O . LEU A 1 327 ? -18.607 -6.890 3.663 1.00 68.88 327 LEU A O 1
ATOM 2537 N N . SER A 1 328 ? -17.583 -4.999 4.315 1.00 70.50 328 SER A N 1
ATOM 2538 C CA . SER A 1 328 ? -18.352 -4.129 3.417 1.00 70.50 328 SER A CA 1
ATOM 2539 C C . SER A 1 328 ? -17.811 -4.184 1.988 1.00 70.50 328 SER A C 1
ATOM 2541 O O . SER A 1 328 ? -18.561 -4.168 1.009 1.00 70.50 328 SER A O 1
ATOM 2543 N N . HIS A 1 329 ? -16.490 -4.308 1.845 1.00 81.50 329 HIS A N 1
ATOM 2544 C CA . HIS A 1 329 ? -15.822 -4.272 0.550 1.00 81.50 329 HIS A CA 1
ATOM 2545 C C . HIS A 1 329 ? -14.672 -5.275 0.452 1.00 81.50 329 HIS A C 1
ATOM 2547 O O . HIS A 1 329 ? -13.941 -5.520 1.415 1.00 81.50 329 HIS A O 1
ATOM 2553 N N . LEU A 1 330 ? -14.467 -5.790 -0.761 1.00 89.19 330 LEU A N 1
ATOM 2554 C CA . LEU A 1 330 ? -13.223 -6.425 -1.177 1.00 89.19 330 LEU A CA 1
ATOM 2555 C C . LEU A 1 330 ? -12.546 -5.526 -2.207 1.00 89.19 330 LEU A C 1
ATOM 2557 O O . LEU A 1 330 ? -13.069 -5.294 -3.298 1.00 89.19 330 LEU A O 1
ATOM 2561 N N . LEU A 1 331 ? -11.369 -5.020 -1.866 1.00 93.94 331 LEU A N 1
ATOM 2562 C CA . LEU A 1 331 ? -10.508 -4.307 -2.793 1.00 93.94 331 LEU A CA 1
ATOM 2563 C C . LEU A 1 331 ? -9.469 -5.281 -3.354 1.00 93.94 331 LEU A C 1
ATOM 2565 O O . LEU A 1 331 ? -8.854 -6.038 -2.615 1.00 93.94 331 LEU A O 1
ATOM 2569 N N . VAL A 1 332 ? -9.244 -5.260 -4.661 1.00 96.50 332 VAL A N 1
ATOM 2570 C CA . VAL A 1 332 ? -8.220 -6.078 -5.318 1.00 96.50 332 VAL A CA 1
ATOM 2571 C C . VAL A 1 332 ? -7.269 -5.149 -6.057 1.00 96.50 332 VAL A C 1
ATOM 2573 O O . VAL A 1 332 ? -7.642 -4.557 -7.070 1.00 96.50 332 VAL A O 1
ATOM 2576 N N . ALA A 1 333 ? -6.048 -5.003 -5.551 1.00 97.44 333 ALA A N 1
ATOM 2577 C CA . ALA A 1 333 ? -4.955 -4.354 -6.261 1.00 97.44 333 ALA A CA 1
ATOM 2578 C C . ALA A 1 333 ? -4.308 -5.401 -7.169 1.00 97.44 333 ALA A C 1
ATOM 2580 O O . ALA A 1 333 ? -3.728 -6.361 -6.665 1.00 97.44 333 ALA A O 1
ATOM 2581 N N . SER A 1 334 ? -4.443 -5.266 -8.490 1.00 96.25 334 SER A N 1
ATOM 2582 C CA . SER A 1 334 ? -4.002 -6.324 -9.404 1.00 96.25 334 SER A CA 1
ATOM 2583 C C . SER A 1 334 ? -3.191 -5.844 -10.595 1.00 96.25 334 SER A C 1
ATOM 2585 O O . SER A 1 334 ? -3.397 -4.734 -11.080 1.00 96.25 334 SER A O 1
ATOM 2587 N N . GLY A 1 335 ? -2.302 -6.733 -11.058 1.00 93.06 335 GLY A N 1
ATOM 2588 C CA . GLY A 1 335 ? -1.600 -6.690 -12.345 1.00 93.06 335 GLY A CA 1
ATOM 2589 C C . GLY A 1 335 ? -2.376 -7.284 -13.530 1.00 93.06 335 GLY A C 1
ATOM 2590 O O . GLY A 1 335 ? -1.913 -7.187 -14.668 1.00 93.06 335 GLY A O 1
ATOM 2591 N N . ARG A 1 336 ? -3.549 -7.893 -13.293 1.00 91.50 336 ARG A N 1
ATOM 2592 C CA . ARG A 1 336 ? -4.296 -8.656 -14.305 1.00 91.50 336 ARG A CA 1
ATOM 2593 C C . ARG A 1 336 ? -5.478 -7.864 -14.888 1.00 91.50 336 ARG A C 1
ATOM 2595 O O . ARG A 1 336 ? -6.315 -7.388 -14.119 1.00 91.50 336 ARG A O 1
ATOM 2602 N N . PRO A 1 337 ? -5.670 -7.845 -16.222 1.00 87.94 337 PRO A N 1
ATOM 2603 C CA . PRO A 1 337 ? -6.800 -7.149 -16.858 1.00 87.94 337 PRO A CA 1
ATOM 2604 C C . PRO A 1 337 ? -8.193 -7.643 -16.453 1.00 87.94 337 PRO A C 1
ATOM 2606 O O . PRO A 1 337 ? -9.167 -6.895 -16.520 1.00 87.94 337 PRO A O 1
ATOM 2609 N N . ASN A 1 338 ? -8.310 -8.907 -16.048 1.00 90.50 338 ASN A N 1
ATOM 2610 C CA . ASN A 1 338 ? -9.575 -9.565 -15.725 1.00 90.50 338 ASN A CA 1
ATOM 2611 C C . ASN A 1 338 ? -9.769 -9.829 -14.222 1.00 90.50 338 ASN A C 1
ATOM 2613 O O . ASN A 1 338 ? -10.691 -10.564 -13.867 1.00 90.50 338 ASN A O 1
ATOM 2617 N N . ALA A 1 339 ? -8.952 -9.233 -13.344 1.00 91.38 339 ALA A N 1
ATOM 2618 C CA . ALA A 1 339 ? -8.992 -9.497 -11.904 1.00 91.38 339 ALA A CA 1
ATOM 2619 C C . ALA A 1 339 ? -10.399 -9.341 -11.310 1.00 91.38 339 ALA A C 1
ATOM 2621 O O . ALA A 1 339 ? -10.876 -10.235 -10.620 1.00 91.38 339 ALA A O 1
ATOM 2622 N N . LYS A 1 340 ? -11.122 -8.266 -11.657 1.00 91.56 340 LYS A N 1
ATOM 2623 C CA . LYS A 1 340 ? -12.498 -8.052 -11.174 1.00 91.56 340 LYS A CA 1
ATOM 2624 C C . LYS A 1 340 ? -13.424 -9.243 -11.454 1.00 91.56 340 LYS A C 1
ATOM 2626 O O . LYS A 1 340 ? -14.150 -9.663 -10.564 1.00 91.56 340 LYS A O 1
ATOM 2631 N N . LEU A 1 341 ? -13.413 -9.767 -12.682 1.00 92.25 341 LEU A N 1
ATOM 2632 C CA . LEU A 1 341 ? -14.271 -10.893 -13.074 1.00 92.25 341 LEU A CA 1
ATOM 2633 C C . LEU A 1 341 ? -13.856 -12.182 -12.364 1.00 92.25 341 LEU A C 1
ATOM 2635 O O . LEU A 1 341 ? -14.712 -12.959 -11.957 1.00 92.25 341 LEU A O 1
ATOM 2639 N N . LEU A 1 342 ? -12.548 -12.384 -12.205 1.00 93.38 342 LEU A N 1
ATOM 2640 C CA . LEU A 1 342 ? -11.981 -13.567 -11.571 1.00 93.38 342 LEU A CA 1
ATOM 2641 C C . LEU A 1 342 ? -12.385 -13.637 -10.088 1.00 93.38 342 LEU A C 1
ATOM 2643 O O . LEU A 1 342 ? -12.939 -14.641 -9.652 1.00 93.38 342 LEU A O 1
ATOM 2647 N N . TYR A 1 343 ? -12.213 -12.542 -9.343 1.00 92.94 343 TYR A N 1
ATOM 2648 C CA . TYR A 1 343 ? -12.622 -12.479 -7.936 1.00 92.94 343 TYR A CA 1
ATOM 2649 C C . TYR A 1 343 ? -14.139 -12.489 -7.761 1.00 92.94 343 TYR A C 1
ATOM 2651 O O . TYR A 1 343 ? -14.617 -13.122 -6.828 1.00 92.94 343 TYR A O 1
ATOM 2659 N N . GLN A 1 344 ? -14.907 -11.854 -8.655 1.00 90.12 344 GLN A N 1
ATOM 2660 C CA . GLN A 1 344 ? -16.369 -11.944 -8.606 1.00 90.12 344 GLN A CA 1
ATOM 2661 C C . GLN A 1 344 ? -16.835 -13.394 -8.782 1.00 90.12 344 GLN A C 1
ATOM 2663 O O . GLN A 1 344 ? -17.611 -13.886 -7.975 1.00 90.12 344 GLN A O 1
ATOM 2668 N N . SER A 1 345 ? -16.305 -14.106 -9.781 1.00 90.19 345 SER A N 1
ATOM 2669 C CA . SER A 1 345 ? -16.652 -15.511 -10.015 1.00 90.19 345 SER A CA 1
ATOM 2670 C C . SER A 1 345 ? -16.257 -16.410 -8.842 1.00 90.19 345 SER A C 1
ATOM 2672 O O . SER A 1 345 ? -16.995 -17.335 -8.508 1.00 90.19 345 SER A O 1
ATOM 2674 N N . ALA A 1 346 ? -15.098 -16.164 -8.227 1.00 89.62 346 ALA A N 1
ATOM 2675 C CA . ALA A 1 346 ? -14.651 -16.923 -7.065 1.00 89.62 346 ALA A CA 1
ATOM 2676 C C . ALA A 1 346 ? -15.516 -16.629 -5.830 1.00 89.62 346 ALA A C 1
ATOM 2678 O O . ALA A 1 346 ? -15.834 -17.549 -5.083 1.00 89.62 346 ALA A O 1
ATOM 2679 N N . LEU A 1 347 ? -15.955 -15.379 -5.644 1.00 86.00 347 LEU A N 1
ATOM 2680 C CA . LEU A 1 347 ? -16.908 -15.004 -4.599 1.00 86.00 347 LEU A CA 1
ATOM 2681 C C . LEU A 1 347 ? -18.271 -15.655 -4.806 1.00 86.00 347 LEU A C 1
ATOM 2683 O O . LEU A 1 347 ? -18.824 -16.156 -3.838 1.00 86.00 347 LEU A O 1
ATOM 2687 N N . ASP A 1 348 ? -18.790 -15.697 -6.033 1.00 83.75 348 ASP A N 1
ATOM 2688 C CA . ASP A 1 348 ? -20.069 -16.348 -6.337 1.00 83.75 348 ASP A CA 1
ATOM 2689 C C . ASP A 1 348 ? -19.987 -17.868 -6.080 1.00 83.75 348 ASP A C 1
ATOM 2691 O O . ASP A 1 348 ? -20.908 -18.478 -5.537 1.00 83.75 348 ASP A O 1
ATOM 2695 N N . HIS A 1 349 ? -18.851 -18.491 -6.417 1.00 82.88 349 HIS A N 1
ATOM 2696 C CA . HIS A 1 349 ? -18.610 -19.906 -6.130 1.00 82.88 349 HIS A CA 1
ATOM 2697 C C . HIS A 1 349 ? -18.479 -20.179 -4.634 1.00 82.88 349 HIS A C 1
ATOM 2699 O O . HIS A 1 349 ? -19.101 -21.109 -4.117 1.00 82.88 349 HIS A O 1
ATOM 2705 N N . PHE A 1 350 ? -17.701 -19.344 -3.940 1.00 77.44 350 PHE A N 1
ATOM 2706 C CA . PHE A 1 350 ? -17.624 -19.360 -2.491 1.00 77.44 350 PHE A CA 1
ATOM 2707 C C . PHE A 1 350 ? -19.058 -19.250 -1.962 1.00 77.44 350 PHE A C 1
ATOM 2709 O O . PHE A 1 350 ? -19.466 -20.110 -1.178 1.00 77.44 350 PHE A O 1
ATOM 2716 N N . ALA A 1 351 ? -19.844 -18.258 -2.417 1.00 73.50 351 ALA A N 1
ATOM 2717 C CA . ALA A 1 351 ? -21.209 -17.956 -1.973 1.00 73.50 351 ALA A CA 1
ATOM 2718 C C . ALA A 1 351 ? -22.079 -19.213 -1.910 1.00 73.50 351 ALA A C 1
ATOM 2720 O O . ALA A 1 351 ? -22.567 -19.558 -0.836 1.00 73.50 351 ALA A O 1
ATOM 2721 N N . ALA A 1 352 ? -22.134 -19.936 -3.028 1.00 74.25 352 ALA A N 1
ATOM 2722 C CA . ALA A 1 352 ? -22.906 -21.161 -3.198 1.00 74.25 352 ALA A CA 1
ATOM 2723 C C . ALA A 1 352 ? -22.414 -22.362 -2.365 1.00 74.25 352 ALA A C 1
ATOM 2725 O O . ALA A 1 352 ? -23.199 -23.252 -2.065 1.00 74.25 352 ALA A O 1
ATOM 2726 N N . GLN A 1 353 ? -21.126 -22.433 -2.014 1.00 69.50 353 GLN A N 1
ATOM 2727 C CA . GLN A 1 353 ? -20.576 -23.544 -1.218 1.00 69.50 353 GLN A CA 1
ATOM 2728 C C . GLN A 1 353 ? -20.789 -23.397 0.288 1.00 69.50 353 GLN A C 1
ATOM 2730 O O . GLN A 1 353 ? -20.741 -24.386 1.014 1.00 69.50 353 GLN A O 1
ATOM 2735 N N . TYR A 1 354 ? -20.968 -22.164 0.750 1.00 58.75 354 TYR A N 1
ATOM 2736 C CA . TYR A 1 354 ? -21.070 -21.821 2.164 1.00 58.75 354 TYR A CA 1
ATOM 2737 C C . TYR A 1 354 ? -22.331 -20.990 2.410 1.00 58.75 354 TYR A C 1
ATOM 2739 O O . TYR A 1 354 ? -22.247 -19.954 3.070 1.00 58.75 354 TYR A O 1
ATOM 2747 N N . GLU A 1 355 ? -23.467 -21.371 1.809 1.00 50.31 355 GLU A N 1
ATOM 2748 C CA . GLU A 1 355 ? -24.771 -20.829 2.219 1.00 50.31 355 GLU A CA 1
ATOM 2749 C C . GLU A 1 355 ? -24.811 -20.801 3.757 1.00 50.31 355 GLU A C 1
ATOM 2751 O O . GLU A 1 355 ? -24.534 -21.829 4.380 1.00 50.31 355 GLU A O 1
ATOM 2756 N N . PRO A 1 356 ? -25.034 -19.633 4.385 1.00 46.53 356 PRO A N 1
ATOM 2757 C CA . PRO A 1 356 ? -25.240 -19.607 5.816 1.00 46.53 356 PRO A CA 1
ATOM 2758 C C . PRO A 1 356 ? -26.552 -20.334 6.093 1.00 46.53 356 PRO A C 1
ATOM 2760 O O . PRO A 1 356 ? -27.534 -20.099 5.387 1.00 46.53 356 PRO A O 1
ATOM 2763 N N . ASP A 1 357 ? -26.568 -21.158 7.137 1.00 42.06 357 ASP A N 1
ATOM 2764 C CA . ASP A 1 357 ? -27.778 -21.447 7.899 1.00 42.06 357 ASP A CA 1
ATOM 2765 C C . ASP A 1 357 ? -28.426 -20.096 8.264 1.00 42.06 357 ASP A C 1
ATOM 2767 O O . ASP A 1 357 ? -28.088 -19.462 9.262 1.00 42.06 357 ASP A O 1
ATOM 2771 N N . LEU A 1 358 ? -29.297 -19.592 7.391 1.00 43.44 358 LEU A N 1
ATOM 2772 C CA . LEU A 1 358 ? -30.163 -18.443 7.650 1.00 43.44 358 LEU A CA 1
ATOM 2773 C C . LEU A 1 358 ? -31.408 -18.877 8.447 1.00 43.44 358 LEU A C 1
ATOM 2775 O O . LEU A 1 358 ? -32.227 -18.030 8.789 1.00 43.44 358 LEU A O 1
ATOM 2779 N N . ASP A 1 359 ? -31.515 -20.167 8.786 1.00 40.59 359 ASP A N 1
ATOM 2780 C CA . ASP A 1 359 ? -32.679 -20.777 9.438 1.00 40.59 359 ASP A CA 1
ATOM 2781 C C . ASP A 1 359 ? -32.691 -20.648 10.976 1.00 40.59 359 ASP A C 1
ATOM 2783 O O . ASP A 1 359 ? -33.707 -20.940 11.595 1.00 40.59 359 ASP A O 1
ATOM 2787 N N . ASP A 1 360 ? -31.640 -20.127 11.621 1.00 45.06 360 ASP A N 1
ATOM 2788 C CA . ASP A 1 360 ? -31.671 -19.871 13.078 1.00 45.06 360 ASP A CA 1
ATOM 2789 C C . ASP A 1 360 ? -32.295 -18.504 13.447 1.00 45.06 360 ASP A C 1
ATOM 2791 O O . ASP A 1 360 ? -32.231 -18.071 14.603 1.00 45.06 360 ASP A O 1
ATOM 2795 N N . ALA A 1 361 ? -32.884 -17.793 12.477 1.00 45.94 361 ALA A N 1
ATOM 2796 C CA . ALA A 1 361 ? -33.515 -16.489 12.691 1.00 45.94 361 ALA A CA 1
ATOM 2797 C C . ALA A 1 361 ? -35.037 -16.531 12.942 1.00 45.94 361 ALA A C 1
ATOM 2799 O O . ALA A 1 361 ? -35.566 -15.502 13.352 1.00 45.94 361 ALA A O 1
ATOM 2800 N N . ASP A 1 362 ? -35.720 -17.676 12.787 1.00 45.06 362 ASP A N 1
ATOM 2801 C CA . ASP A 1 362 ? -37.197 -17.726 12.836 1.00 45.06 362 ASP A CA 1
ATOM 2802 C C . ASP A 1 362 ? -37.820 -18.654 13.905 1.00 45.06 362 ASP A C 1
ATOM 2804 O O . ASP A 1 362 ? -39.037 -18.799 13.938 1.00 45.06 362 ASP A O 1
ATOM 2808 N N . ASP A 1 363 ? -37.057 -19.212 14.856 1.00 45.47 363 ASP A N 1
ATOM 2809 C CA . ASP A 1 363 ? -37.622 -20.107 15.897 1.00 45.47 363 ASP A CA 1
ATOM 2810 C C . ASP A 1 363 ? -37.890 -19.421 17.259 1.00 45.47 363 ASP A C 1
ATOM 2812 O O . ASP A 1 363 ? -37.894 -20.048 18.320 1.00 45.47 363 ASP A O 1
ATOM 2816 N N . LEU A 1 364 ? -38.124 -18.101 17.254 1.00 51.31 364 LEU A N 1
ATOM 2817 C CA . LEU A 1 364 ? -38.552 -17.339 18.438 1.00 51.31 364 LEU A CA 1
ATOM 2818 C C . LEU A 1 364 ? -39.673 -16.338 18.132 1.00 51.31 364 LEU A C 1
ATOM 2820 O O . LEU A 1 364 ? -39.540 -15.158 18.440 1.00 51.31 364 LEU A O 1
ATOM 2824 N N . SER A 1 365 ? -40.794 -16.808 17.591 1.00 51.56 365 SER A N 1
ATOM 2825 C CA . SER A 1 365 ? -42.130 -16.348 18.003 1.00 51.56 365 SER A CA 1
ATOM 2826 C C . SER A 1 365 ? -43.192 -16.983 17.119 1.00 51.56 365 SER A C 1
ATOM 2828 O O . SER A 1 365 ? -43.418 -16.509 16.015 1.00 51.56 365 SER A O 1
ATOM 2830 N N . ASP A 1 366 ? -43.864 -18.017 17.610 1.00 50.84 366 ASP A N 1
ATOM 2831 C CA . ASP A 1 366 ? -45.325 -18.060 17.598 1.00 50.84 366 ASP A CA 1
ATOM 2832 C C . ASP A 1 366 ? -45.815 -19.266 18.412 1.00 50.84 366 ASP A C 1
ATOM 2834 O O . ASP A 1 366 ? -45.185 -20.315 18.446 1.00 50.84 366 ASP A O 1
ATOM 2838 N N . GLU A 1 367 ? -46.950 -19.070 19.086 1.00 48.16 367 GLU A N 1
ATOM 2839 C CA . GLU A 1 367 ? -47.722 -20.048 19.876 1.00 48.16 367 GLU A CA 1
ATOM 2840 C C . GLU A 1 367 ? -47.360 -20.233 21.366 1.00 48.16 367 GLU A C 1
ATOM 2842 O O . GLU A 1 367 ? -46.909 -21.280 21.817 1.00 48.16 367 GLU A O 1
ATOM 2847 N N . HIS A 1 368 ? -47.703 -19.229 22.182 1.00 43.75 368 HIS A N 1
ATOM 2848 C CA . HIS A 1 368 ? -48.759 -19.409 23.199 1.00 43.75 368 HIS A CA 1
ATOM 2849 C C . HIS A 1 368 ? -49.169 -18.055 23.808 1.00 43.75 368 HIS A C 1
ATOM 2851 O O . HIS A 1 368 ? -48.687 -17.636 24.859 1.00 43.75 368 HIS A O 1
ATOM 2857 N N . ILE A 1 369 ? -50.096 -17.364 23.139 1.00 43.59 369 ILE A N 1
ATOM 2858 C CA . ILE A 1 369 ? -50.978 -16.390 23.791 1.00 43.59 369 ILE A CA 1
ATOM 2859 C C . ILE A 1 369 ? -52.250 -17.161 24.149 1.00 43.59 369 ILE A C 1
ATOM 2861 O O . ILE A 1 369 ? -53.117 -17.367 23.301 1.00 43.59 369 ILE A O 1
ATOM 2865 N N . GLU A 1 370 ? -52.339 -17.633 25.391 1.00 45.62 370 GLU A N 1
ATOM 2866 C CA . GLU A 1 370 ? -53.617 -18.038 25.977 1.00 45.62 370 GLU A CA 1
ATOM 2867 C C . GLU A 1 370 ? -54.338 -16.788 26.503 1.00 45.62 370 GLU A C 1
ATOM 2869 O O . GLU A 1 370 ? -53.943 -16.173 27.489 1.00 45.62 370 GLU A O 1
ATOM 2874 N N . ASP A 1 371 ? -55.362 -16.406 25.743 1.00 43.31 371 ASP A N 1
ATOM 2875 C CA . ASP A 1 371 ? -56.722 -16.123 26.209 1.00 43.31 371 ASP A CA 1
ATOM 2876 C C . ASP A 1 371 ? -56.901 -15.100 27.353 1.00 43.31 371 ASP A C 1
ATOM 2878 O O . ASP A 1 371 ? -56.917 -15.419 28.544 1.00 43.31 371 ASP A O 1
ATOM 2882 N N . TYR A 1 372 ? -57.134 -13.840 26.966 1.00 44.03 372 TYR A N 1
ATOM 2883 C CA . TYR A 1 372 ? -57.716 -12.824 27.843 1.00 44.03 372 TYR A CA 1
ATOM 2884 C C . TYR A 1 372 ? -59.233 -13.035 27.956 1.00 44.03 372 TYR A C 1
ATOM 2886 O O . TYR A 1 372 ? -60.010 -12.584 27.112 1.00 44.03 372 TYR A O 1
ATOM 2894 N N . GLY A 1 373 ? -59.641 -13.674 29.052 1.00 40.28 373 GLY A N 1
ATOM 2895 C CA . GLY A 1 373 ? -61.014 -13.696 29.545 1.00 40.28 373 GLY A CA 1
ATOM 2896 C C . GLY A 1 373 ? -61.359 -12.442 30.357 1.00 40.28 373 GLY A C 1
ATOM 2897 O O . GLY A 1 373 ? -60.890 -12.256 31.476 1.00 40.28 373 GLY A O 1
ATOM 2898 N N . ASP A 1 374 ? -62.196 -11.615 29.743 1.00 46.06 374 ASP A N 1
ATOM 2899 C CA . ASP A 1 374 ? -63.117 -10.589 30.252 1.00 46.06 374 ASP A CA 1
ATOM 2900 C C . ASP A 1 374 ? -63.562 -10.703 31.738 1.00 46.06 374 ASP A C 1
ATOM 2902 O O . ASP A 1 374 ? -64.029 -11.767 32.156 1.00 46.06 374 ASP A O 1
ATOM 2906 N N . ASN A 1 375 ? -63.481 -9.601 32.514 1.00 40.00 375 ASN A N 1
ATOM 2907 C CA . ASN A 1 375 ? -64.613 -8.991 33.256 1.00 40.00 375 ASN A CA 1
ATOM 2908 C C . ASN A 1 375 ? -64.231 -7.902 34.298 1.00 40.00 375 ASN A C 1
ATOM 2910 O O . ASN A 1 375 ? -63.292 -8.060 35.074 1.00 40.00 375 ASN A O 1
ATOM 2914 N N . HIS A 1 376 ? -65.134 -6.909 34.391 1.00 38.31 376 HIS A N 1
ATOM 2915 C CA . HIS A 1 376 ? -65.456 -5.969 35.497 1.00 38.31 376 HIS A CA 1
ATOM 2916 C C . HIS A 1 376 ? -64.671 -4.643 35.643 1.00 38.31 376 HIS A C 1
ATOM 2918 O O . HIS A 1 376 ? -63.472 -4.657 35.888 1.00 38.31 376 HIS A O 1
ATOM 2924 N N . ILE A 1 377 ? -65.280 -3.480 35.298 1.00 42.47 377 ILE A N 1
ATOM 2925 C CA . ILE A 1 377 ? -66.181 -2.568 36.089 1.00 42.47 377 ILE A CA 1
ATOM 2926 C C . ILE A 1 377 ? -65.398 -1.981 37.294 1.00 42.47 377 ILE A C 1
ATOM 2928 O O . ILE A 1 377 ? -64.885 -2.756 38.087 1.00 42.47 377 ILE A O 1
ATOM 2932 N N . GLU A 1 378 ? -65.105 -0.676 37.414 1.00 40.16 378 GLU A N 1
ATOM 2933 C CA . GLU A 1 378 ? -65.958 0.484 37.789 1.00 40.16 378 GLU A CA 1
ATOM 2934 C C . GLU A 1 378 ? -65.229 1.800 37.410 1.00 40.16 378 GLU A C 1
ATOM 2936 O O . GLU A 1 378 ? -64.006 1.882 37.492 1.00 40.16 378 GLU A O 1
ATOM 2941 N N . ASP A 1 379 ? -65.909 2.720 36.719 1.00 45.19 379 ASP A N 1
ATOM 2942 C CA . ASP A 1 379 ? -66.399 4.021 37.224 1.00 45.19 379 ASP A CA 1
ATOM 2943 C C . ASP A 1 379 ? -65.383 4.845 38.038 1.00 45.19 379 ASP A C 1
ATOM 2945 O O . ASP A 1 379 ? -65.056 4.487 39.160 1.00 45.19 379 ASP A O 1
ATOM 2949 N N . GLU A 1 380 ? -64.980 6.012 37.513 1.00 44.84 380 GLU A N 1
ATOM 2950 C CA . GLU A 1 380 ? -64.981 7.269 38.281 1.00 44.84 380 GLU A CA 1
ATOM 2951 C C . GLU A 1 380 ? -64.810 8.496 37.360 1.00 44.84 380 GLU A C 1
ATOM 2953 O O . GLU A 1 380 ? -63.777 8.722 36.725 1.00 44.84 380 GLU A O 1
ATOM 2958 N N . ASP A 1 381 ? -65.886 9.283 37.302 1.00 46.84 381 ASP A N 1
ATOM 2959 C CA . ASP A 1 381 ? -65.926 10.705 36.963 1.00 46.84 381 ASP A CA 1
ATOM 2960 C C . ASP A 1 381 ? -64.907 11.496 37.800 1.00 46.84 381 ASP A C 1
ATOM 2962 O O . ASP A 1 381 ? -64.850 11.300 39.009 1.00 46.84 381 ASP A O 1
ATOM 2966 N N . MET A 1 382 ? -64.227 12.485 37.208 1.00 45.84 382 MET A N 1
ATOM 2967 C CA . MET A 1 382 ? -64.127 13.839 37.782 1.00 45.84 382 MET A CA 1
ATOM 2968 C C . MET A 1 382 ? -63.577 14.844 36.760 1.00 45.84 382 MET A C 1
ATOM 2970 O O . MET A 1 382 ? -62.434 14.798 36.309 1.00 45.84 382 MET A O 1
ATOM 2974 N N . SER A 1 383 ? -64.447 15.801 36.458 1.00 43.62 383 SER A N 1
ATOM 2975 C CA . SER A 1 383 ? -64.201 17.131 35.907 1.00 43.62 383 SER A CA 1
ATOM 2976 C C . SER A 1 383 ? -63.064 17.900 36.594 1.00 43.62 383 SER A C 1
ATOM 2978 O O . SER A 1 383 ? -62.953 17.830 37.813 1.00 43.62 383 SER A O 1
ATOM 2980 N N . SER A 1 384 ? -62.376 18.788 35.868 1.00 42.47 384 SER A N 1
ATOM 2981 C CA . SER A 1 384 ? -62.597 20.245 35.994 1.00 42.47 384 SER A CA 1
ATOM 2982 C C . SER A 1 384 ? -61.537 21.073 35.263 1.00 42.47 384 SER A C 1
ATOM 2984 O O . SER A 1 384 ? -60.347 20.768 35.293 1.00 42.47 384 SER A O 1
ATOM 2986 N N . ASP A 1 385 ? -62.030 22.156 34.676 1.00 43.28 385 ASP A N 1
ATOM 2987 C CA . ASP A 1 385 ? -61.364 23.319 34.092 1.00 43.28 385 ASP A CA 1
ATOM 2988 C C . ASP A 1 385 ? -60.145 23.861 34.858 1.00 43.28 385 ASP A C 1
ATOM 2990 O O . ASP A 1 385 ? -60.174 23.925 36.086 1.00 43.28 385 ASP A O 1
ATOM 2994 N N . HIS A 1 386 ? -59.173 24.447 34.139 1.00 41.09 386 HIS A N 1
ATOM 2995 C CA . HIS A 1 386 ? -58.669 25.777 34.511 1.00 41.09 386 HIS A CA 1
ATOM 2996 C C . HIS A 1 386 ? -57.982 26.555 33.377 1.00 41.09 386 HIS A C 1
ATOM 2998 O O . HIS A 1 386 ? -57.255 26.025 32.540 1.00 41.09 386 HIS A O 1
ATOM 3004 N N . GLU A 1 387 ? -58.288 27.849 33.407 1.00 36.28 387 GLU A N 1
ATOM 3005 C CA . GLU A 1 387 ? -58.021 28.951 32.489 1.00 36.28 387 GLU A CA 1
ATOM 3006 C C . GLU A 1 387 ? -56.613 29.572 32.567 1.00 36.28 387 GLU A C 1
ATOM 3008 O O . GLU A 1 387 ? -55.987 29.598 33.623 1.00 36.28 387 GLU A O 1
ATOM 3013 N N . SER A 1 388 ? -56.293 30.313 31.490 1.00 37.34 388 SER A N 1
ATOM 3014 C CA . SER A 1 388 ? -55.500 31.566 31.441 1.00 37.34 388 SER A CA 1
ATOM 3015 C C . SER A 1 388 ? -53.994 31.466 31.744 1.00 37.34 388 SER A C 1
ATOM 3017 O O . SER A 1 388 ? -53.544 30.623 32.497 1.00 37.34 388 SER A O 1
ATOM 3019 N N . GLY A 1 389 ? -53.099 32.294 31.206 1.00 34.53 389 GLY A N 1
ATOM 3020 C CA . GLY A 1 389 ? -53.199 33.535 30.448 1.00 34.53 389 GLY A CA 1
ATOM 3021 C C . GLY A 1 389 ? -51.864 34.299 30.572 1.00 34.53 389 GLY A C 1
ATOM 3022 O O . GLY A 1 389 ? -51.048 33.978 31.429 1.00 34.53 389 GLY A O 1
ATOM 3023 N N . MET A 1 390 ? -51.710 35.345 29.748 1.00 40.50 390 MET A N 1
ATOM 3024 C CA . MET A 1 390 ? -50.669 36.403 29.758 1.00 40.50 390 MET A CA 1
ATOM 3025 C C . MET A 1 390 ? -49.282 36.021 29.198 1.00 40.50 390 MET A C 1
ATOM 3027 O O . MET A 1 390 ? -48.630 35.103 29.671 1.00 40.50 390 MET A O 1
ATOM 3031 N N . GLN A 1 391 ? -48.835 36.576 28.061 1.00 42.00 391 GLN A N 1
ATOM 3032 C CA . GLN A 1 391 ? -48.418 37.968 27.772 1.00 42.00 391 GLN A CA 1
ATOM 3033 C C . GLN A 1 391 ? -47.236 38.458 28.622 1.00 42.00 391 GLN A C 1
ATOM 3035 O O . GLN A 1 391 ? -47.419 38.736 29.799 1.00 42.00 391 GLN A O 1
ATOM 3040 N N . HIS A 1 392 ? -46.071 38.646 27.981 1.00 38.25 392 HIS A N 1
ATOM 3041 C CA . HIS A 1 392 ? -45.172 39.793 28.195 1.00 38.25 392 HIS A CA 1
ATOM 3042 C C . HIS A 1 392 ? -44.044 39.857 27.133 1.00 38.25 392 HIS A C 1
ATOM 3044 O O . HIS A 1 392 ? -43.073 39.112 27.185 1.00 38.25 392 HIS A O 1
ATOM 3050 N N . GLU A 1 393 ? -44.176 40.785 26.181 1.00 41.44 393 GLU A N 1
ATOM 3051 C CA . GLU A 1 393 ? -43.092 41.703 25.758 1.00 41.44 393 GLU A CA 1
ATOM 3052 C C . GLU A 1 393 ? -43.056 42.886 26.782 1.00 41.44 393 GLU A C 1
ATOM 3054 O O . GLU A 1 393 ? -44.002 42.940 27.586 1.00 41.44 393 GLU A O 1
ATOM 3059 N N . PRO A 1 394 ? -42.091 43.855 26.820 1.00 53.06 394 PRO A N 1
ATOM 3060 C CA . PRO A 1 394 ? -41.227 44.345 25.722 1.00 53.06 394 PRO A CA 1
ATOM 3061 C C . PRO A 1 394 ? -39.806 44.893 26.074 1.00 53.06 394 PRO A C 1
ATOM 3063 O O . PRO A 1 394 ? -39.447 45.075 27.233 1.00 53.06 394 PRO A O 1
ATOM 3066 N N . SER A 1 395 ? -39.097 45.337 25.016 1.00 38.38 395 SER A N 1
ATOM 3067 C CA . SER A 1 395 ? -38.085 46.433 24.958 1.00 38.38 395 SER A CA 1
ATOM 3068 C C . SER A 1 395 ? -36.723 46.199 25.660 1.00 38.38 395 SER A C 1
ATOM 3070 O O . SER A 1 395 ? -36.648 45.433 26.604 1.00 38.38 395 SER A O 1
ATOM 3072 N N . SER A 1 396 ? -35.579 46.774 25.269 1.00 39.09 396 SER A N 1
ATOM 3073 C CA . SER A 1 396 ? -35.304 48.066 24.628 1.00 39.09 396 SER A CA 1
ATOM 3074 C C . SER A 1 396 ? -33.862 48.154 24.061 1.00 39.09 396 SER A C 1
ATOM 3076 O O . SER A 1 396 ? -32.931 47.570 24.600 1.00 39.09 396 SER A O 1
ATOM 3078 N N . GLU A 1 397 ? -33.736 48.950 22.992 1.00 36.62 397 GLU A N 1
ATOM 3079 C CA . GLU A 1 397 ? -32.708 49.977 22.693 1.00 36.62 397 GLU A CA 1
ATOM 3080 C C . GLU A 1 397 ? -31.200 49.683 22.453 1.00 36.62 397 GLU A C 1
ATOM 3082 O O . GLU A 1 397 ? -30.527 48.901 23.111 1.00 36.62 397 GLU A O 1
ATOM 3087 N N . GLN A 1 398 ? -30.717 50.426 21.441 1.00 38.91 398 GLN A N 1
ATOM 3088 C CA . GLN A 1 398 ? -29.399 50.576 20.783 1.00 38.91 398 GLN A CA 1
ATOM 3089 C C . GLN A 1 398 ? -28.420 51.454 21.641 1.00 38.91 398 GLN A C 1
ATOM 3091 O O . GLN A 1 398 ? -28.755 51.648 22.808 1.00 38.91 398 GLN A O 1
ATOM 3096 N N . PRO A 1 399 ? -27.301 52.101 21.173 1.00 52.81 399 PRO A N 1
ATOM 3097 C CA . PRO A 1 399 ? -26.647 52.193 19.840 1.00 52.81 399 PRO A CA 1
ATOM 3098 C C . PRO A 1 399 ? -25.084 52.287 19.804 1.00 52.81 399 PRO A C 1
ATOM 3100 O O . PRO A 1 399 ? -24.411 52.331 20.829 1.00 52.81 399 PRO A O 1
ATOM 3103 N N . GLY A 1 400 ? -24.537 52.457 18.583 1.00 35.25 400 GLY A N 1
ATOM 3104 C CA . GLY A 1 400 ? -23.230 53.086 18.279 1.00 35.25 400 GLY A CA 1
ATOM 3105 C C . GLY A 1 400 ? -22.068 52.097 18.093 1.00 35.25 400 GLY A C 1
ATOM 3106 O O . GLY A 1 400 ? -21.993 51.116 18.811 1.00 35.25 400 GLY A O 1
ATOM 3107 N N . THR A 1 401 ? -21.127 52.231 17.154 1.00 39.78 401 THR A N 1
ATOM 3108 C CA . THR A 1 401 ? -20.583 53.419 16.473 1.00 39.78 401 THR A CA 1
ATOM 3109 C C . THR A 1 401 ? -19.849 53.043 15.176 1.00 39.78 401 THR A C 1
ATOM 3111 O O . THR A 1 401 ? -19.379 51.921 15.003 1.00 39.78 401 THR A O 1
ATOM 3114 N N . GLU A 1 402 ? -19.745 54.044 14.305 1.00 40.41 402 GLU A N 1
ATOM 3115 C CA . GLU A 1 402 ? -19.018 54.135 13.036 1.00 40.41 402 GLU A CA 1
ATOM 3116 C C . GLU A 1 402 ? -17.497 53.888 13.147 1.00 40.41 402 GLU A C 1
ATOM 3118 O O . GLU A 1 402 ? -16.893 54.082 14.202 1.00 40.41 402 GLU A O 1
ATOM 3123 N N . GLY A 1 403 ? -16.865 53.535 12.021 1.00 39.69 403 GLY A N 1
ATOM 3124 C CA . GLY A 1 403 ? -15.408 53.501 11.868 1.00 39.69 403 GLY A CA 1
ATOM 3125 C C . GLY A 1 403 ? -14.976 53.244 10.421 1.00 39.69 403 GLY A C 1
ATOM 3126 O O . GLY A 1 403 ? -14.949 52.107 9.960 1.00 39.69 403 GLY A O 1
ATOM 3127 N N . GLU A 1 404 ? -14.673 54.325 9.705 1.00 41.06 404 GLU A N 1
ATOM 3128 C CA . GLU A 1 404 ? -14.217 54.389 8.313 1.00 41.06 404 GLU A CA 1
ATOM 3129 C C . GLU A 1 404 ? -12.790 53.840 8.085 1.00 41.06 404 GLU A C 1
ATOM 3131 O O . GLU A 1 404 ? -11.878 54.199 8.819 1.00 41.06 404 GLU A O 1
ATOM 3136 N N . GLY A 1 405 ? -12.593 53.110 6.969 1.00 36.62 405 GLY A N 1
ATOM 3137 C CA . GLY A 1 405 ? -11.386 53.088 6.104 1.00 36.62 405 GLY A CA 1
ATOM 3138 C C . GLY A 1 405 ? -10.019 52.654 6.688 1.00 36.62 405 GLY A C 1
ATOM 3139 O O . GLY A 1 405 ? -9.884 52.499 7.891 1.00 36.62 405 GLY A O 1
ATOM 3140 N N . PRO A 1 406 ? -8.954 52.464 5.867 1.00 50.22 406 PRO A N 1
ATOM 3141 C CA . PRO A 1 406 ? -8.816 52.806 4.452 1.00 50.22 406 PRO A CA 1
ATOM 3142 C C . PRO A 1 406 ? -8.362 51.654 3.523 1.00 50.22 406 PRO A C 1
ATOM 3144 O O . PRO A 1 406 ? -7.891 50.592 3.920 1.00 50.22 406 PRO A O 1
ATOM 3147 N N . LYS A 1 407 ? -8.486 51.950 2.225 1.00 46.78 407 LYS A N 1
ATOM 3148 C CA . LYS A 1 407 ? -8.001 51.198 1.061 1.00 46.78 407 LYS A CA 1
ATOM 3149 C C . LYS A 1 407 ? -6.472 51.047 1.080 1.00 46.78 407 LYS A C 1
ATOM 3151 O O . LYS A 1 407 ? -5.764 52.037 1.242 1.00 46.78 407 LYS A O 1
ATOM 3156 N N . GLY A 1 408 ? -5.984 49.835 0.809 1.00 38.72 408 GLY A N 1
ATOM 3157 C CA . GLY A 1 408 ? -4.567 49.516 0.618 1.00 38.72 408 GLY A CA 1
ATOM 3158 C C . GLY A 1 408 ? -4.336 48.774 -0.699 1.00 38.72 408 GLY A C 1
ATOM 3159 O O . GLY A 1 408 ? -4.999 47.787 -0.996 1.00 38.72 408 GLY A O 1
ATOM 3160 N N . SER A 1 409 ? -3.432 49.320 -1.499 1.00 37.56 409 SER A N 1
ATOM 3161 C CA . SER A 1 409 ? -3.203 49.085 -2.924 1.00 37.56 409 SER A CA 1
ATOM 3162 C C . SER A 1 409 ? -2.466 47.783 -3.264 1.00 37.56 409 SER A C 1
ATOM 3164 O O . SER A 1 409 ? -1.581 47.341 -2.538 1.00 37.56 409 SER A O 1
ATOM 3166 N N . ALA A 1 410 ? -2.771 47.234 -4.443 1.00 42.91 410 ALA A N 1
ATOM 3167 C CA . ALA A 1 410 ? -2.038 46.146 -5.089 1.00 42.91 410 ALA A CA 1
ATOM 3168 C C . ALA A 1 410 ? -0.699 46.617 -5.697 1.00 42.91 410 ALA A C 1
ATOM 3170 O O . ALA A 1 410 ? -0.653 47.715 -6.263 1.00 42.91 410 ALA A O 1
ATOM 3171 N N . PRO A 1 411 ? 0.356 45.780 -5.714 1.00 56.19 411 PRO A N 1
ATOM 3172 C CA . PRO A 1 411 ? 1.504 45.999 -6.577 1.00 56.19 411 PRO A CA 1
ATOM 3173 C C . PRO A 1 411 ? 1.357 45.248 -7.908 1.00 56.19 411 PRO A C 1
ATOM 3175 O O . PRO A 1 411 ? 1.197 44.031 -7.969 1.00 56.19 411 PRO A O 1
ATOM 3178 N N . LYS A 1 412 ? 1.456 46.021 -8.993 1.00 51.19 412 LYS A N 1
ATOM 3179 C CA . LYS A 1 412 ? 1.867 45.560 -10.322 1.00 51.19 412 LYS A CA 1
ATOM 3180 C C . LYS A 1 412 ? 3.384 45.365 -10.322 1.00 51.19 412 LYS A C 1
ATOM 3182 O O . LYS A 1 412 ? 4.078 46.223 -9.796 1.00 51.19 412 LYS A O 1
ATOM 3187 N N . ASN A 1 413 ? 3.854 44.299 -10.963 1.00 45.44 413 ASN A N 1
ATOM 3188 C CA . ASN A 1 413 ? 5.128 44.136 -11.685 1.00 45.44 413 ASN A CA 1
ATOM 3189 C C . ASN A 1 413 ? 5.093 42.702 -12.244 1.00 45.44 413 ASN A C 1
ATOM 3191 O O . ASN A 1 413 ? 4.634 41.807 -11.551 1.00 45.44 413 ASN A O 1
ATOM 3195 N N . GLY A 1 414 ? 5.492 42.350 -13.457 1.00 40.91 414 GLY A N 1
ATOM 3196 C CA . GLY A 1 414 ? 6.135 43.017 -14.582 1.00 40.91 414 GLY A CA 1
ATOM 3197 C C . GLY A 1 414 ? 6.530 41.874 -15.533 1.00 40.91 414 GLY A C 1
ATOM 3198 O O . GLY A 1 414 ? 6.957 40.823 -15.067 1.00 40.91 414 GLY A O 1
ATOM 3199 N N . LYS A 1 415 ? 6.305 42.028 -16.841 1.00 48.53 415 LYS A N 1
ATOM 3200 C CA . LYS A 1 415 ? 6.716 41.053 -17.867 1.00 48.53 415 LYS A CA 1
ATOM 3201 C C . LYS A 1 415 ? 8.233 41.123 -18.079 1.00 48.53 415 LYS A C 1
ATOM 3203 O O . LYS A 1 415 ? 8.730 42.232 -18.256 1.00 48.53 415 LYS A O 1
ATOM 3208 N N . PHE A 1 416 ? 8.909 39.978 -18.139 1.00 49.53 416 PHE A N 1
ATOM 3209 C CA . PHE A 1 416 ? 9.454 39.377 -19.367 1.00 49.53 416 PHE A CA 1
ATOM 3210 C C . PHE A 1 416 ? 9.720 37.892 -19.136 1.00 49.53 416 PHE A C 1
ATOM 3212 O O . PHE A 1 416 ? 10.155 37.557 -18.013 1.00 49.53 416 PHE A O 1
#

Radius of gyration: 28.93 Å; chains: 1; bounding box: 94×78×73 Å

Organism: Agrobacterium tumefaciens (NCBI:txid358)

Secondary structure (DSSP, 8-state):
--HHHHHHHHHHHHHS--HHHHHHHHHHHHHHHH-HHHHHHHHHHHHHSTTHHHHHHHHHHHHHTSSS-SB-HHHHHHHHHHHHH---GGGHHHHHHHHTSSSGGGBSBHHHHHHHHHHHHHHHHHHHHS-PSS--HHHHHHHHHHHHHHHHHHHHHHTHHHHHHHT---EEEEEE-GGGT--TTT--EEEEEEEE-STTB-TT-TT---EEEEEEEEEEEEETTEEE---EETTTEEHHHHHHT-SSEEEEEEEE--SS--SSPPPPEEEEGGG--SSSEEESSTTEEEHHHHHHHHHH-TTTSPPBSSHHHHHHHHHTTS-GGG-SEEEEEES-TTHHHHHHHHHHHHHHHS----GGGSSS--S-----------------------------------------PPPP----

Foldseek 3Di:
DDPVVVVQVVCCLFFVDGPVLQVLQLVVLLCCLVDPLLCQQQCVLCVVFPCQQLVLLVVVVVQCPDPVHFWAPQLVVQVVVLCVVDVDRRRRNSSCCSRRLSTCNRGQFSLLSLLLQLQSQLLSCCQVPVFDDDDALLRSQVSSLVSSQVSQVVSQVSCVVSLVVLVWGWGKDKDFLVVVQAAPPRNNKAKEWEWEQCSRGTSNDPDPGTWIFIEIEGEFEDAPFKTFQQDADPVQGGVLVLQVPFLWFYWYWYWHHDRDGDPRTHGTKIATSVQDDPDRMDTRSGRIHHPSSLVSCRVRPCVNTPTDPDLLRSVCRRCVRQPSHHHRIYIYGYGHPCVNVRNVVSVVVVSVVCPDPPVVPPPPDDDDDDDDDDDDDDDDDDDDDDDYDDDDDDDDDDDDDDDDDDDDDDDDDDDD

=== Feature glossary ===
The record interleaves many kinds of information about one protein. Here is each kind framed as the question it answers.

Q: What known structures does this most resemble?
A: Structural nearest neighbors (via Foldseek easy-search vs the PDB). Reported per hit: target PDB id, E-value, and alignment TM-score. A TM-score above ~0.5 is the conventional threshold for 's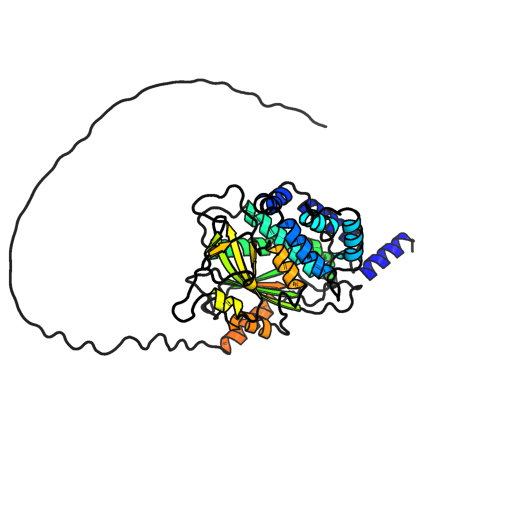ame fold'.

Q: Where is each backbone atom in 3D?
A: The mmCIF table is the protein's shape written out atom by atom. For each backbone N, Cα, C, and carbonyl O, it records an (x, y, z) coordinate triple in Å plus the residue type, chain letter, and residue number.

Q: What are the backbone torsion angles?
A: The φ/ψ torsion pair specifies the backbone conformation at each residue. φ rotates about the N–Cα bond, ψ about the Cα–C bond. Steric clashes forbid most of the (φ, ψ) plane — the allowed regions (α-helix basin, β-sheet basin, left-handed helix) are the Ramachandran-allowed regions.

Q: Which residues are buri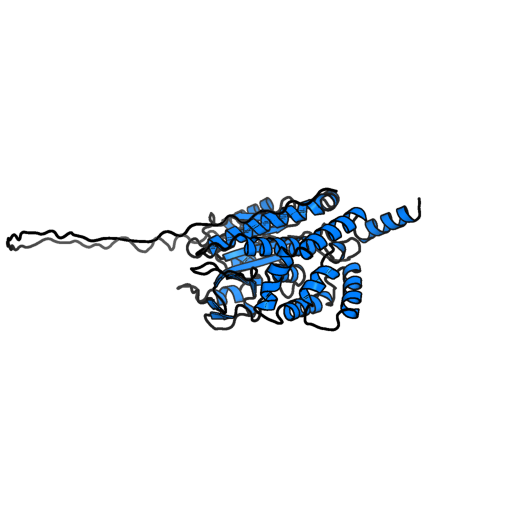ed vs exposed?
A: Solvent-accessible surface area (SASA) is the area in Å² traced out by the centre of a 1.4 Å probe sphere (a water molecule) rolled over the protein's van der Waals surface (Shrake–Rupley / Lee–Richards construction). Buried residues have near-zero SASA; fully exposed residues can exceed 200 Å². The total SASA scales roughly with the number of surface residues.

Q: How confident is the AlphaFold model at each residue?
A: pLDDT is the predicted lDDT-Cα score: AlphaFold's confidence that the local environment of each residue (all inter-atomic distances within 15 Å) is correctly placed. It is a per-residue number between 0 and 100, with higher meaning more reliable.

Q: What does the local fold look like, residue by residue?
A: 3Di is Foldseek's structural alphabet. Each residue is assigned one of twenty discrete states based on how its Cα sits relative to its spatial (not sequential) neighbors. Aligning 3Di strings finds structural homologs roughly as well as full 3D superposition, but orders of magnitude faster.

Q: How big and how compact is the whole molecule?
A: Radius of gyration (Rg) is the root-mean-square distance of Cα atoms from their centroid — a single number for overall size and compactness. A globular domain of N residues has Rg ≈ 2.2·N^0.38 Å; an extended or disordered chain has a much larger Rg. The Cα contact count is the number of residue pairs whose Cα atoms are within 8 Å and are more than four positions apart in sequence — a standard proxy for tertiary packing density. The bounding box is the smallest axis-aligned box enclosing all Cα atoms.

Q: Which residues are in helices, strands, or loops?
A: DSSP 8-state secondary structure assigns each residue one of H (α-helix), G (3₁₀-helix), I (π-helix), E (extended β-strand), B (isolated β-bridge), T (hydrogen-bonded turn), S (bend), or '-' (coil). The assignment is computed from backbone hydrogen-bond geometry via the Kabsch–Sander algorithm.

Q: How mobile is each atom in the crystal?
A: Crystallographic B-factors measure how much each atom's electron density is smeared out, in Å². They rise in mobile loops and surface residues and fall in the buried interior. In AlphaFold models this column is repurposed to hold pLDDT instead.

Q: What if only a Cα trace is available?
A: P-SEA three-state annotation labels each residue as helix, strand, or coil based purely on the geometry of the Cα trace. It serves as a fallback when the full backbone (and thus DSSP) is unavailable.

Q: What family and function is it annotated with?
A: Database cross-references. InterPro integrates a dozen domain/family signature databases into unified entries with residue-range hits. GO terms attach function/process/location labels with evidence codes. CATH codes position the fold in a four-level structural taxonomy. Organism is the NCBI-taxonomy species name.

Q: Are the domains correctly placed relative to each other?
A: Predicted Aligned Error (PAE) is an AlphaFold confidence matrix: entry (i, j) is the expected error in the position of residue j, in ångströms, when the prediction is superimposed on the true structure at residue i. Low PAE within a block of residues means that block is internally rigid and well-predicted; high PAE between two blocks means their relative placement is uncertain even if each block individually is confident.

Q: What do the diagnostic plots show?
A: Three diagnostic plots accompany the record. The Cα contact map visualizes the tertiary structure as a 2D adjacency matrix (8 Å cutoff, sequence-local contacts suppressed). The Ramachandran plot shows the distribution of backbone (φ, ψ) torsions, with points in the α and β basins reflecting secondary structure content. The PAE plot shows AlphaFold's inter-residue confidence as a color matrix.

Q: What is the amino-acid chain?
A: Primary structure: the covalent order of the twenty standard amino acids along the backbone. Two proteins with the same sequence will (almost always) fold to the same structure; two with 30% identity often share a fold but not the details.

Q: What do the rendered images show?
A: The six renders are orthographic views along the three Cartesian axes in both directions. Representation (cartoon, sticks, or surface) and color scheme (sequence-rainbow or by-chain) vary across proteins so the training set covers all the common visualization conventions.